Protein AF-A0A017SYX2-F1 (afdb_monomer)

Solvent-accessible surface area (backbone atoms only — not comparable to full-atom values): 29459 Å² total; per-residue (Å²): 130,87,70,78,80,70,50,65,61,49,69,67,62,35,39,74,75,36,63,68,47,46,57,50,49,55,52,40,73,77,36,59,78,25,57,30,50,58,52,48,52,64,72,35,64,93,35,23,68,62,41,32,51,72,55,26,15,84,38,20,43,62,50,94,51,65,50,34,35,52,30,50,42,72,73,46,53,60,64,57,45,44,85,60,62,51,36,25,39,37,52,68,60,45,79,42,47,31,36,55,43,73,46,76,64,79,96,64,47,47,71,43,39,19,29,61,56,78,100,49,46,74,37,76,59,80,55,49,77,66,28,33,49,36,78,44,72,72,80,57,57,79,49,88,58,65,26,60,54,64,38,25,60,74,64,53,38,62,34,41,43,83,74,44,68,59,93,52,35,33,37,29,37,37,29,37,64,41,48,67,70,63,26,65,61,68,74,71,76,73,72,80,78,76,80,77,88,78,84,89,86,83,88,86,89,85,84,88,86,88,83,88,82,83,92,70,89,76,78,74,71,78,76,75,76,70,74,76,71,68,60,71,51,62,67,44,74,44,46,28,39,30,39,37,62,54,20,31,54,46,86,66,47,67,77,58,57,71,69,58,51,52,51,51,52,50,38,37,61,73,36,44,54,58,45,45,13,51,50,35,34,49,51,37,48,53,48,46,36,72,66,44,39,45,38,16,47,62,89,90,64,88,67,74,89,52,54,61,59,45,36,64,53,44,49,56,27,36,64,70,67,40,65,51,42,73,61,87,96,44,81,43,61,32,39,47,98,87,29,42,59,42,65,42,30,44,27,35,37,48,54,52,51,28,52,19,44,32,15,54,20,45,64,44,41,70,93,52,79,58,44,71,47,79,39,61,35,63,69,84,59,56,68,58,92,46,68,61,43,60,65,48,46,52,52,48,35,63,77,30,65,77,39,22,49,67,48,75,49,55,80,84,66,41,40,30,42,70,47,46,69,61,30,54,49,52,46,47,80,43,14,88,78,49,48,61,65,22,35,39,30,36,41,28,38,36,92,83,75,43,82,46,72,46,37,33,38,27,67,33,44,41,30,69,72,25,32,66,54,36,33,36,37,35,75,70,38,34,37,77,44,43,70,65,73,63,40,69,76,26,35,58,23,17,58,37,36,38,41,33,64,29,66,76,48,45,43,40,22,13,85,86,50,73,77,71,90,71,76,74,53,72,74,74,86,127

Foldseek 3Di:
DAFDDQAAQDPVNLVVVPPVLNVLLVCLVVDDQLVSLLVLLVVCPVPLCSNCNNQARLQFLDDPRVSNSVSSQPPDAVVSNDPDQWKWKDDQNDIWIWGWDWDDDDPPTDIFIATPDDPRHRPGDGDHHGMGIGRDPVSLQQDRAARVFVVCLVLVFQAKDFPHDDSWKTWIKTKQWAAPVQLVVVPPPPDPPPPDDDDDDDDDDDDDDDDDDDDDDPPDDPPPPPPPPPNRGDIDIFIFMWTDRRRYTDTPDTPDDPVSVVVSVVRCVNCVLLSLLLVLLVVLLVVQQRLFAFAQDDPPDPDCPRGPVVQVQLLVCLQVLHQWGDDDNDIDGQADPVQHGRGHAAFLCSLQVSLQVLQVFAFDGRPDNTDTDGGLDDCVQQCQVDSHDPVSVLVSLVVPVVWKDKDWQDDPLFDFCLNVVVQQVSQLVCLVVDAQQKKWKKWFAFPVRDIDIHIKHQSHADNHRSGSAWIWTQDRTTDTDGPCRVRVRGRGIGTTMMIHTDCVRSSSSRPPRPRDPDDSHDPPDD

Mean predicted aligned error: 6.89 Å

Structure (mmCIF, N/CA/C/O backbone):
data_AF-A0A017SYX2-F1
#
_entry.id   AF-A0A017SYX2-F1
#
loop_
_atom_site.group_PDB
_atom_site.id
_atom_site.type_symbol
_atom_site.label_atom_id
_atom_site.label_alt_id
_atom_site.label_comp_id
_atom_site.label_asym_id
_atom_site.label_entity_id
_atom_site.label_seq_id
_atom_site.pdbx_PDB_ins_code
_atom_site.Cartn_x
_atom_site.Cartn_y
_atom_site.Cartn_z
_atom_site.occupancy
_atom_site.B_iso_or_equiv
_atom_site.auth_seq_id
_atom_site.auth_comp_id
_atom_site.auth_asym_id
_atom_site.auth_atom_id
_atom_site.pdbx_PDB_model_num
ATOM 1 N N . MET A 1 1 ? -19.478 -19.258 -13.484 1.00 54.41 1 MET A N 1
ATOM 2 C CA . MET A 1 1 ? -18.114 -18.711 -13.299 1.00 54.41 1 MET A CA 1
ATOM 3 C C . MET A 1 1 ? -18.243 -17.207 -13.070 1.00 54.41 1 MET A C 1
ATOM 5 O O . MET A 1 1 ? -18.779 -16.539 -13.942 1.00 54.41 1 MET A O 1
ATOM 9 N N . LEU A 1 2 ? -17.870 -16.691 -11.892 1.00 77.50 2 LEU A N 1
ATOM 10 C CA . LEU A 1 2 ? -18.155 -15.300 -11.476 1.00 77.50 2 LEU A CA 1
ATOM 11 C C . LEU A 1 2 ? -17.226 -14.261 -12.128 1.00 77.50 2 LEU A C 1
ATOM 13 O O . LEU A 1 2 ? -17.611 -13.113 -12.333 1.00 77.50 2 LEU A O 1
ATOM 17 N N . VAL A 1 3 ? -16.008 -14.660 -12.492 1.00 82.69 3 VAL A N 1
ATOM 18 C CA . VAL A 1 3 ? -15.045 -13.850 -13.246 1.00 82.69 3 VAL A CA 1
ATOM 19 C C . VAL A 1 3 ? -14.314 -14.793 -14.191 1.00 82.69 3 VAL A C 1
ATOM 21 O O . VAL A 1 3 ? -13.851 -15.841 -13.750 1.00 82.69 3 VAL A O 1
ATOM 24 N N . ARG A 1 4 ? -14.233 -14.451 -15.482 1.00 92.44 4 ARG A N 1
ATOM 25 C CA . ARG A 1 4 ? -13.356 -15.165 -16.418 1.00 92.44 4 ARG A CA 1
ATOM 26 C C . ARG A 1 4 ? -11.951 -14.585 -16.356 1.00 92.44 4 ARG A C 1
ATOM 28 O O . ARG A 1 4 ? -11.797 -13.376 -16.183 1.00 92.44 4 ARG A O 1
ATOM 35 N N . GLU A 1 5 ? -10.949 -15.422 -16.570 1.00 94.50 5 GLU A N 1
ATOM 36 C CA . GLU A 1 5 ? -9.581 -14.941 -16.739 1.00 94.50 5 GLU A CA 1
ATOM 37 C C . GLU A 1 5 ? -9.450 -14.082 -18.014 1.00 94.50 5 GLU A C 1
ATOM 39 O O . GLU A 1 5 ? -10.175 -14.307 -19.001 1.00 94.50 5 GLU A O 1
ATOM 44 N N . PRO A 1 6 ? -8.533 -13.096 -18.023 1.00 96.94 6 PRO A N 1
ATOM 45 C CA . PRO A 1 6 ? -8.119 -12.426 -19.246 1.00 96.94 6 PRO A CA 1
ATOM 46 C C . PRO A 1 6 ? -7.537 -13.429 -20.248 1.00 96.94 6 PRO A C 1
ATOM 48 O O . PRO A 1 6 ? -6.703 -14.276 -19.905 1.00 96.94 6 PRO A O 1
ATOM 51 N N . ARG A 1 7 ? -7.968 -13.340 -21.506 1.00 97.38 7 ARG A N 1
ATOM 52 C CA . ARG A 1 7 ? -7.551 -14.280 -22.555 1.00 97.38 7 ARG A CA 1
ATOM 53 C C . ARG A 1 7 ? -6.199 -13.883 -23.149 1.00 97.38 7 ARG A C 1
ATOM 55 O O . ARG A 1 7 ? -5.967 -12.694 -23.375 1.00 97.38 7 ARG A O 1
ATOM 62 N N . PRO A 1 8 ? -5.304 -14.846 -23.430 1.00 97.69 8 PRO A N 1
ATOM 63 C CA . PRO A 1 8 ? -4.120 -14.559 -24.228 1.00 97.69 8 PRO A CA 1
ATOM 64 C C . PRO A 1 8 ? -4.521 -14.186 -25.660 1.00 97.69 8 PRO A C 1
ATOM 66 O O . PRO A 1 8 ? -5.604 -14.546 -26.126 1.00 97.69 8 PRO A O 1
ATOM 69 N N . THR A 1 9 ? -3.629 -13.493 -26.367 1.00 97.75 9 THR A N 1
ATOM 70 C CA . THR A 1 9 ? -3.730 -13.321 -27.824 1.00 97.75 9 THR A CA 1
ATOM 71 C C . THR A 1 9 ? -3.844 -14.693 -28.486 1.00 97.75 9 THR A C 1
ATOM 73 O O . THR A 1 9 ? -3.068 -15.592 -28.149 1.00 97.75 9 THR A O 1
ATOM 76 N N . SER A 1 10 ? -4.818 -14.864 -29.384 1.00 98.00 10 SER A N 1
ATOM 77 C CA . SER A 1 10 ? -5.053 -16.144 -30.055 1.00 98.00 10 SER A CA 1
ATOM 78 C C . SER A 1 10 ? -3.881 -16.528 -30.954 1.00 98.00 10 SER A C 1
ATOM 80 O O . SER A 1 10 ? -3.174 -15.666 -31.477 1.00 98.00 10 SER A O 1
ATOM 82 N N . ASP A 1 11 ? -3.705 -17.829 -31.175 1.00 98.00 11 ASP A N 1
ATOM 83 C CA . ASP A 1 11 ? -2.649 -18.340 -32.049 1.00 98.00 11 ASP A CA 1
ATOM 84 C C . ASP A 1 11 ? -2.772 -17.802 -33.484 1.00 98.00 11 ASP A C 1
ATOM 86 O O . ASP A 1 11 ? -1.772 -17.448 -34.101 1.00 98.00 11 ASP A O 1
ATOM 90 N N . GLU A 1 12 ? -3.999 -17.662 -33.989 1.00 97.69 12 GLU A N 1
ATOM 91 C CA . GLU A 1 12 ? -4.281 -17.048 -35.290 1.00 97.69 12 GLU A CA 1
ATOM 92 C C . GLU A 1 12 ? -3.836 -15.579 -35.338 1.00 97.69 12 GLU A C 1
ATOM 94 O O . GLU A 1 12 ? -3.141 -15.173 -36.268 1.00 97.69 12 GLU A O 1
ATOM 99 N N . ALA A 1 13 ? -4.159 -14.793 -34.304 1.00 97.12 13 ALA A N 1
ATOM 100 C CA . ALA A 1 13 ? -3.745 -13.395 -34.226 1.00 97.12 13 ALA A CA 1
ATOM 101 C C . ALA A 1 13 ? -2.219 -13.257 -34.094 1.00 97.12 13 ALA A C 1
ATOM 103 O O . ALA A 1 13 ? -1.629 -12.363 -34.695 1.00 97.12 13 ALA A O 1
ATOM 104 N N . LEU A 1 14 ? -1.556 -14.157 -33.359 1.00 97.56 14 LEU A N 1
ATOM 105 C CA . LEU A 1 14 ? -0.092 -14.193 -33.288 1.00 97.56 14 LEU A CA 1
ATOM 106 C C . LEU A 1 14 ? 0.533 -14.561 -34.639 1.00 97.56 14 LEU A C 1
ATOM 108 O O . LEU A 1 14 ? 1.505 -13.926 -35.046 1.00 97.56 14 LEU A O 1
ATOM 112 N N . ALA A 1 15 ? -0.025 -15.551 -35.343 1.00 95.00 15 ALA A N 1
ATOM 113 C CA . ALA A 1 15 ? 0.435 -15.969 -36.666 1.00 95.00 15 ALA A CA 1
ATOM 114 C C . ALA A 1 15 ? 0.312 -14.847 -37.701 1.00 95.00 15 ALA A C 1
ATOM 116 O O . ALA A 1 15 ? 1.208 -14.683 -38.528 1.00 95.00 15 ALA A O 1
ATOM 117 N N . ALA A 1 16 ? -0.774 -14.072 -37.621 1.00 96.00 16 ALA A N 1
ATOM 118 C CA . ALA A 1 16 ? -1.027 -12.926 -38.483 1.00 96.00 16 ALA A CA 1
ATOM 119 C C . ALA A 1 16 ? -0.013 -11.787 -38.276 1.00 96.00 16 ALA A C 1
ATOM 121 O O . ALA A 1 16 ? 0.272 -11.060 -39.223 1.00 96.00 16 ALA A O 1
ATOM 122 N N . ILE A 1 17 ? 0.555 -11.642 -37.069 1.00 94.12 17 ILE A N 1
ATOM 123 C CA . ILE A 1 17 ? 1.661 -10.704 -36.811 1.00 94.12 17 ILE A CA 1
ATOM 124 C C . ILE A 1 17 ? 2.963 -11.274 -37.385 1.00 94.12 17 ILE A C 1
ATOM 126 O O . ILE A 1 17 ? 3.603 -10.649 -38.226 1.00 94.12 17 ILE A O 1
ATOM 130 N N . THR A 1 18 ? 3.370 -12.464 -36.930 1.00 95.56 18 THR A N 1
ATOM 131 C CA . THR A 1 18 ? 4.452 -13.239 -37.552 1.00 95.56 18 THR A CA 1
ATOM 132 C C . THR A 1 18 ? 4.444 -14.690 -37.058 1.00 95.56 18 THR A C 1
ATOM 134 O O . THR A 1 18 ? 4.320 -14.932 -35.850 1.00 95.56 18 THR A O 1
ATOM 137 N N . PRO A 1 19 ? 4.677 -15.689 -37.936 1.00 93.50 19 PRO A N 1
ATOM 138 C CA . PRO A 1 19 ? 4.782 -17.096 -37.539 1.00 93.50 19 PRO A CA 1
ATOM 139 C C . PRO A 1 19 ? 5.800 -17.365 -36.414 1.00 93.50 19 PRO A C 1
ATOM 141 O O . PRO A 1 19 ? 5.639 -18.310 -35.639 1.00 93.50 19 PRO A O 1
ATOM 144 N N . ALA A 1 20 ? 6.830 -16.522 -36.269 1.00 96.00 20 ALA A N 1
ATOM 145 C CA . ALA A 1 20 ? 7.829 -16.641 -35.205 1.00 96.00 20 ALA A CA 1
ATOM 146 C C . ALA A 1 20 ? 7.255 -16.425 -33.785 1.00 96.00 20 ALA A C 1
ATOM 148 O O . ALA A 1 20 ? 7.802 -16.959 -32.808 1.00 96.00 20 ALA A O 1
ATOM 149 N N . LEU A 1 21 ? 6.138 -15.696 -33.639 1.00 97.44 21 LEU A N 1
ATOM 150 C CA . LEU A 1 21 ? 5.481 -15.522 -32.337 1.00 97.44 21 LEU A CA 1
ATOM 151 C C . LEU A 1 21 ? 4.820 -16.808 -31.858 1.00 97.44 21 LEU A C 1
ATOM 153 O O . LEU A 1 21 ? 4.890 -17.094 -30.665 1.00 97.44 21 LEU A O 1
ATOM 157 N N . LEU A 1 22 ? 4.275 -17.633 -32.758 1.00 96.88 22 LEU A N 1
ATOM 158 C CA . LEU A 1 22 ? 3.734 -18.941 -32.377 1.00 96.88 22 LEU A CA 1
ATOM 159 C C . LEU A 1 22 ? 4.814 -19.856 -31.803 1.00 96.88 22 LEU A C 1
ATOM 161 O O . LEU A 1 22 ? 4.612 -20.495 -30.770 1.00 96.88 22 LEU A O 1
ATOM 165 N N . ALA A 1 23 ? 5.989 -19.886 -32.433 1.00 96.75 23 ALA A N 1
ATOM 166 C CA . ALA A 1 23 ? 7.127 -20.634 -31.905 1.00 96.75 23 ALA A CA 1
ATOM 167 C C . ALA A 1 23 ? 7.550 -20.108 -30.520 1.00 96.75 23 ALA A C 1
ATOM 169 O O . ALA A 1 23 ? 7.853 -20.889 -29.616 1.00 96.75 23 ALA A O 1
ATOM 170 N N . SER A 1 24 ? 7.514 -18.786 -30.322 1.00 97.88 24 SER A N 1
ATOM 171 C CA . SER A 1 24 ? 7.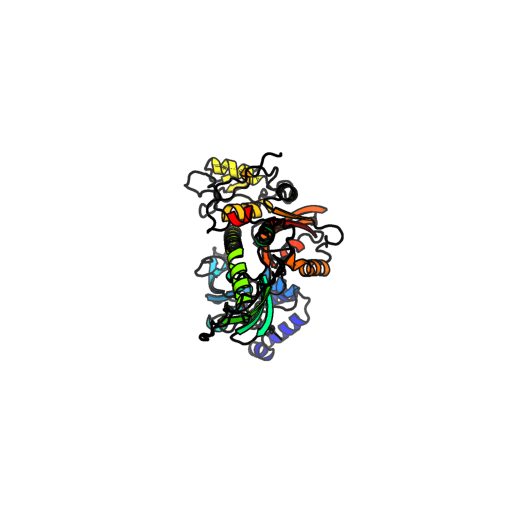797 -18.173 -29.022 1.00 97.88 24 SER A CA 1
ATOM 172 C C . SER A 1 24 ? 6.751 -18.497 -27.958 1.00 97.88 24 SER A C 1
ATOM 174 O O . SER A 1 24 ? 7.146 -18.801 -26.834 1.00 97.88 24 SER A O 1
ATOM 176 N N . ARG A 1 25 ? 5.455 -18.498 -28.300 1.00 97.94 25 ARG A N 1
ATOM 177 C CA . ARG A 1 25 ? 4.362 -18.926 -27.412 1.00 97.94 25 ARG A CA 1
ATOM 178 C C . ARG A 1 25 ? 4.567 -20.368 -26.961 1.00 97.94 25 ARG A C 1
ATOM 180 O O . ARG A 1 25 ? 4.649 -20.614 -25.765 1.00 97.94 25 ARG A O 1
ATOM 187 N N . ARG A 1 26 ? 4.780 -21.295 -27.899 1.00 97.38 26 ARG A N 1
ATOM 188 C CA . ARG A 1 26 ? 5.026 -22.715 -27.584 1.00 97.38 26 ARG A CA 1
ATOM 189 C C . ARG A 1 26 ? 6.236 -22.904 -26.666 1.00 97.38 26 ARG A C 1
ATOM 191 O O . ARG A 1 26 ? 6.177 -23.667 -25.708 1.00 97.38 26 ARG A O 1
ATOM 198 N N . ALA A 1 27 ? 7.326 -22.179 -26.926 1.00 97.06 27 ALA A N 1
ATOM 199 C CA . ALA A 1 27 ? 8.515 -22.215 -26.075 1.00 97.06 27 ALA A CA 1
ATOM 200 C C . ALA A 1 27 ? 8.276 -21.615 -24.676 1.00 97.06 27 ALA A C 1
ATOM 202 O O . ALA A 1 27 ? 8.886 -22.067 -23.709 1.00 97.06 27 ALA A O 1
ATOM 203 N N . PHE A 1 28 ? 7.422 -20.594 -24.566 1.00 97.38 28 PHE A N 1
ATOM 204 C CA . PHE A 1 28 ? 7.008 -20.022 -23.287 1.00 97.38 28 PHE A CA 1
ATOM 205 C C . PHE A 1 28 ? 6.179 -21.033 -22.486 1.00 97.38 28 PHE A C 1
ATOM 207 O O . PHE A 1 28 ? 6.492 -21.292 -21.325 1.00 97.38 28 PHE A O 1
ATOM 214 N N . ASP A 1 29 ? 5.186 -21.664 -23.111 1.00 96.81 29 ASP A N 1
ATOM 215 C CA . ASP A 1 29 ? 4.293 -22.617 -22.445 1.00 96.81 29 ASP A CA 1
ATOM 216 C C . ASP A 1 29 ? 5.044 -23.861 -21.946 1.00 96.81 29 ASP A C 1
ATOM 218 O O . ASP A 1 29 ? 4.787 -24.325 -20.838 1.00 96.81 29 ASP A O 1
ATOM 222 N N . ALA A 1 30 ? 6.041 -24.333 -22.703 1.00 97.44 30 ALA A N 1
ATOM 223 C CA . ALA A 1 30 ? 6.930 -25.431 -22.308 1.00 97.44 30 ALA A CA 1
ATOM 224 C C . ALA A 1 30 ? 8.039 -25.024 -21.310 1.00 97.44 30 ALA A C 1
ATOM 226 O O . ALA A 1 30 ? 8.787 -25.873 -20.822 1.00 97.44 30 ALA A O 1
ATOM 227 N N . GLY A 1 31 ? 8.206 -23.727 -21.040 1.00 97.38 31 GLY A N 1
ATOM 228 C CA . GLY A 1 31 ? 9.263 -23.200 -20.183 1.00 97.38 31 GLY A CA 1
ATOM 229 C C . GLY A 1 31 ? 8.957 -23.317 -18.688 1.00 97.38 31 GLY A C 1
ATOM 230 O O . GLY A 1 31 ? 7.806 -23.368 -18.262 1.00 97.38 31 GLY A O 1
ATOM 231 N N . ARG A 1 32 ? 10.011 -23.281 -17.863 1.00 97.44 32 ARG A N 1
ATOM 232 C CA . ARG A 1 32 ? 9.879 -23.219 -16.400 1.00 97.44 32 ARG A CA 1
ATOM 233 C C . ARG A 1 32 ? 9.180 -21.911 -15.976 1.00 97.44 32 ARG A C 1
ATOM 235 O O . ARG A 1 32 ? 9.628 -20.845 -16.415 1.00 97.44 32 ARG A O 1
ATOM 242 N N . PRO A 1 33 ? 8.154 -21.967 -15.104 1.00 96.62 33 PRO A N 1
ATOM 243 C CA . PRO A 1 33 ? 7.519 -20.784 -14.526 1.00 96.62 33 PRO A CA 1
ATOM 244 C C . PRO A 1 33 ? 8.505 -19.787 -13.913 1.00 96.62 33 PRO A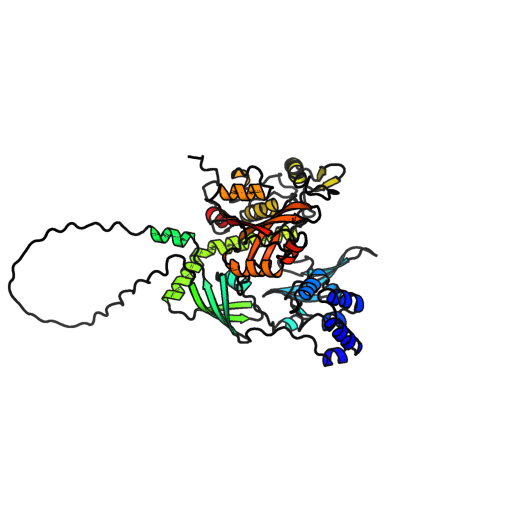 C 1
ATOM 246 O O . PRO A 1 33 ? 9.474 -20.186 -13.262 1.00 96.62 33 PRO A O 1
ATOM 249 N N . GLY A 1 34 ? 8.247 -18.495 -14.100 1.00 93.44 34 GLY A N 1
ATOM 250 C CA . GLY A 1 34 ? 9.132 -17.387 -13.744 1.00 93.44 34 GLY A CA 1
ATOM 251 C C . GLY A 1 34 ? 10.200 -17.137 -14.814 1.00 93.44 34 GLY A C 1
ATOM 252 O O . GLY A 1 34 ? 10.205 -16.087 -15.460 1.00 93.44 34 GLY A O 1
ATOM 253 N N . ASP A 1 35 ? 11.057 -18.130 -15.076 1.00 97.12 35 ASP A N 1
ATOM 254 C CA . ASP A 1 35 ? 12.164 -18.019 -16.042 1.00 97.12 35 ASP A CA 1
ATOM 255 C C . ASP A 1 35 ? 11.672 -17.703 -17.459 1.00 97.12 35 ASP A C 1
ATOM 257 O O . ASP A 1 35 ? 12.341 -17.007 -18.230 1.00 97.12 35 ASP A O 1
ATOM 261 N N . ARG A 1 36 ? 10.500 -18.230 -17.828 1.00 97.44 36 ARG A N 1
ATOM 262 C CA . ARG A 1 36 ? 9.925 -18.041 -19.161 1.00 97.44 36 ARG A CA 1
ATOM 263 C C . ARG A 1 36 ? 9.599 -16.584 -19.482 1.00 97.44 36 ARG A C 1
ATOM 265 O O . ARG A 1 36 ? 9.790 -16.192 -20.628 1.00 97.44 36 ARG A O 1
ATOM 272 N N . VAL A 1 37 ? 9.217 -15.763 -18.500 1.00 98.12 37 VAL A N 1
ATOM 273 C CA . VAL A 1 37 ? 8.981 -14.320 -18.704 1.00 98.12 37 VAL A CA 1
ATOM 274 C C . VAL A 1 37 ? 10.291 -13.603 -19.034 1.00 98.12 37 VAL A C 1
ATOM 276 O O . VAL A 1 37 ? 10.368 -12.880 -20.026 1.00 98.12 37 VAL A O 1
ATOM 279 N N . VAL A 1 38 ? 11.350 -13.868 -18.263 1.00 97.75 38 VAL A N 1
ATOM 280 C CA . VAL A 1 38 ? 12.681 -13.270 -18.470 1.00 97.75 38 VAL A CA 1
ATOM 281 C C . VAL A 1 38 ? 13.267 -13.679 -19.823 1.00 97.75 38 VAL A C 1
ATOM 283 O O . VAL A 1 38 ? 13.776 -12.840 -20.569 1.00 97.75 38 VAL A O 1
ATOM 286 N N . LYS A 1 39 ? 13.152 -14.963 -20.184 1.00 98.00 39 LYS A N 1
ATOM 287 C CA . LYS A 1 39 ? 13.598 -15.475 -21.489 1.00 98.00 39 LYS A CA 1
ATOM 288 C C . LYS A 1 39 ? 12.848 -14.819 -22.641 1.00 98.00 39 LYS A C 1
ATOM 290 O O . LYS A 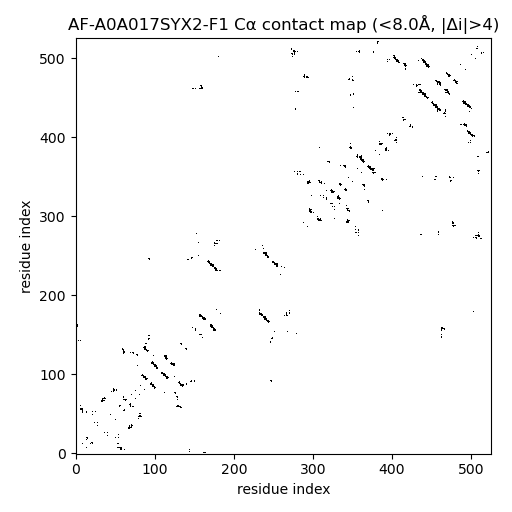1 39 ? 13.465 -14.486 -23.651 1.00 98.00 39 LYS A O 1
ATOM 295 N N . LEU A 1 40 ? 11.539 -14.625 -22.496 1.00 98.06 40 LEU A N 1
ATOM 296 C CA . LEU A 1 40 ? 10.726 -13.994 -23.525 1.00 98.06 40 LEU A CA 1
ATOM 297 C C . LEU A 1 40 ? 11.093 -12.519 -23.709 1.00 98.06 40 LEU A C 1
ATOM 299 O O . LEU A 1 40 ? 11.313 -12.100 -24.843 1.00 98.06 40 LEU A O 1
ATOM 303 N N . ARG A 1 41 ? 11.265 -11.777 -22.605 1.00 98.06 41 ARG A N 1
ATOM 304 C CA . ARG A 1 41 ? 11.775 -10.397 -22.613 1.00 98.06 41 ARG A CA 1
ATOM 305 C C . ARG A 1 41 ? 13.110 -10.301 -23.350 1.00 98.06 41 ARG A C 1
ATOM 307 O O . ARG A 1 41 ? 13.276 -9.451 -24.213 1.00 98.06 41 ARG A O 1
ATOM 314 N N . SER A 1 42 ? 14.057 -11.187 -23.038 1.00 98.06 42 SER A N 1
ATOM 315 C CA . SER A 1 42 ? 15.367 -11.195 -23.698 1.00 98.06 42 SER A CA 1
ATOM 316 C C . SER A 1 42 ? 15.277 -11.519 -25.190 1.00 98.06 42 SER A C 1
ATOM 318 O O . SER A 1 42 ? 16.042 -10.958 -25.969 1.00 98.06 42 SER A O 1
ATOM 320 N N . ARG A 1 43 ? 14.392 -12.442 -25.586 1.00 97.88 43 ARG A N 1
ATOM 321 C CA . ARG A 1 43 ? 14.234 -12.874 -26.983 1.00 97.88 43 ARG A CA 1
ATOM 322 C C . ARG A 1 43 ? 13.625 -11.784 -27.861 1.00 97.88 43 ARG A C 1
ATOM 324 O O . ARG A 1 43 ? 14.031 -11.654 -29.007 1.00 97.88 43 ARG A O 1
ATOM 331 N N . HIS A 1 44 ? 12.679 -11.025 -27.316 1.00 97.88 44 HIS A N 1
ATOM 332 C CA . HIS A 1 44 ? 11.958 -9.956 -28.015 1.00 97.88 44 HIS A CA 1
ATOM 333 C C . HIS A 1 44 ? 12.453 -8.567 -27.599 1.00 97.88 44 HIS A C 1
ATOM 335 O O . HIS A 1 44 ? 11.709 -7.590 -27.606 1.00 97.88 44 HIS A O 1
ATOM 341 N N . LYS A 1 45 ? 13.729 -8.464 -27.206 1.00 97.44 45 LYS A N 1
ATOM 342 C CA . LYS A 1 45 ? 14.342 -7.181 -26.861 1.00 97.44 45 LYS A CA 1
ATOM 343 C C . LYS A 1 45 ? 14.386 -6.294 -28.107 1.00 97.44 45 LYS A C 1
ATOM 345 O O . LYS A 1 45 ? 15.069 -6.630 -29.070 1.00 97.44 45 LYS A O 1
ATOM 350 N N . GLY A 1 46 ? 13.709 -5.150 -28.050 1.00 96.62 46 GLY A N 1
ATOM 351 C CA . GLY A 1 46 ? 13.577 -4.234 -29.188 1.00 96.62 46 GLY A CA 1
ATOM 352 C C . GLY A 1 46 ? 12.353 -4.493 -30.070 1.00 96.62 46 GLY A C 1
ATOM 353 O O . GLY A 1 46 ? 12.206 -3.814 -31.078 1.00 96.62 46 GLY A O 1
ATOM 354 N N . ASP A 1 47 ? 11.471 -5.423 -29.687 1.00 98.12 47 ASP A N 1
ATOM 355 C CA . ASP A 1 47 ? 10.147 -5.596 -30.297 1.00 98.12 47 ASP A CA 1
ATOM 356 C C . ASP A 1 47 ? 9.053 -5.579 -29.207 1.00 98.12 47 ASP A C 1
ATOM 358 O O . ASP A 1 47 ? 8.550 -6.632 -28.784 1.00 98.12 47 ASP A O 1
ATOM 362 N N . PRO A 1 48 ? 8.690 -4.384 -28.695 1.00 98.00 48 PRO A N 1
ATOM 363 C CA . PRO A 1 48 ? 7.710 -4.274 -27.618 1.00 98.00 48 PRO A CA 1
ATOM 364 C C . PRO A 1 48 ? 6.318 -4.762 -28.030 1.00 98.00 48 PRO A C 1
ATOM 366 O O . PRO A 1 48 ? 5.590 -5.317 -27.208 1.00 98.00 48 PRO A O 1
ATOM 369 N N . ALA A 1 49 ? 5.953 -4.616 -29.309 1.00 97.81 49 ALA A N 1
ATOM 370 C CA . ALA A 1 49 ? 4.665 -5.061 -29.833 1.00 97.81 49 ALA A CA 1
ATOM 371 C C . ALA A 1 49 ? 4.528 -6.592 -29.778 1.00 97.81 49 ALA A C 1
ATOM 373 O O . ALA A 1 49 ? 3.512 -7.097 -29.287 1.00 97.81 49 ALA A O 1
ATOM 374 N N . ALA A 1 50 ? 5.558 -7.333 -30.204 1.00 98.06 50 ALA A N 1
ATOM 375 C CA . ALA A 1 50 ? 5.613 -8.787 -30.062 1.00 98.06 50 ALA A CA 1
ATOM 376 C C . ALA A 1 50 ? 5.565 -9.224 -28.597 1.00 98.06 50 ALA A C 1
ATOM 378 O O . ALA A 1 50 ? 4.775 -10.102 -28.229 1.00 98.06 50 ALA A O 1
ATOM 379 N N . LEU A 1 51 ? 6.392 -8.605 -27.745 1.00 98.31 51 LEU A N 1
ATOM 380 C CA . LEU A 1 51 ? 6.459 -8.955 -26.330 1.00 98.31 51 LEU A CA 1
ATOM 381 C C . LEU A 1 51 ? 5.111 -8.718 -25.635 1.00 98.31 51 LEU A C 1
ATOM 383 O O . LEU A 1 51 ? 4.636 -9.586 -24.899 1.00 98.31 51 LEU A O 1
ATOM 387 N N . ARG A 1 52 ? 4.451 -7.594 -25.934 1.00 97.88 52 ARG A N 1
ATOM 388 C CA . ARG A 1 52 ? 3.103 -7.258 -25.467 1.00 97.88 52 ARG A CA 1
ATOM 389 C C . ARG A 1 52 ? 2.065 -8.279 -25.919 1.00 97.88 52 ARG A C 1
ATOM 391 O O . ARG A 1 52 ? 1.297 -8.745 -25.082 1.00 97.88 52 ARG A O 1
ATOM 398 N N . ALA A 1 53 ? 2.053 -8.660 -27.197 1.00 98.00 53 ALA A N 1
ATOM 399 C CA . ALA A 1 53 ? 1.112 -9.652 -27.725 1.00 98.00 53 ALA A CA 1
ATOM 400 C C . ALA A 1 53 ? 1.282 -11.035 -27.070 1.00 98.00 53 ALA A C 1
ATOM 402 O O . ALA A 1 53 ? 0.311 -11.781 -26.911 1.00 98.00 53 ALA A O 1
ATOM 403 N N . LEU A 1 54 ? 2.506 -11.384 -26.668 1.00 98.31 54 LEU A N 1
ATOM 404 C CA . LEU A 1 54 ? 2.797 -12.652 -26.010 1.00 98.31 54 LEU A CA 1
ATOM 405 C C . LEU A 1 54 ? 2.521 -12.628 -24.498 1.00 98.31 54 LEU A C 1
ATOM 407 O O . LEU A 1 54 ? 2.052 -13.634 -23.960 1.00 98.31 54 LEU A O 1
ATOM 411 N N . LEU A 1 55 ? 2.808 -11.527 -23.804 1.00 98.00 55 LEU A N 1
ATOM 412 C CA . LEU A 1 55 ? 2.715 -11.458 -22.341 1.00 98.00 55 LEU A CA 1
ATOM 413 C C . LEU A 1 55 ? 1.395 -10.895 -21.823 1.00 98.00 55 LEU A C 1
ATOM 415 O O . LEU A 1 55 ? 0.890 -11.397 -20.820 1.00 98.00 55 LEU A O 1
ATOM 419 N N . LEU A 1 56 ? 0.839 -9.868 -22.468 1.00 98.25 56 LEU A N 1
ATOM 420 C CA . LEU A 1 56 ? -0.407 -9.267 -22.006 1.00 98.25 56 LEU A CA 1
ATOM 421 C C . LEU A 1 56 ? -1.606 -10.086 -22.479 1.00 98.25 56 LEU A C 1
ATOM 423 O O . LEU A 1 56 ? -1.658 -10.588 -23.603 1.00 98.25 56 LEU A O 1
ATOM 427 N N . ARG A 1 57 ? -2.605 -10.196 -21.607 1.00 97.81 57 ARG A N 1
ATOM 428 C CA . ARG A 1 57 ? -3.844 -10.936 -21.861 1.00 97.81 57 ARG A CA 1
ATOM 429 C C . ARG A 1 57 ? -5.006 -9.956 -21.909 1.00 97.81 57 ARG A C 1
ATOM 431 O O . ARG A 1 57 ? -5.375 -9.413 -20.877 1.00 97.81 57 ARG A O 1
ATOM 438 N N . GLU A 1 58 ? -5.533 -9.649 -23.094 1.00 97.56 58 GLU A N 1
ATOM 439 C CA . GLU A 1 58 ? -6.526 -8.567 -23.291 1.00 97.56 58 GLU A CA 1
ATOM 440 C C . GLU A 1 58 ? -6.065 -7.210 -22.688 1.00 97.56 58 GLU A C 1
ATOM 442 O O . GLU A 1 58 ? -6.864 -6.418 -22.174 1.00 97.56 58 GLU A O 1
ATOM 447 N N . GLY A 1 59 ? -4.749 -6.956 -22.734 1.00 97.94 59 GLY A N 1
ATOM 448 C CA . GLY A 1 59 ? -4.091 -5.773 -22.161 1.00 97.94 59 GLY A CA 1
ATOM 449 C C . GLY A 1 59 ? -3.721 -5.893 -20.677 1.00 97.94 59 GLY A C 1
ATOM 450 O O . GLY A 1 59 ? -3.086 -4.990 -20.143 1.00 97.94 59 GLY A O 1
ATOM 451 N N . TYR A 1 60 ? -4.083 -6.988 -20.004 1.00 98.50 60 TYR A N 1
ATOM 452 C CA . TYR A 1 60 ? -3.781 -7.202 -18.590 1.00 98.50 60 TYR A CA 1
ATOM 453 C C . TYR A 1 60 ? -2.389 -7.781 -18.348 1.00 98.50 60 TYR A C 1
ATOM 455 O O . TYR A 1 60 ? -1.972 -8.740 -19.005 1.00 98.50 60 TYR A O 1
ATOM 463 N N . VAL A 1 61 ? -1.731 -7.266 -17.312 1.00 98.06 61 VAL A N 1
ATOM 464 C CA . VAL A 1 61 ? -0.561 -7.864 -16.664 1.00 98.06 61 VAL A CA 1
ATOM 465 C C . VAL A 1 61 ? -1.055 -8.998 -15.768 1.00 98.06 61 VAL A C 1
ATOM 467 O O . VAL A 1 61 ? -1.345 -8.804 -14.587 1.00 98.06 61 VAL A O 1
ATOM 470 N N . TYR A 1 62 ? -1.234 -10.181 -16.352 1.00 97.38 62 TYR A N 1
ATOM 471 C CA . TYR A 1 62 ? -1.859 -11.311 -15.672 1.00 97.38 62 TYR A CA 1
ATOM 472 C C . TYR A 1 62 ? -1.238 -12.651 -16.073 1.00 97.38 62 TYR A C 1
ATOM 474 O O . TYR A 1 62 ? -1.003 -12.925 -17.250 1.00 97.38 62 TYR A O 1
ATOM 482 N N . SER A 1 63 ? -1.064 -13.522 -15.081 1.00 96.50 63 SER A N 1
ATOM 483 C CA . SER A 1 63 ? -0.805 -14.948 -15.250 1.00 96.50 63 SER A CA 1
ATOM 484 C C . SER A 1 63 ? -1.474 -15.709 -14.109 1.00 96.50 63 SER A C 1
ATOM 486 O O . SER A 1 63 ? -1.406 -15.268 -12.963 1.00 96.50 63 SER A O 1
ATOM 488 N N . ALA A 1 64 ? -2.093 -16.850 -14.419 1.00 94.69 64 ALA A N 1
ATOM 489 C CA . ALA A 1 64 ? -2.607 -17.774 -13.408 1.00 94.69 64 ALA A CA 1
ATOM 490 C C . ALA A 1 64 ? -1.470 -18.497 -12.660 1.00 94.69 64 ALA A C 1
ATOM 492 O O . ALA A 1 64 ? -1.659 -18.953 -11.538 1.00 94.69 64 ALA A O 1
ATOM 493 N N . GLU A 1 65 ? -0.281 -18.576 -13.266 1.00 95.31 65 GLU A N 1
ATOM 494 C CA . GLU A 1 65 ? 0.917 -19.142 -12.651 1.00 95.31 65 GLU A CA 1
ATOM 495 C C . GLU A 1 65 ? 1.616 -18.080 -11.776 1.00 95.31 65 GLU A C 1
ATOM 497 O O . GLU A 1 65 ? 2.164 -17.108 -12.320 1.00 95.31 65 GLU A O 1
ATOM 502 N N . PRO A 1 66 ? 1.650 -18.240 -10.435 1.00 90.25 66 PRO A N 1
ATOM 503 C CA . PRO A 1 66 ? 2.142 -17.205 -9.525 1.00 90.25 66 PRO A CA 1
ATOM 504 C C . PRO A 1 66 ? 3.589 -16.775 -9.778 1.00 90.25 66 PRO A C 1
ATOM 506 O O . PRO A 1 66 ? 3.925 -15.602 -9.599 1.00 90.25 66 PRO A O 1
ATOM 509 N N . ARG A 1 67 ? 4.467 -17.694 -10.205 1.00 89.94 67 ARG A N 1
ATOM 510 C CA . ARG A 1 67 ? 5.872 -17.352 -10.484 1.00 89.94 67 ARG A CA 1
ATOM 511 C C . ARG A 1 67 ? 6.019 -16.465 -11.711 1.00 89.94 67 ARG A C 1
ATOM 513 O O . ARG A 1 67 ? 6.870 -15.579 -11.710 1.00 89.94 67 ARG A O 1
ATOM 520 N N . ASP A 1 68 ? 5.185 -16.660 -12.729 1.00 96.19 68 ASP A N 1
ATOM 521 C CA . ASP A 1 68 ? 5.167 -15.756 -13.877 1.00 96.19 68 ASP A CA 1
ATOM 522 C C . ASP A 1 68 ? 4.567 -14.409 -13.513 1.00 96.19 68 ASP A C 1
ATOM 524 O O . ASP A 1 68 ? 5.119 -13.392 -13.909 1.00 96.19 68 ASP A O 1
ATOM 528 N N . ALA A 1 69 ? 3.471 -14.390 -12.748 1.00 94.50 69 ALA A N 1
ATOM 529 C CA . ALA A 1 69 ? 2.857 -13.14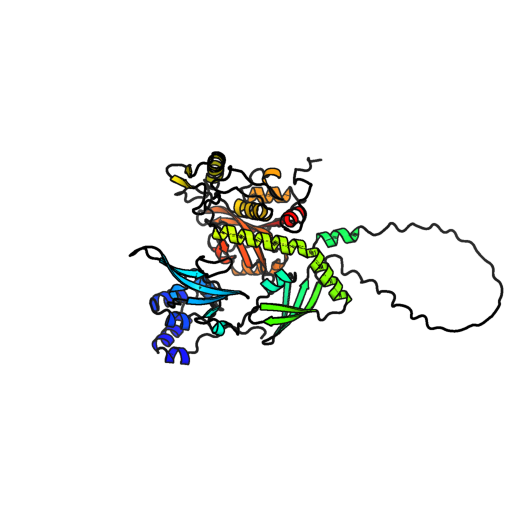9 -12.285 1.00 94.50 69 ALA A CA 1
ATOM 530 C C . ALA A 1 69 ? 3.881 -12.278 -11.538 1.00 94.50 69 ALA A C 1
ATOM 532 O O . ALA A 1 69 ? 4.022 -11.090 -11.831 1.00 94.50 69 ALA A O 1
ATOM 533 N N . LEU A 1 70 ? 4.664 -12.890 -10.641 1.00 90.38 70 LEU A N 1
ATOM 534 C CA . LEU A 1 70 ? 5.771 -12.225 -9.957 1.00 90.38 70 LEU A CA 1
ATOM 535 C C . LEU A 1 70 ? 6.867 -11.772 -10.932 1.00 90.38 70 LEU A C 1
ATOM 537 O O . LEU A 1 70 ? 7.336 -10.637 -10.842 1.00 90.38 70 LEU A O 1
ATOM 541 N N . ALA A 1 71 ? 7.290 -12.632 -11.860 1.00 94.12 71 ALA A N 1
ATOM 542 C CA . ALA A 1 71 ? 8.313 -12.286 -12.843 1.00 94.12 71 ALA A CA 1
ATOM 543 C C . ALA A 1 71 ? 7.879 -11.120 -13.747 1.00 94.12 71 ALA A C 1
ATOM 545 O O . ALA A 1 71 ? 8.692 -10.246 -14.034 1.00 94.12 71 ALA A O 1
ATOM 546 N N . MET A 1 72 ? 6.604 -11.049 -14.141 1.00 96.81 72 MET A N 1
ATOM 547 C CA . MET A 1 72 ? 6.068 -9.956 -14.957 1.00 96.81 72 MET A CA 1
ATOM 548 C C . MET A 1 72 ? 6.223 -8.604 -14.259 1.00 96.81 72 MET A C 1
ATOM 550 O O . MET A 1 72 ? 6.701 -7.664 -14.877 1.00 96.81 72 MET A O 1
ATOM 554 N N . VAL A 1 73 ? 5.890 -8.503 -12.972 1.00 94.25 73 VAL A N 1
ATOM 555 C CA . VAL A 1 73 ? 5.959 -7.218 -12.246 1.00 94.25 73 VAL A CA 1
ATOM 556 C C . VAL A 1 73 ? 7.357 -6.871 -11.732 1.00 94.25 73 VAL A C 1
ATOM 558 O O . VAL A 1 73 ? 7.628 -5.722 -11.405 1.00 94.25 73 VAL A O 1
ATOM 561 N N . THR A 1 74 ? 8.256 -7.852 -11.622 1.00 91.25 74 THR A N 1
ATOM 562 C CA . THR A 1 74 ? 9.624 -7.626 -11.113 1.00 91.25 74 THR A CA 1
ATOM 563 C C . THR A 1 74 ? 10.668 -7.489 -12.211 1.00 91.25 74 THR A C 1
ATOM 565 O O . THR A 1 74 ? 11.719 -6.897 -11.976 1.00 91.25 74 THR A O 1
ATOM 568 N N . SER A 1 75 ? 10.410 -8.062 -13.388 1.00 95.56 75 SER A N 1
ATOM 569 C CA . SER A 1 75 ? 11.394 -8.175 -14.466 1.00 95.56 75 SER A CA 1
ATOM 570 C C . SER A 1 75 ? 10.999 -7.438 -15.738 1.00 95.56 75 SER A C 1
ATOM 572 O O . SER A 1 75 ? 11.822 -7.405 -16.650 1.00 95.56 75 SER A O 1
ATOM 574 N N . LEU A 1 76 ? 9.789 -6.878 -15.828 1.00 97.19 76 LEU A N 1
ATOM 575 C CA . LEU A 1 76 ? 9.362 -6.046 -16.953 1.00 97.19 76 LEU A CA 1
ATOM 576 C C . LEU A 1 76 ? 9.213 -4.594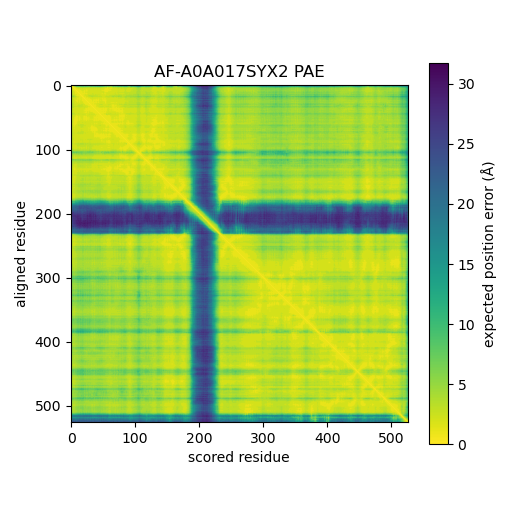 -16.512 1.00 97.19 76 LEU A C 1
ATOM 578 O O . LEU A 1 76 ? 8.731 -4.296 -15.420 1.00 97.19 76 LEU A O 1
ATOM 582 N N . GLU A 1 77 ? 9.574 -3.697 -17.409 1.00 97.50 77 GLU A N 1
ATOM 583 C CA . GLU A 1 77 ? 9.263 -2.279 -17.361 1.00 97.50 77 GLU A CA 1
ATOM 584 C C . GLU A 1 77 ? 8.245 -1.951 -18.461 1.00 97.50 77 GLU A C 1
ATOM 586 O O . GLU A 1 77 ? 8.126 -2.662 -19.459 1.00 97.50 77 GLU A O 1
ATOM 591 N N . LEU A 1 78 ? 7.515 -0.841 -18.321 1.00 98.25 78 LEU A N 1
ATOM 592 C CA . LEU A 1 78 ? 6.596 -0.385 -19.374 1.00 98.25 78 LEU A CA 1
ATOM 593 C C . LEU A 1 78 ? 7.321 -0.144 -20.710 1.00 98.25 78 LEU A C 1
ATOM 595 O O . LEU A 1 78 ? 6.761 -0.407 -21.766 1.00 98.25 78 LEU A O 1
ATOM 599 N N . THR A 1 79 ? 8.585 0.275 -20.665 1.00 98.25 79 THR A N 1
ATOM 600 C CA . THR A 1 79 ? 9.465 0.455 -21.831 1.00 98.25 79 THR A CA 1
ATOM 601 C C . THR A 1 79 ? 9.880 -0.849 -22.510 1.00 98.25 79 THR A C 1
ATOM 603 O O . THR A 1 79 ? 10.334 -0.808 -23.647 1.00 98.25 79 THR A O 1
ATOM 606 N N . ASP A 1 80 ? 9.723 -2.007 -21.859 1.00 98.25 80 ASP A N 1
ATOM 607 C CA . ASP A 1 80 ? 9.878 -3.296 -22.539 1.00 98.25 80 ASP A CA 1
ATOM 608 C C . ASP A 1 80 ? 8.640 -3.627 -23.401 1.00 98.25 80 ASP A C 1
ATOM 610 O O . ASP A 1 80 ? 8.734 -4.427 -24.327 1.00 98.25 80 ASP A O 1
ATOM 614 N N . LEU A 1 81 ? 7.473 -3.045 -23.089 1.00 98.50 81 LEU A N 1
ATOM 615 C CA . LEU A 1 81 ? 6.166 -3.389 -23.673 1.00 98.50 81 LEU A CA 1
ATOM 616 C C . LEU A 1 81 ? 5.599 -2.312 -24.616 1.00 98.50 81 LEU A C 1
ATOM 618 O O . LEU A 1 81 ? 4.673 -2.591 -25.386 1.00 98.50 81 LEU A O 1
ATOM 622 N N . PHE A 1 82 ? 6.131 -1.093 -24.543 1.00 98.56 82 PHE A N 1
ATOM 623 C CA . PHE A 1 82 ? 5.642 0.079 -25.262 1.00 98.56 82 PHE A CA 1
ATOM 624 C C . PHE A 1 82 ? 6.798 0.997 -25.678 1.00 98.56 82 PHE A C 1
ATOM 626 O O . PHE A 1 82 ? 7.742 1.220 -24.916 1.00 98.56 82 PHE A O 1
ATOM 633 N N . ASP A 1 83 ? 6.675 1.563 -26.877 1.00 98.31 83 ASP A N 1
ATOM 634 C CA . ASP A 1 83 ? 7.544 2.626 -27.406 1.00 98.31 83 ASP A CA 1
ATOM 635 C C . ASP A 1 83 ? 6.763 3.901 -27.749 1.00 98.31 83 ASP A C 1
ATOM 637 O O . ASP A 1 83 ? 7.344 4.941 -28.069 1.00 98.31 83 ASP A O 1
ATOM 641 N N . GLU A 1 84 ? 5.439 3.838 -27.649 1.00 98.44 84 GLU A N 1
ATOM 642 C CA . GLU A 1 84 ? 4.523 4.924 -27.932 1.00 98.44 84 GLU A CA 1
ATOM 643 C C . GLU A 1 84 ? 4.775 6.100 -26.962 1.00 98.44 84 GLU A C 1
ATOM 645 O O . GLU A 1 84 ? 5.039 5.884 -25.773 1.00 98.44 84 GLU A O 1
ATOM 650 N N . PRO A 1 85 ? 4.728 7.361 -27.435 1.00 98.44 85 PRO A N 1
ATOM 651 C CA . PRO A 1 85 ? 5.046 8.527 -26.604 1.00 98.44 85 PRO A CA 1
ATOM 652 C C . PRO A 1 85 ? 4.070 8.707 -25.436 1.00 98.44 85 PRO A C 1
ATOM 654 O O . PRO A 1 85 ? 4.439 9.278 -24.409 1.00 98.44 85 PRO A O 1
ATOM 657 N N . GLU A 1 86 ? 2.850 8.205 -25.592 1.00 98.69 86 GLU A N 1
ATOM 658 C CA . GLU A 1 86 ? 1.791 8.212 -24.597 1.00 98.69 86 GLU A CA 1
ATOM 659 C C . GLU A 1 86 ? 1.084 6.854 -24.599 1.00 98.69 86 GLU A C 1
ATOM 661 O O . GLU A 1 86 ? 0.893 6.252 -25.657 1.00 98.69 86 GLU A O 1
ATOM 666 N N . ILE A 1 87 ? 0.719 6.372 -23.412 1.00 98.75 87 ILE A N 1
ATOM 667 C CA . ILE A 1 87 ? -0.078 5.161 -23.199 1.00 98.75 87 ILE A CA 1
ATOM 668 C C . ILE A 1 87 ? -1.080 5.391 -22.065 1.00 98.75 87 ILE A C 1
ATOM 670 O O . ILE A 1 87 ? -0.950 6.326 -21.271 1.00 98.75 87 ILE A O 1
ATOM 674 N N . TRP A 1 88 ? -2.052 4.494 -21.956 1.00 98.62 88 TRP A N 1
ATOM 675 C CA . TRP A 1 88 ? -3.094 4.531 -20.939 1.00 98.62 88 TRP A CA 1
ATOM 676 C C . TRP A 1 88 ? -3.003 3.313 -20.023 1.00 98.62 88 TRP A C 1
ATOM 678 O O . TRP A 1 88 ? -2.824 2.184 -20.479 1.00 98.62 88 TRP A O 1
ATOM 688 N N . LEU A 1 89 ? -3.152 3.544 -18.723 1.00 98.31 89 LEU A N 1
ATOM 689 C CA . LEU A 1 89 ? -3.108 2.531 -17.674 1.00 98.31 89 LEU A CA 1
ATOM 690 C C . LEU A 1 89 ? -4.404 2.583 -16.859 1.00 98.31 89 LEU A C 1
ATOM 692 O O . LEU A 1 89 ? -4.746 3.627 -16.318 1.00 98.31 89 LEU A O 1
ATOM 696 N N . LEU A 1 90 ? -5.095 1.455 -16.724 1.00 98.31 90 LEU A N 1
ATOM 697 C CA . LEU A 1 90 ? -6.185 1.262 -15.769 1.00 98.31 90 LEU A CA 1
ATOM 698 C C . LEU A 1 90 ? -5.675 0.429 -14.588 1.00 98.31 90 LEU A C 1
ATOM 700 O O . LEU A 1 90 ? -5.295 -0.735 -14.765 1.00 98.31 90 LEU A O 1
ATOM 704 N N . ARG A 1 91 ? -5.705 1.022 -13.394 1.00 96.38 91 ARG A N 1
ATOM 705 C CA . ARG A 1 91 ? -5.307 0.408 -12.125 1.00 96.38 91 ARG A CA 1
ATOM 706 C C . ARG A 1 91 ? -6.457 0.504 -11.131 1.00 96.38 91 ARG A C 1
ATOM 708 O O . ARG A 1 91 ? -6.789 1.585 -10.654 1.00 96.38 91 ARG A O 1
ATOM 715 N N . GLY A 1 92 ? -7.062 -0.639 -10.813 1.00 95.50 92 GLY A N 1
ATOM 716 C CA . GLY A 1 92 ? -8.330 -0.634 -10.082 1.00 95.50 92 GLY A CA 1
ATOM 717 C C . GLY A 1 92 ? -9.378 0.160 -10.866 1.00 95.50 92 GLY A C 1
ATOM 718 O O . GLY A 1 92 ? -9.536 -0.036 -12.069 1.00 95.50 92 GLY A O 1
ATOM 719 N N . ALA A 1 93 ? -10.069 1.087 -10.212 1.00 96.50 93 ALA A N 1
ATOM 720 C CA . ALA A 1 93 ? -11.010 1.983 -10.886 1.00 96.50 93 ALA A CA 1
ATOM 721 C C . ALA A 1 93 ? -10.356 3.176 -11.619 1.00 96.50 93 ALA A C 1
ATOM 723 O O . ALA A 1 93 ? -11.028 3.841 -12.409 1.00 96.50 93 ALA A O 1
ATOM 724 N N . GLU A 1 94 ? -9.073 3.464 -11.381 1.00 96.94 94 GLU A N 1
ATOM 725 C CA . GLU A 1 94 ? -8.427 4.697 -11.839 1.00 96.94 94 GLU A CA 1
ATOM 726 C C . GLU A 1 94 ? -7.778 4.550 -13.216 1.00 96.94 94 GLU A C 1
ATOM 728 O O . GLU A 1 94 ? -7.028 3.607 -13.483 1.00 96.94 94 GLU A O 1
ATOM 733 N N . ARG A 1 95 ? -8.038 5.527 -14.092 1.00 97.50 95 ARG A N 1
ATOM 734 C CA . ARG A 1 95 ? -7.347 5.673 -15.377 1.00 97.50 95 ARG A CA 1
ATOM 735 C C . ARG A 1 95 ? -6.220 6.682 -15.242 1.00 97.50 95 ARG A C 1
ATOM 737 O O . ARG A 1 95 ? -6.419 7.787 -14.746 1.00 97.50 95 ARG A O 1
ATOM 744 N N . HIS A 1 96 ? -5.060 6.316 -15.756 1.00 97.88 96 HIS A N 1
ATOM 745 C CA . HIS A 1 96 ? -3.879 7.155 -15.803 1.00 97.88 96 HIS A CA 1
ATOM 746 C C . HIS A 1 96 ? -3.408 7.298 -17.244 1.00 97.88 96 HIS A C 1
ATOM 748 O O . HIS A 1 96 ? -3.295 6.309 -17.972 1.00 97.88 96 HIS A O 1
ATOM 754 N N . THR A 1 97 ? -3.064 8.522 -17.619 1.00 98.38 97 THR A N 1
ATOM 755 C CA . THR A 1 97 ? -2.285 8.802 -18.823 1.00 98.38 97 THR A CA 1
ATOM 756 C C . THR A 1 97 ? -0.811 8.787 -18.442 1.00 98.38 97 THR A C 1
ATOM 758 O O . THR A 1 97 ? -0.419 9.356 -17.416 1.00 98.38 97 THR A O 1
ATOM 761 N N . LEU A 1 98 ? 0.004 8.081 -19.222 1.00 98.62 98 LEU A N 1
ATOM 762 C CA . LEU A 1 98 ? 1.435 7.956 -18.989 1.00 98.62 98 LEU A CA 1
ATOM 763 C C . LEU A 1 98 ? 2.199 8.466 -20.203 1.00 98.62 98 LEU A C 1
ATOM 765 O O . LEU A 1 98 ? 1.941 8.036 -21.325 1.00 98.62 98 LEU A O 1
ATOM 769 N N . ARG A 1 99 ? 3.201 9.310 -19.971 1.00 98.62 99 ARG A N 1
ATOM 770 C CA . ARG A 1 99 ? 4.074 9.850 -21.012 1.00 98.62 99 ARG A CA 1
ATOM 771 C C . ARG A 1 99 ? 5.465 9.248 -20.926 1.00 98.62 99 ARG A C 1
ATOM 773 O O . ARG A 1 99 ? 6.069 9.183 -19.852 1.00 98.62 99 ARG A O 1
ATOM 780 N N . ARG A 1 100 ? 5.996 8.840 -22.074 1.00 98.56 100 ARG A N 1
ATOM 781 C CA . ARG A 1 100 ? 7.376 8.380 -22.219 1.00 98.56 100 ARG A CA 1
ATOM 782 C C . ARG A 1 100 ? 8.316 9.574 -22.073 1.00 98.56 100 ARG A C 1
ATOM 784 O O . ARG A 1 100 ? 8.161 10.595 -22.741 1.00 98.56 100 ARG A O 1
ATOM 791 N N . THR A 1 101 ? 9.297 9.448 -21.195 1.00 98.19 101 THR A N 1
ATOM 792 C CA . THR A 1 101 ? 10.292 10.481 -20.897 1.00 98.19 101 THR A CA 1
ATOM 793 C C . THR A 1 101 ? 11.682 9.868 -20.927 1.00 98.19 101 THR A C 1
ATOM 795 O O . THR A 1 101 ? 11.857 8.700 -20.579 1.00 98.19 101 THR A O 1
ATOM 798 N N . THR A 1 102 ? 12.672 10.647 -21.353 1.00 97.88 102 THR A N 1
ATOM 799 C CA . THR A 1 102 ? 14.080 10.248 -21.339 1.00 97.88 102 THR A CA 1
ATOM 800 C C . THR A 1 102 ? 14.853 11.275 -20.528 1.00 97.88 102 THR A C 1
ATOM 802 O O . THR A 1 102 ? 14.882 12.452 -20.878 1.00 97.88 102 THR A O 1
ATOM 805 N N . GLU A 1 103 ? 15.461 10.831 -19.435 1.00 95.44 103 GLU A N 1
ATOM 806 C CA . GLU A 1 103 ? 16.213 11.679 -18.511 1.00 95.44 103 GLU A CA 1
ATOM 807 C C . GLU A 1 103 ? 17.699 11.343 -18.551 1.00 95.44 103 GLU A C 1
ATOM 809 O O . GLU A 1 103 ? 18.079 10.177 -18.635 1.00 95.44 103 GLU A O 1
ATOM 814 N N . GLY A 1 104 ? 18.552 12.363 -18.455 1.00 94.56 104 GLY A N 1
ATOM 815 C CA . GLY A 1 104 ? 20.003 12.226 -18.577 1.00 94.56 104 GLY A CA 1
ATOM 816 C C . GLY A 1 104 ? 20.514 12.488 -19.996 1.00 94.56 104 GLY A C 1
ATOM 817 O O . GLY A 1 104 ? 19.767 12.879 -20.889 1.00 94.56 104 GLY A O 1
ATOM 818 N N . GLN A 1 105 ? 21.821 12.314 -20.200 1.00 94.00 105 GLN A N 1
ATOM 819 C CA . GLN A 1 105 ? 22.487 12.587 -21.477 1.00 94.00 105 GLN A CA 1
ATOM 820 C C . GLN A 1 105 ? 23.355 11.407 -21.928 1.00 94.00 105 GLN A C 1
ATOM 822 O O . GLN A 1 105 ? 23.978 10.708 -21.119 1.00 94.00 105 GLN A O 1
ATOM 827 N N . GLY A 1 106 ? 23.412 11.203 -23.247 1.00 94.44 106 GLY A N 1
ATOM 828 C CA . GLY A 1 106 ? 24.244 10.188 -23.891 1.00 94.44 106 GLY A CA 1
ATOM 829 C C . GLY A 1 106 ? 23.956 8.772 -23.387 1.00 94.44 106 GLY A C 1
ATOM 830 O O . GLY A 1 106 ? 22.809 8.359 -23.255 1.00 94.44 106 GLY A O 1
ATOM 831 N N . ARG A 1 107 ? 25.016 8.022 -23.065 1.00 93.69 107 ARG A N 1
ATOM 832 C CA . ARG A 1 107 ? 24.925 6.620 -22.612 1.00 93.69 107 ARG A CA 1
ATOM 833 C C . ARG A 1 107 ? 24.258 6.431 -21.242 1.00 93.69 107 ARG A C 1
ATOM 835 O O . ARG A 1 107 ? 24.004 5.296 -20.860 1.00 93.69 107 ARG A O 1
ATOM 842 N N . ARG A 1 108 ? 24.017 7.514 -20.494 1.00 94.25 108 ARG A N 1
ATOM 843 C CA . ARG A 1 108 ? 23.343 7.485 -19.185 1.00 94.25 108 ARG A CA 1
ATOM 844 C C . ARG A 1 108 ? 21.864 7.860 -19.270 1.00 94.25 108 ARG A C 1
ATOM 846 O O . ARG A 1 108 ? 21.224 7.961 -18.230 1.00 94.25 108 ARG A O 1
ATOM 853 N N . ALA A 1 109 ? 21.341 8.103 -20.472 1.00 95.94 109 ALA A N 1
ATOM 854 C CA . ALA A 1 109 ? 19.938 8.424 -20.655 1.00 95.94 109 ALA A CA 1
ATOM 855 C C . ALA A 1 109 ? 19.056 7.231 -20.239 1.00 95.94 109 ALA A C 1
ATOM 857 O O . ALA A 1 109 ? 19.205 6.128 -20.766 1.00 95.94 109 ALA A O 1
ATOM 858 N N . VAL A 1 110 ? 18.144 7.451 -19.293 1.00 96.44 110 VAL A N 1
ATOM 859 C CA . VAL A 1 110 ? 17.169 6.462 -18.823 1.00 96.44 110 VAL A CA 1
ATOM 860 C C . VAL A 1 110 ? 15.813 6.830 -19.396 1.00 96.44 110 VAL A C 1
ATOM 862 O O . VAL A 1 110 ? 15.327 7.940 -19.192 1.00 96.44 110 VAL A O 1
ATOM 865 N N . THR A 1 111 ? 15.199 5.895 -20.116 1.00 97.50 111 THR A N 1
ATOM 866 C CA . THR A 1 111 ? 13.842 6.073 -20.637 1.00 97.50 111 THR A CA 1
ATOM 867 C C . THR A 1 111 ? 12.846 5.404 -19.705 1.00 97.50 111 THR A C 1
ATOM 869 O O . THR A 1 111 ? 13.059 4.268 -19.291 1.00 97.50 111 THR A O 1
ATOM 872 N N . SER A 1 112 ? 11.767 6.102 -19.358 1.00 97.50 112 SER A N 1
ATOM 873 C CA . SER A 1 112 ? 10.705 5.575 -18.502 1.00 97.50 112 SER A CA 1
ATOM 874 C C . SER A 1 112 ? 9.360 6.234 -18.801 1.00 97.50 112 SER A C 1
ATOM 876 O O . SER A 1 112 ? 9.305 7.330 -19.360 1.00 97.50 112 SER A O 1
ATOM 878 N N . TYR A 1 113 ? 8.268 5.574 -18.421 1.00 98.38 113 TYR A N 1
ATOM 879 C CA . TYR A 1 113 ? 6.937 6.175 -18.443 1.00 98.38 113 TYR A CA 1
ATOM 880 C C . TYR A 1 113 ? 6.663 6.887 -17.121 1.00 98.38 113 TYR A C 1
ATOM 882 O O . TYR A 1 113 ? 6.952 6.349 -16.050 1.00 98.38 113 TYR A O 1
ATOM 890 N N . ARG A 1 114 ? 6.105 8.095 -17.197 1.00 97.69 114 ARG A N 1
ATOM 891 C CA . ARG A 1 114 ? 5.714 8.909 -16.044 1.00 97.69 114 ARG A CA 1
ATOM 892 C C . ARG A 1 114 ? 4.236 9.257 -16.125 1.00 97.69 114 ARG A C 1
ATOM 894 O O . ARG A 1 114 ? 3.726 9.488 -17.216 1.00 97.69 114 ARG A O 1
ATOM 901 N N . HIS A 1 115 ? 3.559 9.284 -14.984 1.00 97.19 115 HIS A N 1
ATOM 902 C CA . HIS A 1 115 ? 2.174 9.743 -14.910 1.00 97.19 115 HIS A CA 1
ATOM 903 C C . HIS A 1 115 ? 2.076 11.208 -15.346 1.00 97.19 115 HIS A C 1
ATOM 905 O O . HIS A 1 115 ? 2.950 12.010 -15.011 1.00 97.19 115 HIS A O 1
ATOM 911 N N . THR A 1 116 ? 1.009 11.547 -16.065 1.00 97.12 116 THR A N 1
ATOM 912 C CA . THR A 1 116 ? 0.666 12.928 -16.414 1.00 97.12 116 THR A CA 1
ATOM 913 C C . THR A 1 116 ? -0.630 13.321 -15.711 1.00 97.12 116 THR A C 1
ATOM 915 O O . THR A 1 116 ? -1.698 12.803 -16.036 1.00 97.12 116 THR A O 1
ATOM 918 N N . GLY A 1 117 ? -0.532 14.234 -14.749 1.00 93.31 117 GLY A N 1
ATOM 919 C CA . GLY A 1 117 ? -1.641 14.748 -13.949 1.00 93.31 117 GLY A CA 1
ATOM 920 C C . GLY A 1 117 ? -1.934 13.979 -12.652 1.00 93.31 117 GLY A C 1
ATOM 921 O O . GLY A 1 117 ? -1.383 12.914 -12.364 1.00 93.31 117 GLY A O 1
ATOM 922 N N . GLY A 1 118 ? -2.835 14.556 -11.852 1.00 91.06 118 GLY A N 1
ATOM 923 C CA . GLY A 1 118 ? -3.270 14.007 -10.566 1.00 91.06 118 GLY A CA 1
ATOM 924 C C . GLY A 1 118 ? -2.176 13.989 -9.491 1.00 91.06 118 GLY A C 1
ATOM 925 O O . GLY A 1 118 ? -1.135 14.629 -9.612 1.00 91.06 118 GLY A O 1
ATOM 926 N N . ALA A 1 119 ? -2.405 13.224 -8.423 1.00 85.38 119 ALA A N 1
ATOM 927 C CA . ALA A 1 119 ? -1.479 13.121 -7.287 1.00 85.38 119 ALA A CA 1
ATOM 928 C C . ALA A 1 119 ? -0.144 12.422 -7.622 1.00 85.38 119 ALA A C 1
ATOM 930 O O . ALA A 1 119 ? 0.799 12.450 -6.829 1.00 85.38 119 ALA A O 1
ATOM 931 N N . LEU A 1 120 ? -0.068 11.768 -8.785 1.00 89.31 120 LEU A N 1
ATOM 932 C CA . LEU A 1 120 ? 1.108 11.034 -9.241 1.00 89.31 120 LEU A CA 1
ATOM 933 C C . LEU A 1 120 ? 1.890 11.775 -10.331 1.00 89.31 120 LEU A C 1
ATOM 935 O O . LEU A 1 120 ? 2.855 11.204 -10.829 1.00 89.31 120 LEU A O 1
ATOM 939 N N . ASP A 1 121 ? 1.514 13.004 -10.697 1.00 94.94 121 ASP A N 1
ATOM 940 C CA . ASP A 1 121 ? 2.124 13.729 -11.816 1.00 94.94 121 ASP A CA 1
ATOM 941 C C . ASP A 1 121 ? 3.661 13.744 -11.754 1.00 94.94 121 ASP A C 1
ATOM 943 O O . ASP A 1 121 ? 4.276 13.940 -10.701 1.00 94.94 121 ASP A O 1
ATOM 947 N N . GLY A 1 122 ? 4.291 13.451 -12.891 1.00 92.75 122 GLY A N 1
ATOM 948 C CA . GLY A 1 122 ? 5.741 13.350 -13.031 1.00 92.75 122 GLY A CA 1
ATOM 949 C C . GLY A 1 122 ? 6.377 12.130 -12.353 1.00 92.75 122 GLY A C 1
ATOM 950 O O . GLY A 1 122 ? 7.556 11.857 -12.591 1.00 92.75 122 GLY A O 1
ATOM 951 N N . ARG A 1 123 ? 5.656 11.341 -11.546 1.00 91.06 123 ARG A N 1
ATOM 952 C CA . ARG A 1 123 ? 6.207 10.119 -10.936 1.00 91.06 123 ARG A CA 1
ATOM 953 C C . ARG A 1 123 ? 6.366 9.028 -11.987 1.00 91.06 123 ARG A C 1
ATOM 955 O O . ARG A 1 123 ? 5.524 8.869 -12.869 1.00 91.06 123 ARG A O 1
ATOM 962 N N . ARG A 1 124 ? 7.451 8.257 -11.878 1.00 94.50 124 ARG A N 1
ATOM 963 C CA . ARG A 1 124 ? 7.671 7.068 -12.710 1.00 94.50 124 ARG A CA 1
ATOM 964 C C . ARG A 1 124 ? 6.550 6.060 -12.448 1.00 94.50 124 ARG A C 1
ATOM 966 O O . ARG A 1 124 ? 6.241 5.776 -11.294 1.00 94.50 124 ARG A O 1
ATOM 973 N N . ALA A 1 125 ? 5.967 5.535 -13.518 1.00 95.56 125 ALA A N 1
ATOM 974 C CA . ALA A 1 125 ? 4.972 4.480 -13.459 1.00 95.56 125 ALA A CA 1
ATOM 975 C C . ALA A 1 125 ? 5.666 3.113 -13.471 1.00 95.56 125 ALA A C 1
ATOM 977 O O . ALA A 1 125 ? 6.431 2.797 -14.386 1.00 95.56 125 ALA A O 1
ATOM 978 N N . ASP A 1 126 ? 5.377 2.307 -12.455 1.00 93.75 126 ASP A N 1
ATOM 979 C CA . ASP A 1 126 ? 5.783 0.905 -12.383 1.00 93.75 126 ASP A CA 1
ATOM 980 C C . ASP A 1 126 ? 4.613 -0.004 -12.775 1.00 93.75 126 ASP A C 1
ATOM 982 O O . ASP A 1 126 ? 3.447 0.358 -12.587 1.00 93.75 126 ASP A O 1
ATOM 986 N N . LEU A 1 127 ? 4.931 -1.188 -13.302 1.00 95.19 127 LEU A N 1
ATOM 987 C CA . LEU A 1 127 ? 3.954 -2.196 -13.703 1.00 95.19 127 LEU A CA 1
ATOM 988 C C . LEU A 1 127 ? 3.517 -3.032 -12.491 1.00 95.19 127 LEU A C 1
ATOM 990 O O . LEU A 1 127 ? 4.360 -3.621 -11.814 1.00 95.19 127 LEU A O 1
ATOM 994 N N . LEU A 1 128 ? 2.213 -3.126 -12.232 1.00 93.94 128 LEU A N 1
ATOM 995 C CA . LEU A 1 128 ? 1.647 -3.950 -11.161 1.00 93.94 128 LEU A CA 1
ATOM 996 C C . LEU A 1 128 ? 0.799 -5.096 -11.716 1.00 93.94 128 LEU A C 1
ATOM 998 O O . LEU A 1 128 ? 0.301 -5.066 -12.840 1.00 93.94 128 LEU A O 1
ATOM 1002 N N . PHE A 1 129 ? 0.626 -6.137 -10.904 1.00 94.00 129 PHE A N 1
ATOM 1003 C CA . PHE A 1 129 ? -0.214 -7.270 -11.268 1.00 94.00 129 PHE A CA 1
ATOM 1004 C C . PHE A 1 129 ? -1.676 -6.824 -11.329 1.00 94.00 129 PHE A C 1
ATOM 1006 O O . PHE A 1 129 ? -2.161 -6.160 -10.414 1.00 94.00 129 PHE A O 1
ATOM 1013 N N . GLY A 1 130 ? -2.376 -7.204 -12.396 1.00 95.50 130 GLY A N 1
ATOM 1014 C CA . GLY A 1 130 ? -3.760 -6.800 -12.638 1.00 95.50 130 GLY A CA 1
ATOM 1015 C C . GLY A 1 130 ? -3.920 -5.438 -13.319 1.00 95.50 130 GLY A C 1
ATOM 1016 O O . GLY A 1 130 ? -5.041 -5.121 -13.724 1.00 95.50 130 GLY A O 1
ATOM 1017 N N . ASP A 1 131 ? -2.837 -4.675 -13.514 1.00 97.88 131 ASP A N 1
ATOM 1018 C CA . ASP A 1 131 ? -2.861 -3.477 -14.357 1.00 97.88 131 ASP A CA 1
ATOM 1019 C C . ASP A 1 131 ? -3.340 -3.842 -15.768 1.00 97.88 131 ASP A C 1
ATOM 1021 O O . ASP A 1 131 ? -2.948 -4.874 -16.326 1.00 97.88 131 ASP A O 1
ATOM 1025 N N . ARG A 1 132 ? -4.171 -2.981 -16.363 1.00 98.19 132 ARG A N 1
ATOM 1026 C CA . ARG A 1 132 ? -4.527 -3.060 -17.783 1.00 98.19 132 ARG A CA 1
ATOM 1027 C C . ARG A 1 132 ? -3.907 -1.889 -18.520 1.00 98.19 132 ARG A C 1
ATOM 1029 O O . ARG A 1 132 ? -4.176 -0.746 -18.171 1.00 98.19 132 ARG A O 1
ATOM 1036 N N . VAL A 1 133 ? -3.124 -2.166 -19.552 1.00 98.50 133 VAL A N 1
ATOM 1037 C CA . VAL A 1 133 ? -2.419 -1.138 -20.323 1.00 98.50 133 VAL A CA 1
ATOM 1038 C C . VAL A 1 133 ? -2.904 -1.157 -21.767 1.00 98.50 133 VAL A C 1
ATOM 1040 O O . VAL A 1 133 ? -3.122 -2.228 -22.341 1.00 98.50 133 VAL A O 1
ATOM 1043 N N . ALA A 1 134 ? -3.090 0.021 -22.355 1.00 98.25 134 ALA A N 1
ATOM 1044 C CA . ALA A 1 134 ? -3.548 0.183 -23.726 1.00 98.25 134 ALA A CA 1
ATOM 1045 C C . ALA A 1 134 ? -2.938 1.420 -24.398 1.00 98.25 134 ALA A C 1
ATOM 1047 O O . ALA A 1 134 ? -2.378 2.294 -23.742 1.00 98.25 134 ALA A O 1
ATOM 1048 N N . LEU A 1 135 ? -3.064 1.484 -25.725 1.00 98.31 135 LEU A N 1
ATOM 1049 C CA . LEU A 1 135 ? -2.585 2.617 -26.524 1.00 98.31 135 LEU A CA 1
ATOM 1050 C C . LEU A 1 135 ? -3.578 3.783 -26.562 1.00 98.31 135 LEU A C 1
ATOM 1052 O O . LEU A 1 135 ? -3.175 4.914 -26.802 1.00 98.31 135 LEU A O 1
ATOM 1056 N N . THR A 1 136 ? -4.863 3.519 -26.317 1.00 98.25 136 THR A N 1
ATOM 1057 C CA . THR A 1 136 ? -5.918 4.540 -26.278 1.00 98.25 136 THR A CA 1
ATOM 1058 C C . THR A 1 136 ? -6.767 4.385 -25.020 1.00 98.25 136 THR A C 1
ATOM 1060 O O . THR A 1 136 ? -6.791 3.312 -24.406 1.00 98.25 136 THR A O 1
ATOM 1063 N N . ALA A 1 137 ? -7.471 5.450 -24.635 1.00 97.75 137 ALA A N 1
ATOM 1064 C CA . ALA A 1 137 ? -8.349 5.443 -23.469 1.00 97.75 137 ALA A CA 1
ATOM 1065 C C . ALA A 1 137 ? -9.544 4.492 -23.650 1.00 97.75 137 ALA A C 1
ATOM 1067 O O . ALA A 1 137 ? -9.908 3.769 -22.723 1.00 97.75 137 ALA A O 1
ATOM 1068 N N . GLU A 1 138 ? -10.120 4.446 -24.852 1.00 97.69 138 GLU A N 1
ATOM 1069 C CA . GLU A 1 138 ? -11.333 3.686 -25.186 1.00 97.69 138 GLU A CA 1
ATOM 1070 C C . GLU A 1 138 ? -11.094 2.176 -25.076 1.00 97.69 138 GLU A C 1
ATOM 1072 O O . GLU A 1 138 ? -11.960 1.408 -24.655 1.00 97.69 138 GLU A O 1
ATOM 1077 N N . ALA A 1 139 ? -9.869 1.727 -25.365 1.00 97.25 139 ALA A N 1
ATOM 1078 C CA . ALA A 1 139 ? -9.470 0.333 -25.193 1.00 97.25 139 ALA A CA 1
ATOM 1079 C C . ALA A 1 139 ? -9.550 -0.148 -23.724 1.00 97.25 139 ALA A C 1
ATOM 1081 O O . ALA A 1 139 ? -9.512 -1.357 -23.462 1.00 97.25 139 ALA A O 1
ATOM 1082 N N . LEU A 1 140 ? -9.700 0.772 -22.762 1.00 97.38 140 LEU A N 1
ATOM 1083 C CA . LEU A 1 140 ? -9.884 0.480 -21.341 1.00 97.38 140 LEU A CA 1
ATOM 1084 C C . LEU A 1 140 ? -11.361 0.469 -20.892 1.00 97.38 140 LEU A C 1
ATOM 1086 O O . LEU A 1 140 ? -11.612 0.089 -19.748 1.00 97.38 140 LEU A O 1
ATOM 1090 N N . ASP A 1 141 ? -12.336 0.801 -21.751 1.00 94.56 141 ASP A N 1
ATOM 1091 C CA . ASP A 1 141 ? -13.746 1.025 -21.364 1.00 94.56 141 ASP A CA 1
ATOM 1092 C C . ASP A 1 141 ? -14.495 -0.212 -20.858 1.00 94.56 141 ASP A C 1
ATOM 1094 O O . ASP A 1 141 ? -15.414 -0.099 -20.047 1.00 94.56 141 ASP A O 1
ATOM 1098 N N . ALA A 1 142 ? -14.077 -1.409 -21.269 1.00 94.31 142 ALA A N 1
ATOM 1099 C CA . ALA A 1 142 ? -14.709 -2.666 -20.872 1.00 94.31 142 ALA A CA 1
ATOM 1100 C C . ALA A 1 142 ? -13.769 -3.525 -20.007 1.00 94.31 142 ALA A C 1
ATOM 1102 O O . ALA A 1 142 ? -13.237 -4.529 -20.494 1.00 94.31 142 ALA A O 1
ATOM 1103 N N . PRO A 1 143 ? -13.469 -3.139 -18.753 1.00 96.12 143 PRO A N 1
ATOM 1104 C CA . PRO A 1 143 ? -12.581 -3.917 -17.903 1.00 96.12 143 PRO A CA 1
ATOM 1105 C C . PRO A 1 143 ? -13.242 -5.205 -17.414 1.00 96.12 143 PRO A C 1
ATOM 1107 O O . PRO A 1 143 ? -14.451 -5.272 -17.177 1.00 96.12 143 PRO A O 1
ATOM 1110 N N . LEU A 1 144 ? -12.420 -6.235 -17.223 1.00 95.19 144 LEU A N 1
ATOM 1111 C CA . LEU A 1 144 ? -12.838 -7.528 -16.681 1.00 95.19 144 LEU A CA 1
ATOM 1112 C C . LEU A 1 144 ? -12.884 -7.543 -15.153 1.00 95.19 144 LEU A C 1
ATOM 1114 O O . LEU A 1 144 ? -13.675 -8.298 -14.585 1.00 95.19 144 LEU A O 1
ATOM 1118 N N . HIS A 1 145 ? -12.061 -6.728 -14.495 1.00 95.69 145 HIS A N 1
ATOM 1119 C CA . HIS A 1 145 ? -12.047 -6.603 -13.040 1.00 95.69 145 HIS A CA 1
ATOM 1120 C C . HIS A 1 145 ? -13.057 -5.558 -12.546 1.00 95.69 145 HIS A C 1
ATOM 1122 O O . HIS A 1 145 ? -13.611 -4.777 -13.326 1.00 95.69 145 HIS A O 1
ATOM 1128 N N . ARG A 1 146 ? -13.296 -5.571 -11.233 1.00 96.50 146 ARG A N 1
ATOM 1129 C CA . ARG A 1 146 ? -14.097 -4.591 -10.494 1.00 96.50 146 ARG A CA 1
ATOM 1130 C C . ARG A 1 146 ? -13.371 -4.260 -9.191 1.00 96.50 146 ARG A C 1
ATOM 1132 O O . ARG A 1 146 ? -12.871 -5.177 -8.540 1.00 96.50 146 ARG A O 1
ATOM 1139 N N . ASP A 1 147 ? -13.292 -2.985 -8.831 1.00 97.12 147 ASP A N 1
ATOM 1140 C CA . ASP A 1 147 ? -12.531 -2.527 -7.665 1.00 97.12 147 ASP A CA 1
ATOM 1141 C C . ASP A 1 147 ? -13.371 -2.594 -6.381 1.00 97.12 147 ASP A C 1
ATOM 1143 O O . ASP A 1 147 ? -13.872 -1.595 -5.866 1.00 97.12 147 ASP A O 1
ATOM 1147 N N . LEU A 1 148 ? -13.553 -3.813 -5.863 1.00 97.31 148 LEU A N 1
ATOM 1148 C CA . LEU A 1 148 ? -14.247 -4.031 -4.589 1.00 97.31 148 LEU A CA 1
ATOM 1149 C C . LEU A 1 148 ? -13.512 -3.395 -3.406 1.00 97.31 148 LEU A C 1
ATOM 1151 O O . LEU A 1 148 ? -14.153 -3.105 -2.402 1.00 97.31 148 LEU A O 1
ATOM 1155 N N . ARG A 1 149 ? -12.194 -3.185 -3.504 1.00 96.12 149 ARG A N 1
ATOM 1156 C CA . ARG A 1 149 ? -11.401 -2.574 -2.434 1.00 96.12 149 ARG A CA 1
ATOM 1157 C C . ARG A 1 149 ? -11.757 -1.101 -2.284 1.00 96.12 149 ARG A C 1
ATOM 1159 O O . ARG A 1 149 ? -12.080 -0.690 -1.177 1.00 96.12 149 ARG A O 1
ATOM 1166 N N . ALA A 1 150 ? -11.739 -0.331 -3.373 1.00 96.56 150 ALA A N 1
ATOM 1167 C CA . ALA A 1 150 ? -12.123 1.081 -3.331 1.00 96.56 150 ALA A CA 1
ATOM 1168 C C . ALA A 1 150 ? -13.538 1.251 -2.751 1.00 96.56 150 ALA A C 1
ATOM 1170 O O . ALA A 1 150 ? -13.750 2.050 -1.840 1.00 96.56 150 ALA A O 1
ATOM 1171 N N . LEU A 1 151 ? -14.481 0.407 -3.187 1.00 98.12 151 LEU A N 1
ATOM 1172 C CA . LEU A 1 151 ? -15.835 0.414 -2.640 1.00 98.12 151 LEU A CA 1
ATOM 1173 C C . LEU A 1 151 ? -15.878 0.016 -1.151 1.00 98.12 151 LEU A C 1
ATOM 1175 O O . LEU A 1 151 ? -16.617 0.625 -0.383 1.00 98.12 151 LEU A O 1
ATOM 1179 N N . ALA A 1 152 ? -15.103 -0.985 -0.721 1.00 98.06 152 ALA A N 1
ATOM 1180 C CA . ALA A 1 152 ? -15.019 -1.390 0.686 1.00 98.06 152 ALA A CA 1
ATOM 1181 C C . ALA A 1 152 ? -14.532 -0.243 1.581 1.00 98.06 152 ALA A C 1
ATOM 1183 O O . ALA A 1 152 ? -15.047 -0.046 2.681 1.00 98.06 152 ALA A O 1
ATOM 1184 N N . GLU A 1 153 ? -13.568 0.541 1.101 1.00 96.06 153 GLU A N 1
ATOM 1185 C CA . GLU A 1 153 ? -13.031 1.702 1.812 1.00 96.06 153 GLU A CA 1
ATOM 1186 C C . GLU A 1 153 ? -14.057 2.835 1.939 1.00 96.06 153 GLU A C 1
ATOM 1188 O O . GLU A 1 153 ? -14.154 3.460 2.996 1.00 96.06 153 GLU A O 1
ATOM 1193 N N . GLU A 1 154 ? -14.854 3.065 0.898 1.00 96.75 154 GLU A N 1
ATOM 1194 C CA . GLU A 1 154 ? -15.929 4.058 0.897 1.00 96.75 154 GLU A CA 1
ATOM 1195 C C . GLU A 1 154 ? -17.092 3.630 1.811 1.00 96.75 154 GLU A C 1
ATOM 1197 O O . GLU A 1 154 ? -17.461 4.325 2.767 1.00 96.75 154 GLU A O 1
ATOM 1202 N N . VAL A 1 155 ? -17.640 2.442 1.546 1.00 98.00 155 VAL A N 1
ATOM 1203 C CA . VAL A 1 155 ? -18.877 1.923 2.143 1.00 98.00 155 VAL A CA 1
ATOM 1204 C C . VAL A 1 155 ? -18.640 1.353 3.540 1.00 98.00 155 VAL A C 1
ATOM 1206 O O . VAL A 1 155 ? -19.516 1.451 4.397 1.00 98.00 155 VAL A O 1
ATOM 1209 N N . GLY A 1 156 ? -17.471 0.776 3.808 1.00 97.25 156 GLY A N 1
ATOM 1210 C CA . GLY A 1 156 ? -17.097 0.248 5.120 1.00 97.25 156 GLY A CA 1
ATOM 1211 C C . GLY A 1 156 ? -17.479 -1.198 5.408 1.00 97.25 156 GLY A C 1
ATOM 1212 O O . GLY A 1 156 ? -17.600 -1.553 6.579 1.00 97.25 156 GLY A O 1
ATOM 1213 N N . PHE A 1 157 ? -17.662 -2.027 4.380 1.00 98.19 157 PHE A N 1
ATOM 1214 C CA . PHE A 1 157 ? -17.681 -3.480 4.561 1.00 98.19 157 PHE A CA 1
ATOM 1215 C C . PHE A 1 157 ? -16.248 -4.028 4.573 1.00 98.19 157 PHE A C 1
ATOM 1217 O O . PHE A 1 157 ? -15.344 -3.445 3.980 1.00 98.19 157 PHE A O 1
ATOM 1224 N N . ASP A 1 158 ? -16.034 -5.167 5.226 1.00 96.94 158 ASP A N 1
ATOM 1225 C CA . ASP A 1 158 ? -14.713 -5.800 5.338 1.00 96.94 158 ASP A CA 1
ATOM 1226 C C . ASP A 1 158 ? -14.620 -7.158 4.620 1.00 96.94 158 ASP A C 1
ATOM 1228 O O . ASP A 1 158 ? -13.512 -7.638 4.363 1.00 96.94 158 ASP A O 1
ATOM 1232 N N . ARG A 1 159 ? -15.759 -7.759 4.239 1.00 97.94 159 ARG A N 1
ATOM 1233 C CA . ARG A 1 159 ? -15.810 -8.897 3.307 1.00 97.94 159 ARG A CA 1
ATOM 1234 C C . ARG A 1 159 ? -16.906 -8.738 2.265 1.00 97.94 159 ARG A C 1
ATOM 1236 O O . ARG A 1 159 ? -17.929 -8.109 2.521 1.00 97.94 159 ARG A O 1
ATOM 1243 N N . ALA A 1 160 ? -16.719 -9.381 1.122 1.00 98.12 160 ALA A N 1
ATOM 1244 C CA . ALA A 1 160 ? -17.699 -9.499 0.060 1.00 98.12 160 ALA A CA 1
ATOM 1245 C C . ALA A 1 160 ? -17.693 -10.917 -0.524 1.00 98.12 160 ALA A C 1
ATOM 1247 O O . ALA A 1 160 ? -16.644 -11.516 -0.745 1.00 98.12 160 ALA A O 1
ATOM 1248 N N . ARG A 1 161 ? -18.877 -11.443 -0.834 1.00 97.56 161 ARG A N 1
ATOM 1249 C CA . ARG A 1 161 ? -19.067 -12.663 -1.625 1.00 97.56 161 ARG A CA 1
ATOM 1250 C C . ARG A 1 161 ? -19.847 -12.296 -2.870 1.00 97.56 161 ARG A C 1
ATOM 1252 O O . ARG A 1 161 ? -20.958 -11.790 -2.760 1.00 97.56 161 ARG A O 1
ATOM 1259 N N . VAL A 1 162 ? -19.285 -12.540 -4.049 1.00 96.56 162 VAL A N 1
ATOM 1260 C CA . VAL A 1 162 ? -20.001 -12.290 -5.306 1.00 96.56 162 VAL A CA 1
ATOM 1261 C C . VAL A 1 162 ? -20.962 -13.449 -5.552 1.00 96.56 162 VAL A C 1
ATOM 1263 O O . VAL A 1 162 ? -20.530 -14.588 -5.693 1.00 96.56 162 VAL A O 1
ATOM 1266 N N . LEU A 1 163 ? -22.260 -13.159 -5.587 1.00 96.19 163 LEU A N 1
ATOM 1267 C CA . LEU A 1 163 ? -23.322 -14.144 -5.803 1.00 96.19 163 LEU A CA 1
ATOM 1268 C C . LEU A 1 163 ? -23.688 -14.225 -7.286 1.00 96.19 163 LEU A C 1
ATOM 1270 O O . LEU A 1 163 ? -23.827 -15.308 -7.851 1.00 96.19 163 LEU A O 1
ATOM 1274 N N . HIS A 1 164 ? -23.794 -13.065 -7.935 1.00 96.38 164 HIS A N 1
ATOM 1275 C CA . HIS A 1 164 ? -24.093 -12.958 -9.356 1.00 96.38 164 HIS A CA 1
ATOM 1276 C C . HIS A 1 164 ? -23.361 -11.772 -9.985 1.00 96.38 164 HIS A C 1
ATOM 1278 O O . HIS A 1 164 ? -23.050 -10.784 -9.320 1.00 96.38 164 HIS A O 1
ATOM 1284 N N . ARG A 1 165 ? -23.100 -11.862 -11.291 1.00 95.44 165 ARG A N 1
ATOM 1285 C CA . ARG A 1 165 ? -22.432 -10.815 -12.062 1.00 95.44 165 ARG A CA 1
ATOM 1286 C C . ARG A 1 165 ? -23.082 -10.645 -13.427 1.00 95.44 165 ARG A C 1
ATOM 1288 O O . ARG A 1 165 ? -23.218 -11.610 -14.173 1.00 95.44 165 ARG A O 1
ATOM 1295 N N . THR A 1 166 ? -23.332 -9.393 -13.786 1.00 94.56 166 THR A N 1
ATOM 1296 C CA . THR A 1 166 ? -23.663 -8.948 -15.143 1.00 94.56 166 THR A CA 1
ATOM 1297 C C . THR A 1 166 ? -22.582 -7.971 -15.644 1.00 94.56 166 THR A C 1
ATOM 1299 O O . THR A 1 166 ? -21.633 -7.666 -14.908 1.00 94.56 166 THR A O 1
ATOM 1302 N N . PRO A 1 167 ? -22.664 -7.465 -16.889 1.00 92.50 167 PRO A N 1
ATOM 1303 C CA . PRO A 1 167 ? -21.776 -6.394 -17.342 1.00 92.50 167 PRO A CA 1
ATOM 1304 C C . PRO A 1 167 ? -21.878 -5.112 -16.497 1.00 92.50 167 PRO A C 1
ATOM 1306 O O . PRO A 1 167 ? -20.853 -4.469 -16.263 1.00 92.50 167 PRO A O 1
ATOM 1309 N N . HIS A 1 168 ? -23.079 -4.789 -16.001 1.00 96.00 168 HIS A N 1
ATOM 1310 C CA . HIS A 1 168 ? -23.406 -3.500 -15.377 1.00 96.00 168 HIS A CA 1
ATOM 1311 C C . HIS A 1 168 ? -23.656 -3.567 -13.868 1.00 96.00 168 HIS A C 1
ATOM 1313 O O . HIS A 1 168 ? -23.765 -2.523 -13.241 1.00 96.00 168 HIS A O 1
ATOM 1319 N N . ALA A 1 169 ? -23.750 -4.759 -13.275 1.00 97.00 169 ALA A N 1
ATOM 1320 C CA . ALA A 1 169 ? -24.028 -4.898 -11.849 1.00 97.00 169 ALA A CA 1
ATOM 1321 C C . ALA A 1 169 ? -23.465 -6.192 -11.247 1.00 97.00 169 ALA A C 1
ATOM 1323 O O . ALA A 1 169 ? -23.273 -7.197 -11.944 1.00 97.00 169 ALA A O 1
ATOM 1324 N N . LEU A 1 170 ? -23.254 -6.178 -9.932 1.00 97.75 170 LEU A N 1
ATOM 1325 C CA . LEU A 1 170 ? -22.959 -7.348 -9.108 1.00 97.75 170 LEU A CA 1
ATOM 1326 C C . LEU A 1 170 ? -24.060 -7.530 -8.061 1.00 97.75 170 LEU A C 1
ATOM 1328 O O . LEU A 1 170 ? -24.413 -6.575 -7.377 1.00 97.75 170 LEU A O 1
ATOM 1332 N N . LEU A 1 171 ? -24.542 -8.759 -7.886 1.00 97.94 171 LEU A N 1
ATOM 1333 C CA . LEU A 1 171 ? -25.234 -9.152 -6.660 1.00 97.94 171 LEU A CA 1
ATOM 1334 C C . LEU A 1 171 ? -24.187 -9.732 -5.715 1.00 97.94 171 LEU A C 1
ATOM 1336 O O . LEU A 1 171 ? -23.453 -10.654 -6.090 1.00 97.94 171 LEU A O 1
ATOM 1340 N N . VAL A 1 172 ? -24.111 -9.200 -4.505 1.00 98.44 172 VAL A N 1
ATOM 1341 C CA . VAL A 1 172 ? -23.095 -9.564 -3.518 1.00 98.44 172 VAL A CA 1
ATOM 1342 C C . VAL A 1 172 ? -23.723 -9.781 -2.149 1.00 98.44 172 VAL A C 1
ATOM 1344 O O . VAL A 1 172 ? -24.743 -9.181 -1.836 1.00 98.44 172 VAL A O 1
ATOM 1347 N N . ALA A 1 173 ? -23.074 -10.581 -1.308 1.00 98.50 173 ALA A N 1
ATOM 1348 C CA . ALA A 1 173 ? -23.255 -10.511 0.136 1.00 98.50 173 ALA A CA 1
ATOM 1349 C C . ALA A 1 173 ? -22.085 -9.722 0.737 1.00 98.50 173 ALA A C 1
ATOM 1351 O O . ALA A 1 173 ? -20.929 -10.079 0.506 1.00 98.50 173 ALA A O 1
ATOM 1352 N N . LEU A 1 174 ? -22.363 -8.661 1.490 1.00 98.62 174 LEU A N 1
ATOM 1353 C CA . LEU A 1 174 ? -21.370 -7.800 2.139 1.00 98.62 174 LEU A CA 1
ATOM 1354 C C . LEU A 1 174 ? -21.357 -8.051 3.646 1.00 98.62 174 LEU A C 1
ATOM 1356 O O . LEU A 1 174 ? -22.422 -8.109 4.257 1.00 98.62 174 LEU A O 1
ATOM 1360 N N . ARG A 1 175 ? -20.169 -8.159 4.250 1.00 98.25 175 ARG A N 1
ATOM 1361 C CA . ARG A 1 175 ? -19.985 -8.258 5.705 1.00 98.25 175 ARG A CA 1
ATOM 1362 C C . ARG A 1 175 ? -19.616 -6.904 6.290 1.00 98.25 175 ARG A C 1
ATOM 1364 O O . ARG A 1 175 ? -18.589 -6.336 5.924 1.00 98.25 175 ARG A O 1
ATOM 1371 N N . PHE A 1 176 ? -20.404 -6.448 7.252 1.00 97.69 176 PHE A N 1
ATOM 1372 C CA . PHE A 1 176 ? -20.139 -5.265 8.057 1.00 97.69 176 PHE A CA 1
ATOM 1373 C C . PHE A 1 176 ? -19.806 -5.682 9.487 1.00 97.69 176 PHE A C 1
ATOM 1375 O O . PHE A 1 176 ? -20.652 -6.238 10.189 1.00 97.69 176 PHE A O 1
ATOM 1382 N N . THR A 1 177 ? -18.584 -5.403 9.932 1.00 95.88 177 THR A N 1
ATOM 1383 C CA . THR A 1 177 ? -18.164 -5.664 11.313 1.00 95.88 177 THR A CA 1
ATOM 1384 C C . THR A 1 177 ? -18.316 -4.400 12.167 1.00 95.88 177 THR A C 1
ATOM 1386 O O . THR A 1 177 ? -17.665 -3.390 11.881 1.00 95.88 177 THR A O 1
ATOM 1389 N N . PRO A 1 178 ? -19.148 -4.417 13.227 1.00 94.12 178 PRO A N 1
ATOM 1390 C CA . PRO A 1 178 ? -19.221 -3.311 14.175 1.00 94.12 178 PRO A CA 1
ATOM 1391 C C . PRO A 1 178 ? -17.852 -3.035 14.822 1.00 94.12 178 PRO A C 1
ATOM 1393 O O . PRO A 1 178 ? -17.106 -3.977 15.103 1.00 94.12 178 PRO A O 1
ATOM 1396 N N . PRO A 1 179 ? -17.502 -1.770 15.115 1.00 91.81 179 PRO A N 1
ATOM 1397 C CA . PRO A 1 179 ? -16.302 -1.481 15.894 1.00 91.81 179 PRO A CA 1
ATOM 1398 C C . PRO A 1 179 ? -16.418 -2.106 17.294 1.00 91.81 179 PRO A C 1
ATOM 1400 O O . PRO A 1 179 ? -17.469 -2.017 17.934 1.00 91.81 179 PRO A O 1
ATOM 1403 N N . ARG A 1 180 ? -15.336 -2.728 17.784 1.00 87.12 180 ARG A N 1
ATOM 1404 C CA . ARG A 1 180 ? -15.315 -3.437 19.080 1.00 87.12 180 ARG A CA 1
ATOM 1405 C C . ARG A 1 180 ? -15.720 -2.538 20.249 1.00 87.12 180 ARG A C 1
ATOM 1407 O O . ARG A 1 180 ? -16.377 -2.996 21.179 1.00 87.12 180 ARG A O 1
ATOM 1414 N N . GLU A 1 181 ? -15.382 -1.255 20.192 1.00 83.31 181 GLU A N 1
ATOM 1415 C CA . GLU A 1 181 ? -15.703 -0.290 21.245 1.00 83.31 181 GLU A CA 1
ATOM 1416 C C . GLU A 1 181 ? -17.217 -0.069 21.382 1.00 83.31 181 GLU A C 1
ATOM 1418 O O . GLU A 1 181 ? -17.720 0.105 22.491 1.00 83.31 181 GLU A O 1
ATOM 1423 N N . ALA A 1 182 ? -17.960 -0.129 20.270 1.00 75.50 182 ALA A N 1
ATOM 1424 C CA . ALA A 1 182 ? -19.417 -0.026 20.301 1.00 75.50 182 ALA A CA 1
ATOM 1425 C C . ALA A 1 182 ? -20.066 -1.265 20.939 1.00 75.50 182 ALA A C 1
ATOM 1427 O O . ALA A 1 182 ? -21.109 -1.145 21.580 1.00 75.50 182 ALA A O 1
ATOM 1428 N N . ALA A 1 183 ? -19.436 -2.439 20.814 1.00 68.56 183 ALA A N 1
ATOM 1429 C CA . ALA A 1 183 ? -19.914 -3.665 21.446 1.00 68.56 183 ALA A CA 1
ATOM 1430 C C . ALA A 1 183 ? -19.785 -3.612 22.978 1.00 68.56 183 ALA A C 1
ATOM 1432 O O . ALA A 1 183 ? -20.722 -3.976 23.683 1.00 68.56 183 ALA A O 1
ATOM 1433 N N . ALA A 1 184 ? -18.666 -3.094 23.499 1.00 68.19 184 ALA A N 1
ATOM 1434 C CA . ALA A 1 184 ? -18.422 -3.021 24.942 1.00 68.19 184 ALA A CA 1
ATOM 1435 C C . ALA A 1 184 ? -19.367 -2.040 25.667 1.00 68.19 184 ALA A C 1
ATOM 1437 O O . ALA A 1 184 ? -19.827 -2.322 26.777 1.00 68.19 184 ALA A O 1
ATOM 1438 N N . GLY A 1 185 ? -19.693 -0.905 25.034 1.00 59.47 185 GLY A N 1
ATOM 1439 C CA . GLY A 1 185 ? -20.566 0.124 25.613 1.00 59.47 185 GLY A CA 1
ATOM 1440 C C . GLY A 1 185 ? -22.044 -0.274 25.729 1.00 59.47 185 GLY A C 1
ATOM 1441 O O . GLY A 1 185 ? -22.744 0.240 26.599 1.00 59.47 185 GLY A O 1
ATOM 1442 N N . ALA A 1 186 ? -22.524 -1.214 24.906 1.00 56.94 186 ALA A N 1
ATOM 1443 C CA . ALA A 1 186 ? -23.927 -1.642 24.907 1.00 56.94 186 ALA A CA 1
ATOM 1444 C C . ALA A 1 186 ? -24.319 -2.463 26.154 1.00 56.94 186 ALA A C 1
ATOM 1446 O O . ALA A 1 186 ? -25.492 -2.530 26.514 1.00 56.94 186 ALA A O 1
ATOM 1447 N N . THR A 1 187 ? -23.346 -3.056 26.846 1.00 54.00 187 THR A N 1
ATOM 1448 C CA . THR A 1 187 ? -23.583 -3.961 27.983 1.00 54.00 187 THR A CA 1
ATOM 1449 C C . THR A 1 187 ? -23.877 -3.260 29.316 1.00 54.00 187 THR A C 1
ATOM 1451 O O . THR A 1 187 ? -24.297 -3.920 30.262 1.00 54.00 187 THR A O 1
ATOM 1454 N N . VAL A 1 188 ? -23.687 -1.939 29.428 1.00 49.16 188 VAL A N 1
ATOM 1455 C CA . VAL A 1 188 ? -23.666 -1.246 30.739 1.00 49.16 188 VAL A CA 1
ATOM 1456 C C . VAL A 1 188 ? -24.967 -0.489 31.070 1.00 49.16 188 VAL A C 1
ATOM 1458 O O . VAL A 1 188 ? -25.151 -0.039 32.194 1.00 49.16 188 VAL A O 1
ATOM 1461 N N . ALA A 1 189 ? -25.934 -0.404 30.152 1.00 44.97 189 ALA A N 1
ATOM 1462 C CA . ALA A 1 189 ? -27.177 0.354 30.368 1.00 44.97 189 ALA A CA 1
ATOM 1463 C C . ALA A 1 189 ? -28.382 -0.491 30.840 1.00 44.97 189 ALA A C 1
ATOM 1465 O O . ALA A 1 189 ? -29.531 -0.121 30.600 1.00 44.97 189 ALA A O 1
ATOM 1466 N N . SER A 1 190 ? -28.152 -1.609 31.535 1.00 43.56 190 SER A N 1
ATOM 1467 C CA . SER A 1 190 ? -29.231 -2.279 32.274 1.00 43.56 190 SER A CA 1
ATOM 1468 C C . SER A 1 190 ? -29.415 -1.561 33.608 1.00 43.56 190 SER A C 1
ATOM 1470 O O . SER A 1 190 ? -28.692 -1.821 34.568 1.00 43.56 190 SER A O 1
ATOM 1472 N N . ALA A 1 191 ? -30.348 -0.608 33.652 1.00 41.09 191 ALA A N 1
ATOM 1473 C CA . ALA A 1 191 ? -30.756 0.042 34.892 1.00 41.09 191 ALA A CA 1
ATOM 1474 C C . ALA A 1 191 ? -31.082 -1.025 35.957 1.00 41.09 191 ALA A C 1
ATOM 1476 O O . ALA A 1 191 ? -31.736 -2.018 35.620 1.00 41.09 191 ALA A O 1
ATOM 1477 N N . PRO A 1 192 ? -30.670 -0.854 37.228 1.00 42.03 192 PRO A N 1
ATOM 1478 C CA . PRO A 1 192 ? -31.089 -1.765 38.280 1.00 42.03 192 PRO A CA 1
ATOM 1479 C C . PRO A 1 192 ? -32.617 -1.758 38.315 1.00 42.03 192 PRO A C 1
ATOM 1481 O O . PRO A 1 192 ? -33.233 -0.721 38.578 1.00 42.03 192 PRO A O 1
ATOM 1484 N N . GLN A 1 193 ? -33.233 -2.905 38.015 1.00 44.59 193 GLN A N 1
ATOM 1485 C CA . GLN A 1 193 ? -34.645 -3.119 38.293 1.00 44.59 193 GLN A CA 1
ATOM 1486 C C . GLN A 1 193 ? -34.837 -2.818 39.777 1.00 44.59 193 GLN A C 1
ATOM 1488 O O . GLN A 1 193 ? -34.371 -3.560 40.642 1.00 44.59 193 GLN A O 1
ATOM 1493 N N . ARG A 1 194 ? -35.479 -1.683 40.075 1.00 40.53 194 ARG A N 1
ATOM 1494 C CA . ARG A 1 194 ? -35.994 -1.400 41.410 1.00 40.53 194 ARG A CA 1
ATOM 1495 C C . ARG A 1 194 ? -36.898 -2.570 41.772 1.00 40.53 194 ARG A C 1
ATOM 1497 O O . ARG A 1 194 ? -37.992 -2.691 41.226 1.00 40.53 194 ARG A O 1
ATOM 1504 N N . ALA A 1 195 ? -36.424 -3.418 42.680 1.00 42.38 195 ALA A N 1
ATOM 1505 C CA . ALA A 1 195 ? -37.251 -4.388 43.365 1.00 42.38 195 ALA A CA 1
ATOM 1506 C C . ALA A 1 195 ? -38.378 -3.613 44.058 1.00 42.38 195 ALA A C 1
ATOM 1508 O O . ALA A 1 195 ? -38.161 -2.911 45.045 1.00 42.38 195 ALA A O 1
ATOM 1509 N N . THR A 1 196 ? -39.577 -3.673 43.487 1.00 44.69 196 THR A N 1
ATOM 1510 C CA . THR A 1 196 ? -40.787 -3.230 44.165 1.00 44.69 196 THR A CA 1
ATOM 1511 C C . THR A 1 196 ? -41.158 -4.332 45.147 1.00 44.69 196 THR A C 1
ATOM 1513 O O . THR A 1 196 ? -41.589 -5.416 44.767 1.00 44.69 196 THR A O 1
ATOM 1516 N N . ALA A 1 197 ? -40.919 -4.074 46.431 1.00 47.00 197 ALA A N 1
ATOM 1517 C CA . ALA A 1 197 ? -41.489 -4.870 47.504 1.00 47.00 197 ALA A CA 1
ATOM 1518 C C . ALA A 1 197 ? -43.008 -4.635 47.522 1.00 47.00 197 ALA A C 1
ATOM 1520 O O . ALA A 1 197 ? -43.457 -3.509 47.735 1.00 47.00 197 ALA A O 1
ATOM 1521 N N . GLY A 1 198 ? -43.786 -5.689 47.275 1.00 41.00 198 GLY A N 1
ATOM 1522 C CA . GLY A 1 198 ? -45.243 -5.686 47.370 1.00 41.00 198 GLY A CA 1
ATOM 1523 C C . GLY A 1 198 ? -45.725 -6.882 48.185 1.00 41.00 198 GLY A C 1
ATOM 1524 O O . GLY A 1 198 ? -45.732 -8.009 47.699 1.00 41.00 198 GLY A O 1
ATOM 1525 N N . THR A 1 199 ? -46.113 -6.615 49.430 1.00 40.31 199 THR A N 1
ATOM 1526 C CA . THR A 1 199 ? -46.854 -7.512 50.334 1.00 40.31 199 THR A CA 1
ATOM 1527 C C . THR A 1 199 ? -48.345 -7.509 49.945 1.00 40.31 199 THR A C 1
ATOM 1529 O O . THR A 1 199 ? -48.823 -6.481 49.457 1.00 40.31 199 THR A O 1
ATOM 1532 N N . PRO A 1 200 ? -49.102 -8.611 50.131 1.00 52.38 200 PRO A N 1
ATOM 1533 C CA . PRO A 1 200 ? -50.430 -8.764 49.545 1.00 52.38 200 PRO A CA 1
ATOM 1534 C C . PRO A 1 200 ? -51.537 -8.224 50.459 1.00 52.38 200 PRO A C 1
ATOM 1536 O O . PRO A 1 200 ? -51.453 -8.324 51.682 1.00 52.38 200 PRO A O 1
ATOM 1539 N N . ALA A 1 201 ? -52.616 -7.725 49.855 1.00 42.31 201 ALA A N 1
ATOM 1540 C CA . ALA A 1 201 ? -53.886 -7.486 50.533 1.00 42.31 201 ALA A CA 1
ATOM 1541 C C . ALA A 1 201 ? -55.046 -8.070 49.713 1.00 42.31 201 ALA A C 1
ATOM 1543 O O . ALA A 1 201 ? -55.075 -8.004 48.486 1.00 42.31 201 ALA A O 1
ATOM 1544 N N . VAL A 1 202 ? -55.973 -8.679 50.443 1.00 45.19 202 VAL A N 1
ATOM 1545 C CA . VAL A 1 202 ? -57.049 -9.578 50.019 1.00 45.19 202 VAL A CA 1
ATOM 1546 C C . VAL A 1 202 ? -58.408 -8.866 50.189 1.00 45.19 202 VAL A C 1
ATOM 1548 O O . VAL A 1 202 ? -58.713 -8.518 51.321 1.00 45.19 202 VAL A O 1
ATOM 1551 N N . ILE A 1 203 ? -59.184 -8.737 49.083 1.00 40.47 203 ILE A N 1
ATOM 1552 C CA . ILE A 1 203 ? -60.675 -8.888 48.900 1.00 40.47 203 ILE A CA 1
ATOM 1553 C C . ILE A 1 203 ? -61.616 -7.880 49.655 1.00 40.47 203 ILE A C 1
ATOM 1555 O O . ILE A 1 203 ? -61.202 -7.427 50.715 1.00 40.47 203 ILE A O 1
ATOM 1559 N N . PRO A 1 204 ? -62.876 -7.512 49.227 1.00 60.56 204 PRO A N 1
ATOM 1560 C CA . PRO A 1 204 ? -63.831 -8.160 48.289 1.00 60.56 204 PRO A CA 1
ATOM 1561 C C . PRO A 1 204 ? -64.571 -7.310 47.217 1.00 60.56 204 PRO A C 1
ATOM 1563 O O . PRO A 1 204 ? -64.464 -6.094 47.120 1.00 60.56 204 PRO A O 1
ATOM 1566 N N . ALA A 1 205 ? -65.365 -8.061 46.439 1.00 43.72 205 ALA A N 1
ATOM 1567 C CA . ALA A 1 205 ? -66.323 -7.751 45.373 1.00 43.72 205 ALA A CA 1
ATOM 1568 C C . ALA A 1 205 ? -67.475 -6.768 45.686 1.00 43.72 205 ALA A C 1
ATOM 1570 O O . ALA A 1 205 ? -67.999 -6.784 46.799 1.00 43.72 205 ALA A O 1
ATOM 1571 N N . SER A 1 206 ? -67.995 -6.080 44.647 1.00 40.16 206 SER A N 1
ATOM 1572 C CA . SER A 1 206 ? -69.391 -6.216 44.143 1.00 40.16 206 SER A CA 1
ATOM 1573 C C . SER A 1 206 ? -69.831 -5.125 43.132 1.00 40.16 206 SER A C 1
ATOM 1575 O O . SER A 1 206 ? -69.758 -3.939 43.420 1.00 40.16 206 SER A O 1
ATOM 1577 N N . THR A 1 207 ? -70.381 -5.602 42.002 1.00 37.88 207 THR A N 1
ATOM 1578 C CA . THR A 1 207 ? -71.647 -5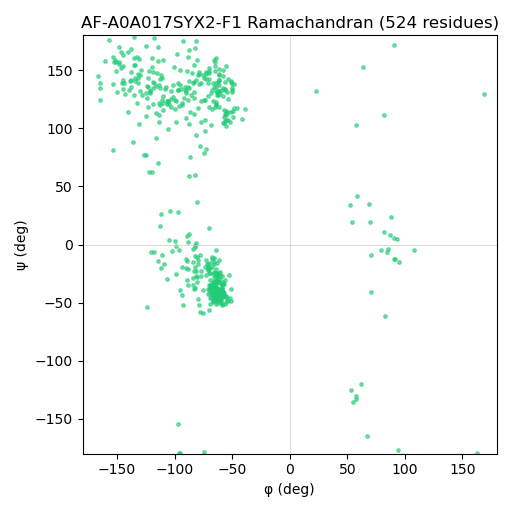.192 41.333 1.00 37.88 207 THR A CA 1
ATOM 1579 C C . THR A 1 207 ? -71.737 -3.951 40.401 1.00 37.88 207 THR A C 1
ATOM 1581 O O . THR A 1 207 ? -71.716 -2.805 40.826 1.00 37.88 207 THR A O 1
ATOM 1584 N N . THR A 1 208 ? -71.935 -4.276 39.106 1.00 39.72 208 THR A N 1
ATOM 1585 C CA . THR A 1 208 ? -72.636 -3.628 37.955 1.00 39.72 208 THR A CA 1
ATOM 1586 C C . THR A 1 208 ? -72.910 -2.116 37.895 1.00 39.72 208 THR A C 1
ATOM 1588 O O . THR A 1 208 ? -73.675 -1.609 38.707 1.00 39.72 208 THR A O 1
ATOM 1591 N N . GLN A 1 209 ? -72.588 -1.495 36.744 1.00 34.62 209 GLN A N 1
ATOM 1592 C CA . GLN A 1 209 ? -73.610 -1.013 35.788 1.00 34.62 209 GLN A CA 1
ATOM 1593 C C . GLN A 1 209 ? -73.056 -0.633 34.400 1.00 34.62 209 GLN A C 1
ATOM 1595 O O . GLN A 1 209 ? -71.947 -0.138 34.237 1.00 34.62 209 GLN A O 1
ATOM 1600 N N . THR A 1 210 ? -73.902 -0.918 33.416 1.00 38.19 210 THR A N 1
ATOM 1601 C CA . THR A 1 210 ? -73.843 -0.721 31.965 1.00 38.19 210 THR A CA 1
ATOM 1602 C C . THR A 1 210 ? -73.955 0.754 31.561 1.00 38.19 210 THR A C 1
ATOM 1604 O O . THR A 1 210 ? -74.817 1.432 32.097 1.00 38.19 210 THR A O 1
ATOM 1607 N N . THR A 1 211 ? -73.221 1.198 30.531 1.00 34.94 211 THR A N 1
ATOM 1608 C CA . THR A 1 211 ? -73.767 1.994 29.403 1.00 34.94 211 THR A CA 1
ATOM 1609 C C . THR A 1 211 ? -72.774 2.023 28.241 1.00 34.94 211 THR A C 1
ATOM 1611 O O . THR A 1 211 ? -71.576 2.211 28.426 1.00 34.94 211 THR A O 1
ATOM 1614 N N . ALA A 1 212 ? -73.312 1.808 27.045 1.00 39.69 212 ALA A N 1
ATOM 1615 C CA . ALA A 1 212 ? -72.633 1.788 25.761 1.00 39.69 212 ALA A CA 1
ATOM 1616 C C . ALA A 1 212 ? -72.367 3.201 25.215 1.00 39.69 212 ALA A C 1
ATOM 1618 O O . ALA A 1 212 ? -73.238 4.058 25.339 1.00 39.69 212 ALA A O 1
ATOM 1619 N N . ALA A 1 213 ? -71.244 3.399 24.512 1.00 33.38 213 ALA A N 1
ATOM 1620 C CA . ALA A 1 213 ? -71.144 4.354 23.403 1.00 33.38 213 ALA A CA 1
ATOM 1621 C C . ALA A 1 213 ? -69.888 4.126 22.535 1.00 33.38 213 ALA A C 1
ATOM 1623 O O . ALA A 1 213 ? -68.765 4.169 23.021 1.00 33.38 213 ALA A O 1
ATOM 1624 N N . ALA A 1 214 ? -70.149 3.945 21.236 1.00 33.59 214 ALA A N 1
ATOM 1625 C CA . ALA A 1 214 ? -69.373 4.365 20.064 1.00 33.59 214 ALA A CA 1
ATOM 1626 C C . ALA A 1 214 ? -67.906 3.910 19.888 1.00 33.59 214 ALA A C 1
ATOM 1628 O O . ALA A 1 214 ? -66.954 4.495 20.397 1.00 33.59 214 ALA A O 1
ATOM 1629 N N . ASN A 1 215 ? -67.763 2.926 18.994 1.00 40.19 215 ASN A N 1
ATOM 1630 C CA . ASN A 1 215 ? -66.537 2.516 18.315 1.00 40.19 215 ASN A CA 1
ATOM 1631 C C . ASN A 1 215 ? -65.928 3.642 17.460 1.00 40.19 215 ASN A C 1
ATOM 1633 O O . ASN A 1 215 ? -66.584 4.163 16.559 1.00 40.19 215 ASN A O 1
ATOM 1637 N N . ALA A 1 216 ? -64.631 3.888 17.645 1.00 33.56 216 ALA A N 1
ATOM 1638 C CA . ALA A 1 216 ? -63.737 4.443 16.632 1.00 33.56 216 ALA A CA 1
ATOM 1639 C C . ALA A 1 216 ? -62.487 3.543 16.570 1.00 33.56 216 ALA A C 1
ATOM 1641 O O . ALA A 1 216 ? -61.950 3.204 17.628 1.00 33.56 216 ALA A O 1
ATOM 1642 N N . PRO A 1 217 ? -62.012 3.115 15.385 1.00 32.44 217 PRO A N 1
ATOM 1643 C CA . PRO A 1 217 ? -60.839 2.260 15.294 1.00 32.44 217 PRO A CA 1
ATOM 1644 C C . PRO A 1 217 ? -59.587 3.093 15.588 1.00 32.44 217 PRO A C 1
ATOM 1646 O O . PRO A 1 217 ? -59.053 3.781 14.720 1.00 32.44 217 PRO A O 1
ATOM 1649 N N . GLN A 1 218 ? -59.111 3.035 16.830 1.00 32.72 218 GLN A N 1
ATOM 1650 C CA . GLN A 1 218 ? -57.732 3.387 17.140 1.00 32.72 218 GLN A CA 1
ATOM 1651 C C . GLN A 1 218 ? -56.846 2.315 16.508 1.00 32.72 218 GLN A C 1
ATOM 1653 O O . GLN A 1 218 ? -56.757 1.193 17.004 1.00 32.72 218 GLN A O 1
ATOM 1658 N N . GLY A 1 219 ? -56.229 2.658 15.377 1.00 30.42 219 GLY A N 1
ATOM 1659 C CA . GLY A 1 219 ? -55.135 1.884 14.813 1.00 30.42 219 GLY A CA 1
ATOM 1660 C C . GLY A 1 219 ? -54.025 1.800 15.851 1.00 30.42 219 GLY A C 1
ATOM 1661 O O . GLY A 1 219 ? -53.324 2.778 16.108 1.00 30.42 219 GLY A O 1
ATOM 1662 N N . THR A 1 220 ? -53.900 0.638 16.479 1.00 33.84 220 THR A N 1
ATOM 1663 C CA . THR A 1 220 ? -52.747 0.275 17.285 1.00 33.84 220 THR A CA 1
ATOM 1664 C C . THR A 1 220 ? -51.521 0.378 16.391 1.00 33.84 220 THR A C 1
ATOM 1666 O O . THR A 1 220 ? -51.340 -0.402 15.456 1.00 33.84 220 THR A O 1
ATOM 1669 N N . ALA A 1 221 ? -50.686 1.385 16.656 1.00 33.09 221 ALA A N 1
ATOM 1670 C CA . ALA A 1 221 ? -49.342 1.436 16.110 1.00 33.09 221 ALA A CA 1
ATOM 1671 C C . ALA A 1 221 ? -48.672 0.079 16.389 1.00 33.09 221 ALA A C 1
ATOM 1673 O O . ALA A 1 221 ? -48.815 -0.429 17.510 1.00 33.09 221 ALA A O 1
ATOM 1674 N N . PRO A 1 222 ? -47.984 -0.531 15.407 1.00 34.19 222 PRO A N 1
ATOM 1675 C CA . PRO A 1 222 ? -47.258 -1.764 15.648 1.00 34.19 222 PRO A CA 1
ATOM 1676 C C . PRO A 1 222 ? -46.281 -1.488 16.785 1.00 34.19 222 PRO A C 1
ATOM 1678 O O . PRO A 1 222 ? -45.372 -0.667 16.653 1.00 34.19 222 PRO A O 1
ATOM 1681 N N . GLN A 1 223 ? -46.528 -2.119 17.934 1.00 35.03 223 GLN A N 1
ATOM 1682 C CA . GLN A 1 223 ? -45.586 -2.131 19.037 1.00 35.03 223 GLN A CA 1
ATOM 1683 C C . GLN A 1 223 ? -44.290 -2.671 18.454 1.00 35.03 223 GLN A C 1
ATOM 1685 O O . GLN A 1 223 ? -44.248 -3.809 17.987 1.00 35.03 223 GLN A O 1
ATOM 1690 N N . GLY A 1 224 ? -43.295 -1.785 18.372 1.00 36.69 224 GLY A N 1
ATOM 1691 C CA . GLY A 1 224 ? -42.022 -2.062 17.743 1.00 36.69 224 GLY A CA 1
ATOM 1692 C C . GLY A 1 224 ? -41.478 -3.350 18.318 1.00 36.69 224 GLY A C 1
ATOM 1693 O O . GLY A 1 224 ? -41.186 -3.425 19.510 1.00 36.69 224 GLY A O 1
ATOM 1694 N N . THR A 1 225 ? -41.390 -4.370 17.472 1.00 37.84 225 THR A N 1
ATOM 1695 C CA . THR A 1 225 ? -40.632 -5.575 17.763 1.00 37.84 225 THR A CA 1
ATOM 1696 C C . THR A 1 225 ? -39.228 -5.098 18.081 1.00 37.84 225 THR A C 1
ATOM 1698 O O . THR A 1 225 ? -38.489 -4.677 17.190 1.00 37.84 225 THR A O 1
ATOM 1701 N N . THR A 1 226 ? -38.905 -5.061 19.371 1.00 43.47 226 THR A N 1
ATOM 1702 C CA . THR A 1 226 ? -37.574 -4.773 19.876 1.00 43.47 226 THR A CA 1
ATOM 1703 C C . THR A 1 226 ? -36.638 -5.672 19.095 1.00 43.47 226 THR A C 1
ATOM 1705 O O . THR A 1 226 ? -36.778 -6.894 19.167 1.00 43.47 226 THR A O 1
ATOM 1708 N N . LEU A 1 227 ? -35.761 -5.064 18.288 1.00 44.94 227 LEU A N 1
ATOM 1709 C CA . LEU A 1 227 ? -34.656 -5.742 17.626 1.00 44.94 227 LEU A CA 1
ATOM 1710 C C . LEU A 1 227 ? -34.070 -6.706 18.653 1.00 44.94 227 LEU A C 1
ATOM 1712 O O . LEU A 1 227 ? -33.495 -6.256 19.646 1.00 44.94 227 LEU A O 1
ATOM 1716 N N . GLN A 1 228 ? -34.290 -8.013 18.471 1.00 46.53 228 GLN A N 1
ATOM 1717 C CA . GLN A 1 228 ? -33.543 -9.011 19.217 1.00 46.53 228 GLN A CA 1
ATOM 1718 C C . GLN A 1 228 ? -32.098 -8.681 18.908 1.00 46.53 228 GLN A C 1
ATOM 1720 O O . GLN A 1 228 ? -31.670 -8.820 17.763 1.00 46.53 228 GLN A O 1
ATOM 1725 N N . ALA A 1 229 ? -31.428 -8.101 19.902 1.00 47.97 229 ALA A N 1
ATOM 1726 C CA . ALA A 1 229 ? -30.089 -7.583 19.781 1.00 47.97 229 ALA A CA 1
ATOM 1727 C C . ALA A 1 229 ? -29.241 -8.704 19.191 1.00 47.97 229 ALA A C 1
ATOM 1729 O O . ALA A 1 229 ? -28.937 -9.683 19.870 1.00 47.97 229 ALA A O 1
ATOM 1730 N N . THR A 1 230 ? -28.901 -8.584 17.907 1.00 55.16 230 THR A N 1
ATOM 1731 C CA . THR A 1 230 ? -27.773 -9.308 17.337 1.00 55.16 230 THR A CA 1
ATOM 1732 C C . THR A 1 230 ? -26.654 -9.120 18.343 1.00 55.16 230 THR A C 1
ATOM 1734 O O . THR A 1 230 ? -26.347 -7.964 18.652 1.00 55.16 230 THR A O 1
ATOM 1737 N N . ALA A 1 231 ? -26.168 -10.216 18.939 1.00 60.66 231 ALA A N 1
ATOM 1738 C CA . ALA A 1 231 ? -25.219 -10.185 20.048 1.00 60.66 231 ALA A CA 1
ATOM 1739 C C . ALA A 1 231 ? -24.203 -9.065 19.804 1.00 60.66 231 ALA A C 1
ATOM 1741 O O . ALA A 1 231 ? -23.555 -9.061 18.754 1.00 60.66 231 ALA A O 1
ATOM 1742 N N . ALA A 1 232 ? -24.191 -8.059 20.687 1.00 67.56 232 ALA A N 1
ATOM 1743 C CA . ALA A 1 232 ? -23.530 -6.784 20.438 1.00 67.56 232 ALA A CA 1
ATOM 1744 C C . ALA A 1 232 ? -22.094 -7.030 19.944 1.00 67.56 232 ALA A C 1
ATOM 1746 O O . ALA A 1 232 ? -21.260 -7.534 20.690 1.00 67.56 232 ALA A O 1
ATOM 1747 N N . GLY A 1 233 ? -21.830 -6.740 18.665 1.00 80.94 233 GLY A N 1
ATOM 1748 C CA . GLY A 1 233 ? -20.516 -6.932 18.040 1.00 80.94 233 GLY A CA 1
ATOM 1749 C C . GLY A 1 233 ? -20.379 -8.076 17.029 1.00 80.94 233 GLY A C 1
ATOM 1750 O O . GLY A 1 233 ? -19.323 -8.174 16.406 1.00 80.94 233 GLY A O 1
ATOM 1751 N N . ALA A 1 234 ? -21.395 -8.915 16.806 1.00 91.31 234 ALA A N 1
ATOM 1752 C CA . ALA A 1 234 ? -21.343 -9.910 15.732 1.00 91.31 234 ALA A CA 1
ATOM 1753 C C . ALA A 1 234 ? -21.331 -9.234 14.338 1.00 91.31 234 ALA A C 1
ATOM 1755 O O . ALA A 1 234 ? -22.072 -8.268 14.129 1.00 91.31 234 ALA A O 1
ATOM 1756 N N . PRO A 1 235 ? -20.529 -9.721 13.370 1.00 95.31 235 PRO A N 1
ATOM 1757 C CA . PRO A 1 235 ? -20.577 -9.229 11.995 1.00 95.31 235 PRO A CA 1
ATOM 1758 C C . PRO A 1 235 ? -21.949 -9.453 11.350 1.00 95.31 235 PRO A C 1
ATOM 1760 O O . PRO A 1 235 ? -22.557 -10.511 11.517 1.00 95.31 235 PRO A O 1
ATOM 1763 N N . LEU A 1 236 ? -22.403 -8.481 10.560 1.00 96.56 236 LEU A N 1
ATOM 1764 C CA . LEU A 1 236 ? -23.667 -8.527 9.830 1.00 96.56 236 LEU A CA 1
ATOM 1765 C C . LEU A 1 236 ? -23.405 -8.779 8.341 1.00 96.56 236 LEU A C 1
ATOM 1767 O O . LEU A 1 236 ? -22.720 -7.986 7.698 1.00 96.56 236 LEU A O 1
ATOM 1771 N N . TRP A 1 237 ? -23.955 -9.863 7.792 1.00 98.06 237 TRP A N 1
ATOM 1772 C CA . TRP A 1 237 ? -23.973 -10.107 6.347 1.00 98.06 237 TRP A CA 1
ATOM 1773 C C . TRP A 1 237 ? -25.288 -9.615 5.750 1.00 98.06 237 TRP A C 1
ATOM 1775 O O . TRP A 1 237 ? -26.346 -9.917 6.295 1.00 98.06 237 TRP A O 1
ATOM 1785 N N . VAL A 1 238 ? -25.214 -8.885 4.639 1.00 98.38 238 VAL A N 1
ATOM 1786 C CA . VAL A 1 238 ? -26.385 -8.381 3.907 1.00 98.38 238 VAL A CA 1
ATOM 1787 C C . VAL A 1 238 ? -26.235 -8.615 2.416 1.00 98.38 238 VAL A C 1
ATOM 1789 O O . VAL A 1 238 ? -25.134 -8.460 1.880 1.00 98.38 238 VAL A O 1
ATOM 1792 N N . GLU A 1 239 ? -27.323 -8.943 1.730 1.00 98.62 239 GLU A N 1
ATOM 1793 C CA . GLU A 1 239 ? -27.333 -8.938 0.268 1.00 98.62 239 GLU A CA 1
ATOM 1794 C C . GLU A 1 239 ? -27.446 -7.507 -0.274 1.00 98.62 239 GLU A C 1
ATOM 1796 O O . GLU A 1 239 ? -28.179 -6.664 0.249 1.00 98.62 239 GLU A O 1
ATOM 1801 N N . ALA A 1 240 ? -26.696 -7.206 -1.330 1.00 98.56 240 ALA A N 1
ATOM 1802 C CA . ALA A 1 240 ? -26.655 -5.890 -1.946 1.00 98.56 240 ALA A CA 1
ATOM 1803 C C . ALA A 1 240 ? -26.435 -5.975 -3.458 1.00 98.56 240 ALA A C 1
ATOM 1805 O O . ALA A 1 240 ? -25.788 -6.895 -3.966 1.00 98.56 240 ALA A O 1
ATOM 1806 N N . VAL A 1 241 ? -26.942 -4.971 -4.168 1.00 98.50 241 VAL A N 1
ATOM 1807 C CA . VAL A 1 241 ? -26.658 -4.744 -5.585 1.00 98.50 241 VAL A CA 1
ATOM 1808 C C . VAL A 1 241 ? -25.625 -3.633 -5.695 1.00 98.50 241 VAL A C 1
ATOM 1810 O O . VAL A 1 241 ? -25.800 -2.549 -5.135 1.00 98.50 241 VAL A O 1
ATOM 1813 N N . LEU A 1 242 ? -24.542 -3.915 -6.414 1.00 98.56 242 LEU A N 1
ATOM 1814 C CA . LEU A 1 242 ? -23.506 -2.949 -6.751 1.00 98.56 242 LEU A CA 1
ATOM 1815 C C . LEU A 1 242 ? -23.620 -2.590 -8.226 1.00 98.56 242 LEU A C 1
ATOM 1817 O O . LEU A 1 242 ? -23.517 -3.480 -9.073 1.00 98.56 242 LEU A O 1
ATOM 1821 N N . ASP A 1 243 ? -23.768 -1.308 -8.527 1.00 98.31 243 ASP A N 1
ATOM 1822 C CA . ASP A 1 243 ? -23.733 -0.803 -9.895 1.00 98.31 243 ASP A CA 1
ATOM 1823 C C . ASP A 1 243 ? -22.279 -0.695 -10.360 1.00 98.31 243 ASP A C 1
ATOM 1825 O O . ASP A 1 243 ? -21.400 -0.274 -9.602 1.00 98.31 243 ASP A O 1
ATOM 1829 N N . ALA A 1 244 ? -22.009 -1.093 -11.602 1.00 97.56 244 ALA A N 1
ATOM 1830 C CA . ALA A 1 244 ? -20.678 -1.085 -12.191 1.00 97.56 244 ALA A CA 1
ATOM 1831 C C . ALA A 1 244 ? -20.575 -0.073 -13.336 1.00 97.56 244 ALA A C 1
ATOM 1833 O O . ALA A 1 244 ? -21.252 -0.189 -14.358 1.00 97.56 244 ALA A O 1
ATOM 1834 N N . GLU A 1 245 ? -19.637 0.858 -13.192 1.00 97.00 245 GLU A N 1
ATOM 1835 C CA . GLU A 1 245 ? -19.267 1.844 -14.203 1.00 97.00 245 GLU A CA 1
ATOM 1836 C C . GLU A 1 245 ? -17.810 1.587 -14.608 1.00 97.00 245 GLU A C 1
ATOM 1838 O O . GLU A 1 245 ? -16.855 2.003 -13.949 1.00 97.00 245 GLU A O 1
ATOM 1843 N N . GLY A 1 246 ? -17.623 0.777 -15.653 1.00 95.19 246 GLY A N 1
ATOM 1844 C CA . GLY A 1 246 ? -16.308 0.227 -15.972 1.00 95.19 246 GLY A CA 1
ATOM 1845 C C . GLY A 1 246 ? -15.792 -0.665 -14.836 1.00 95.19 246 GLY A C 1
ATOM 1846 O O . GLY A 1 246 ? -16.392 -1.697 -14.530 1.00 95.19 246 GLY A O 1
ATOM 1847 N N . ALA A 1 247 ? -14.647 -0.307 -14.249 1.00 96.62 247 ALA A N 1
ATOM 1848 C CA . ALA A 1 247 ? -14.053 -1.021 -13.114 1.00 96.62 247 ALA A CA 1
ATOM 1849 C C . ALA A 1 247 ? -14.538 -0.481 -11.760 1.00 96.62 247 ALA A C 1
ATOM 1851 O O . ALA A 1 247 ? -14.448 -1.201 -10.762 1.00 96.62 247 ALA A O 1
ATOM 1852 N N . ALA A 1 248 ? -15.057 0.749 -11.730 1.00 97.94 248 ALA A N 1
ATOM 1853 C CA . ALA A 1 248 ? -15.607 1.355 -10.531 1.00 97.94 248 ALA A CA 1
ATOM 1854 C C . ALA A 1 248 ? -16.916 0.664 -10.136 1.00 97.94 248 ALA A C 1
ATOM 1856 O O . ALA A 1 248 ? -17.683 0.200 -10.987 1.00 97.94 248 ALA A O 1
ATOM 1857 N N . LEU A 1 249 ? -17.161 0.608 -8.833 1.00 98.31 249 LEU A N 1
ATOM 1858 C CA . LEU A 1 249 ? -18.392 0.094 -8.255 1.00 98.31 249 LEU A CA 1
ATOM 1859 C C . LEU A 1 249 ? -19.031 1.174 -7.389 1.00 98.31 249 LEU A C 1
ATOM 1861 O O . LEU A 1 249 ? -18.321 1.972 -6.782 1.00 98.31 249 LEU A O 1
ATOM 1865 N N . LYS A 1 250 ? -20.358 1.161 -7.301 1.00 98.38 250 LYS A N 1
ATOM 1866 C CA . LYS A 1 250 ? -21.150 1.978 -6.375 1.00 98.38 250 LYS A CA 1
ATOM 1867 C C . LYS A 1 250 ? -22.166 1.077 -5.680 1.00 98.38 250 LYS A C 1
ATOM 1869 O O . LYS A 1 250 ? -22.682 0.144 -6.292 1.00 98.38 250 LYS A O 1
ATOM 1874 N N . LEU A 1 251 ? -22.449 1.322 -4.401 1.00 98.31 251 LEU A N 1
ATOM 1875 C CA . LEU A 1 251 ? -23.517 0.607 -3.699 1.00 98.31 251 LEU A CA 1
ATOM 1876 C C . LEU A 1 251 ? -24.871 1.137 -4.189 1.00 98.31 251 LEU A C 1
ATOM 1878 O O . LEU A 1 251 ? -25.246 2.251 -3.836 1.00 98.31 251 LEU A O 1
ATOM 1882 N N . GLY A 1 252 ? -25.589 0.343 -4.985 1.00 98.12 252 GLY A N 1
ATOM 1883 C CA . GLY A 1 252 ? -26.899 0.712 -5.522 1.00 98.12 252 GLY A CA 1
ATOM 1884 C C . GLY A 1 252 ? -27.998 0.549 -4.474 1.00 98.12 252 GLY A C 1
ATOM 1885 O O . GLY A 1 252 ? -28.670 1.509 -4.098 1.00 98.12 252 GLY A O 1
ATOM 1886 N N . CYS A 1 253 ? -28.164 -0.665 -3.941 1.00 97.94 253 CYS A N 1
ATOM 1887 C CA . CYS A 1 253 ? -29.105 -0.919 -2.849 1.00 97.94 253 CYS A CA 1
ATOM 1888 C C . CYS A 1 253 ? -28.673 -2.078 -1.943 1.00 97.94 253 CYS A C 1
ATOM 1890 O O . CYS A 1 253 ? -27.931 -2.969 -2.352 1.00 97.94 253 CYS A O 1
ATOM 1892 N N . ILE A 1 254 ? -29.177 -2.073 -0.706 1.00 98.38 254 ILE A N 1
ATOM 1893 C CA . ILE A 1 254 ? -29.114 -3.214 0.215 1.00 98.38 254 ILE A CA 1
ATOM 1894 C C . ILE A 1 254 ? -30.476 -3.910 0.157 1.00 98.38 254 ILE A C 1
ATOM 1896 O O . ILE A 1 254 ? -31.491 -3.308 0.522 1.00 98.38 254 ILE A O 1
ATOM 1900 N N . ALA A 1 255 ? -30.499 -5.163 -0.292 1.00 97.38 255 ALA A N 1
ATOM 1901 C CA . ALA A 1 255 ? -31.695 -5.968 -0.546 1.00 97.38 255 ALA A CA 1
ATOM 1902 C C . ALA A 1 255 ? -32.274 -6.600 0.737 1.00 97.38 255 ALA A C 1
ATOM 1904 O O . ALA A 1 255 ? -32.780 -7.716 0.731 1.00 97.38 255 ALA A O 1
ATOM 1905 N N . GLU A 1 256 ? -32.214 -5.865 1.845 1.00 97.81 256 GLU A N 1
ATOM 1906 C CA . GLU A 1 256 ? -32.644 -6.316 3.169 1.00 97.81 256 GLU A CA 1
ATOM 1907 C C . GLU A 1 256 ? -33.850 -5.524 3.670 1.00 97.81 256 GLU A C 1
ATOM 1909 O O . GLU A 1 256 ? -34.199 -4.479 3.117 1.00 97.81 256 GLU A O 1
ATOM 1914 N N . LYS A 1 257 ? -34.467 -5.974 4.767 1.00 97.38 257 LYS A N 1
ATOM 1915 C CA . LYS A 1 257 ? -35.530 -5.228 5.461 1.00 97.38 257 LYS A CA 1
ATOM 1916 C C . LYS A 1 257 ? -35.017 -3.902 6.040 1.00 97.38 257 LYS A C 1
ATOM 1918 O O . LYS A 1 257 ? -33.814 -3.700 6.218 1.00 97.38 257 LYS A O 1
ATOM 1923 N N . ALA A 1 258 ? -35.935 -2.981 6.333 1.00 96.62 258 ALA A N 1
ATOM 1924 C CA . ALA A 1 258 ? -35.597 -1.633 6.792 1.00 96.62 258 ALA A CA 1
ATOM 1925 C C . ALA A 1 258 ? -34.759 -1.634 8.080 1.00 96.62 258 ALA A C 1
ATOM 1927 O O . ALA A 1 258 ? -33.824 -0.843 8.197 1.00 96.62 258 ALA A O 1
ATOM 1928 N N . GLU A 1 259 ? -35.041 -2.555 8.999 1.00 95.94 259 GLU A N 1
ATOM 1929 C CA . GLU A 1 259 ? -34.328 -2.698 10.267 1.00 95.94 259 GLU A CA 1
ATOM 1930 C C . GLU A 1 259 ? -32.860 -3.088 10.045 1.00 95.94 259 GLU A C 1
ATOM 1932 O O . GLU A 1 259 ? -31.958 -2.478 10.618 1.00 95.94 259 GLU A O 1
ATOM 1937 N N . THR A 1 260 ? -32.602 -4.044 9.149 1.00 96.12 260 THR A N 1
ATOM 1938 C CA . THR A 1 260 ? -31.242 -4.466 8.783 1.00 96.12 260 THR A CA 1
ATOM 1939 C C . THR A 1 260 ? -30.474 -3.334 8.101 1.00 96.12 260 THR A C 1
ATOM 1941 O O . THR A 1 260 ? -29.307 -3.104 8.411 1.00 96.12 260 THR A O 1
ATOM 1944 N N . ARG A 1 261 ? -31.123 -2.569 7.211 1.00 97.31 261 ARG A N 1
ATOM 1945 C CA . ARG A 1 261 ? -30.496 -1.398 6.570 1.00 97.31 261 ARG A CA 1
ATOM 1946 C C . ARG A 1 261 ? -30.135 -0.316 7.588 1.00 97.31 261 ARG A C 1
ATOM 1948 O O . ARG A 1 261 ? -29.057 0.265 7.493 1.00 97.31 261 ARG A O 1
ATOM 1955 N N . ALA A 1 262 ? -30.998 -0.075 8.577 1.00 95.75 262 ALA A N 1
ATOM 1956 C CA . ALA A 1 262 ? -30.709 0.848 9.673 1.00 95.75 262 ALA A CA 1
ATOM 1957 C C . ALA A 1 262 ? -29.519 0.367 10.523 1.00 95.75 262 ALA A C 1
ATOM 1959 O O . ALA A 1 262 ? -28.664 1.173 10.884 1.00 95.75 262 ALA A O 1
ATOM 1960 N N . ALA A 1 263 ? -29.412 -0.942 10.779 1.00 95.25 263 ALA A N 1
ATOM 1961 C CA . ALA A 1 263 ? -28.264 -1.526 11.470 1.00 95.25 263 ALA A CA 1
ATOM 1962 C C . ALA A 1 263 ? -26.955 -1.355 10.676 1.00 95.25 263 ALA A C 1
ATOM 1964 O O . ALA A 1 263 ? -25.944 -0.952 11.251 1.00 95.25 263 ALA A O 1
ATOM 1965 N N . VAL A 1 264 ? -26.971 -1.581 9.356 1.00 96.94 264 VAL A N 1
ATOM 1966 C CA . VAL A 1 264 ? -25.809 -1.310 8.487 1.00 96.94 264 VAL A CA 1
ATOM 1967 C C . VAL A 1 264 ? -25.417 0.164 8.553 1.00 96.94 264 VAL A C 1
ATOM 1969 O O . VAL A 1 264 ? -24.253 0.462 8.812 1.00 96.94 264 VAL A O 1
ATOM 1972 N N . ALA A 1 265 ? -26.370 1.086 8.397 1.00 96.94 265 ALA A N 1
ATOM 1973 C CA . ALA A 1 265 ? -26.100 2.522 8.476 1.00 96.94 265 ALA A CA 1
ATOM 1974 C C . ALA A 1 265 ? -25.484 2.919 9.830 1.00 96.94 265 ALA A C 1
ATOM 1976 O O . ALA A 1 265 ? -24.519 3.685 9.874 1.00 96.94 265 ALA A O 1
ATOM 1977 N N . ALA A 1 266 ? -25.973 2.342 10.933 1.00 95.50 266 ALA A N 1
ATOM 1978 C CA . ALA A 1 266 ? -25.407 2.552 12.262 1.00 95.50 266 ALA A CA 1
ATOM 1979 C C . ALA A 1 266 ? -23.958 2.039 12.366 1.00 95.50 266 ALA A C 1
ATOM 1981 O O . ALA A 1 266 ? -23.098 2.747 12.890 1.00 95.50 266 ALA A O 1
ATOM 1982 N N . ILE A 1 267 ? -23.648 0.856 11.818 1.00 96.38 267 ILE A N 1
ATOM 1983 C CA . ILE A 1 267 ? -22.273 0.325 11.761 1.00 96.38 267 ILE A CA 1
ATOM 1984 C C . ILE A 1 267 ? -21.375 1.232 10.913 1.00 96.38 267 ILE A C 1
ATOM 1986 O O . ILE A 1 267 ? -20.256 1.560 11.322 1.00 96.38 267 ILE A O 1
ATOM 1990 N N . GLN A 1 268 ? -21.851 1.673 9.749 1.00 97.00 268 GLN A N 1
ATOM 1991 C CA . GLN A 1 268 ? -21.113 2.567 8.857 1.00 97.00 268 GLN A CA 1
ATOM 1992 C C . GLN A 1 268 ? -20.806 3.905 9.526 1.00 97.00 268 GLN A C 1
ATOM 1994 O O . GLN A 1 268 ? -19.680 4.394 9.413 1.00 97.00 268 GLN A O 1
ATOM 1999 N N . GLN A 1 269 ? -21.768 4.479 10.247 1.00 96.00 269 GLN A N 1
ATOM 2000 C CA . GLN A 1 269 ? -21.580 5.709 11.008 1.00 96.00 269 GLN A CA 1
ATOM 2001 C C . GLN A 1 269 ? -20.595 5.497 12.164 1.00 96.00 269 GLN A C 1
ATOM 2003 O O . GLN A 1 269 ? -19.636 6.257 12.304 1.00 96.00 269 GLN A O 1
ATOM 2008 N N . ALA A 1 270 ? -20.770 4.429 12.949 1.00 94.44 270 ALA A N 1
ATOM 2009 C CA . ALA A 1 270 ? -19.911 4.106 14.088 1.00 94.44 270 ALA A CA 1
ATOM 2010 C C . ALA A 1 270 ? -18.453 3.819 13.685 1.00 94.44 270 ALA A C 1
ATOM 2012 O O . ALA A 1 270 ? -17.539 4.060 14.475 1.00 94.44 270 ALA A O 1
ATOM 2013 N N . SER A 1 271 ? -18.224 3.331 12.462 1.00 95.75 271 SER A N 1
ATOM 2014 C CA . SER A 1 271 ? -16.897 3.031 11.904 1.00 95.75 271 SER A CA 1
ATOM 2015 C C . SER A 1 271 ? -16.336 4.121 10.981 1.00 95.75 271 SER A C 1
ATOM 2017 O O . SER A 1 271 ? -15.207 3.988 10.507 1.00 95.75 271 SER A O 1
ATOM 2019 N N . ALA A 1 272 ? -17.072 5.211 10.726 1.00 96.62 272 ALA A N 1
ATOM 2020 C CA . ALA A 1 272 ? -16.663 6.248 9.772 1.00 96.62 272 ALA A CA 1
ATOM 2021 C C . ALA A 1 272 ? -15.315 6.895 10.129 1.00 96.62 272 ALA A C 1
ATOM 2023 O O . ALA A 1 272 ? -14.492 7.125 9.245 1.00 96.62 272 ALA A O 1
ATOM 2024 N N . TRP A 1 273 ? -15.070 7.128 11.423 1.00 96.00 273 TRP A N 1
ATOM 2025 C CA . TRP A 1 273 ? -13.796 7.656 11.924 1.00 96.00 273 TRP A CA 1
ATOM 2026 C C . TRP A 1 273 ? -12.617 6.746 11.551 1.00 96.00 273 TRP A C 1
ATOM 2028 O O . TRP A 1 273 ? -11.607 7.219 11.038 1.00 96.00 273 TRP A O 1
ATOM 2038 N N . LYS A 1 274 ? -12.779 5.423 11.710 1.00 96.56 274 LYS A N 1
ATOM 2039 C CA . LYS A 1 274 ? -11.737 4.432 11.414 1.00 96.56 274 LYS A CA 1
ATOM 2040 C C . LYS A 1 274 ? -11.399 4.431 9.927 1.00 96.56 274 LYS A C 1
ATOM 2042 O O . LYS A 1 274 ? -10.229 4.347 9.574 1.00 96.56 274 LYS A O 1
ATOM 2047 N N . ARG A 1 275 ? -12.403 4.554 9.051 1.00 97.00 275 ARG A N 1
ATOM 2048 C CA . ARG A 1 275 ? -12.178 4.610 7.595 1.00 97.00 275 ARG A CA 1
ATOM 2049 C C . ARG A 1 275 ? -11.381 5.843 7.192 1.00 97.00 275 ARG A C 1
ATOM 2051 O O . ARG A 1 275 ? -10.422 5.708 6.441 1.00 97.00 275 ARG A O 1
ATOM 2058 N N . ARG A 1 276 ? -11.721 7.016 7.737 1.00 97.94 276 ARG A N 1
ATOM 2059 C CA . ARG A 1 276 ? -10.964 8.254 7.490 1.00 97.94 276 ARG A CA 1
ATOM 2060 C C . ARG A 1 276 ? -9.536 8.174 8.031 1.00 97.94 276 ARG A C 1
ATOM 2062 O O . ARG A 1 276 ? -8.610 8.499 7.301 1.00 97.94 276 ARG A O 1
ATOM 2069 N N . ALA A 1 277 ? -9.353 7.663 9.249 1.00 97.62 277 ALA A N 1
ATOM 2070 C CA . ALA A 1 277 ? -8.035 7.433 9.843 1.00 97.62 277 ALA A CA 1
ATOM 2071 C C . ALA A 1 277 ? -7.152 6.501 8.990 1.00 97.62 277 ALA A C 1
ATOM 2073 O O . ALA A 1 277 ? -5.982 6.791 8.750 1.00 97.62 277 ALA A O 1
ATOM 2074 N N . LEU A 1 278 ? -7.708 5.390 8.493 1.00 97.94 278 LEU A N 1
ATOM 2075 C CA . LEU A 1 278 ? -6.984 4.464 7.615 1.00 97.94 278 LEU A CA 1
ATOM 2076 C C . LEU A 1 278 ? -6.689 5.069 6.235 1.00 97.94 278 LEU A C 1
ATOM 2078 O O . LEU A 1 278 ? -5.634 4.791 5.669 1.00 97.94 278 LEU A O 1
ATOM 2082 N N . ALA A 1 279 ? -7.591 5.893 5.695 1.00 97.38 279 ALA A N 1
ATOM 2083 C CA . ALA A 1 279 ? -7.348 6.622 4.454 1.00 97.38 279 ALA A CA 1
ATOM 2084 C C . ALA A 1 279 ? -6.182 7.615 4.607 1.00 97.38 279 ALA A C 1
ATOM 2086 O O . ALA A 1 279 ? -5.282 7.615 3.769 1.00 97.38 279 ALA A O 1
ATOM 2087 N N . GLU A 1 280 ? -6.148 8.376 5.706 1.00 98.00 280 GLU A N 1
ATOM 2088 C CA . GLU A 1 280 ? -5.052 9.300 6.029 1.00 98.00 280 GLU A CA 1
ATOM 2089 C C . GLU A 1 280 ? -3.718 8.556 6.178 1.00 98.00 280 GLU A C 1
ATOM 2091 O O . GLU A 1 280 ? -2.720 8.902 5.545 1.00 98.00 280 GLU A O 1
ATOM 2096 N N . MET A 1 281 ? -3.719 7.448 6.927 1.00 98.25 281 MET A N 1
ATOM 2097 C CA . MET A 1 281 ? -2.557 6.570 7.075 1.00 98.25 281 MET A CA 1
ATOM 2098 C C . MET A 1 281 ? -2.015 6.101 5.714 1.00 98.25 281 MET A C 1
ATOM 2100 O O . MET A 1 281 ? -0.812 6.181 5.467 1.00 98.25 281 MET A O 1
ATOM 2104 N N . ARG A 1 282 ? -2.881 5.640 4.800 1.00 97.38 282 ARG A N 1
ATOM 2105 C CA . ARG A 1 282 ? -2.471 5.221 3.445 1.00 97.38 282 ARG A CA 1
ATOM 2106 C C . ARG A 1 282 ? -1.953 6.380 2.594 1.00 97.38 282 ARG A C 1
ATOM 2108 O O . ARG A 1 282 ? -1.017 6.179 1.814 1.00 97.38 282 ARG A O 1
ATOM 2115 N N . GLY A 1 283 ? -2.538 7.570 2.739 1.00 96.06 283 GLY A N 1
ATOM 2116 C CA . GLY A 1 283 ? -2.049 8.799 2.113 1.00 96.06 283 GLY A CA 1
ATOM 2117 C C . GLY A 1 283 ? -0.600 9.073 2.509 1.00 96.06 283 GLY A C 1
ATOM 2118 O O . GLY A 1 283 ? 0.274 9.168 1.647 1.00 96.06 283 GLY A O 1
ATOM 2119 N N . VAL A 1 284 ? -0.320 9.043 3.813 1.00 97.81 284 VAL A N 1
ATOM 2120 C CA . VAL A 1 284 ? 1.029 9.216 4.367 1.00 97.81 284 VAL A CA 1
ATOM 2121 C C . VAL A 1 284 ? 1.995 8.118 3.929 1.00 97.81 284 VAL A C 1
ATOM 2123 O O . VAL A 1 284 ? 3.128 8.421 3.562 1.00 97.81 284 VAL A O 1
ATOM 2126 N N . VAL A 1 285 ? 1.574 6.850 3.891 1.00 97.69 285 VAL A N 1
ATOM 2127 C CA . VAL A 1 285 ? 2.405 5.784 3.304 1.00 97.69 285 VAL A CA 1
ATOM 2128 C C . VAL A 1 285 ? 2.754 6.115 1.850 1.00 97.69 285 VAL A C 1
ATOM 2130 O O . VAL A 1 285 ? 3.897 5.938 1.430 1.00 97.69 285 VAL A O 1
ATOM 2133 N N . GLY A 1 286 ? 1.790 6.624 1.076 1.00 94.94 286 GLY A N 1
ATOM 2134 C CA . GLY A 1 286 ? 2.007 7.075 -0.298 1.00 94.94 286 GLY A CA 1
ATOM 2135 C C . GLY A 1 286 ? 3.069 8.169 -0.410 1.00 94.94 286 GLY A C 1
ATOM 2136 O O . GLY A 1 286 ? 3.905 8.108 -1.316 1.00 94.94 286 GLY A O 1
ATOM 2137 N N . ASP A 1 287 ? 3.072 9.118 0.522 1.00 94.19 287 ASP A N 1
ATOM 2138 C CA . ASP A 1 287 ? 4.091 10.162 0.620 1.00 94.19 287 ASP A CA 1
ATOM 2139 C C . ASP A 1 287 ? 5.467 9.597 0.979 1.00 94.19 287 ASP A C 1
ATOM 2141 O O . ASP A 1 287 ? 6.438 9.874 0.278 1.00 94.19 287 ASP A O 1
ATOM 2145 N N . LEU A 1 288 ? 5.564 8.763 2.018 1.00 95.88 288 LEU A N 1
ATOM 2146 C CA . LEU A 1 288 ? 6.836 8.188 2.475 1.00 95.88 288 LEU A CA 1
ATOM 2147 C C . LEU A 1 288 ? 7.489 7.304 1.401 1.00 95.88 288 LEU A C 1
ATOM 2149 O O . LEU A 1 288 ? 8.708 7.332 1.220 1.00 95.88 288 LEU A O 1
ATOM 2153 N N . VAL A 1 289 ? 6.683 6.541 0.653 1.00 94.38 289 VAL A N 1
ATOM 2154 C CA . VAL A 1 289 ? 7.146 5.750 -0.500 1.00 94.38 289 VAL A CA 1
ATOM 2155 C C . VAL A 1 289 ? 7.669 6.652 -1.615 1.00 94.38 289 VAL A C 1
ATOM 2157 O O . VAL A 1 289 ? 8.701 6.345 -2.210 1.00 94.38 289 VAL A O 1
ATOM 2160 N N . ALA A 1 290 ? 6.991 7.766 -1.891 1.00 89.62 290 ALA A N 1
ATOM 2161 C CA . ALA A 1 290 ? 7.409 8.707 -2.925 1.00 89.62 290 ALA A CA 1
ATOM 2162 C C . ALA A 1 290 ? 8.678 9.481 -2.550 1.00 89.62 290 ALA A C 1
ATOM 2164 O O . ALA A 1 290 ? 9.538 9.698 -3.399 1.00 89.62 290 ALA A O 1
ATOM 2165 N N . GLU A 1 291 ? 8.802 9.867 -1.282 1.00 93.44 291 GLU A N 1
ATOM 2166 C CA . GLU A 1 291 ? 9.977 10.542 -0.722 1.00 93.44 291 GLU A CA 1
ATOM 2167 C C . GLU A 1 291 ? 11.193 9.614 -0.651 1.00 93.44 291 GLU A C 1
ATOM 2169 O O . GLU A 1 291 ? 12.334 10.080 -0.650 1.00 93.44 291 GLU A O 1
ATOM 2174 N N . GLY A 1 292 ? 10.967 8.297 -0.597 1.00 94.75 292 GLY A N 1
ATOM 2175 C CA . GLY A 1 292 ? 12.031 7.303 -0.649 1.00 94.75 292 GLY A CA 1
ATOM 2176 C C . GLY A 1 292 ? 13.049 7.484 0.476 1.00 94.75 292 GLY A C 1
ATOM 2177 O O . GLY A 1 292 ? 14.251 7.404 0.215 1.00 94.75 292 GLY A O 1
ATOM 2178 N N . LEU A 1 293 ? 12.571 7.766 1.698 1.00 95.94 293 LEU A N 1
ATOM 2179 C CA . LEU A 1 293 ? 13.417 8.070 2.857 1.00 95.94 293 LEU A CA 1
ATOM 2180 C C . LEU A 1 293 ? 14.545 7.045 3.017 1.00 95.94 293 LEU A C 1
ATOM 2182 O O . LEU A 1 293 ? 14.361 5.834 2.850 1.00 95.94 293 LEU A O 1
ATOM 2186 N N . ARG A 1 294 ? 15.742 7.535 3.340 1.00 95.62 294 ARG A N 1
ATOM 2187 C CA . ARG A 1 294 ? 16.922 6.678 3.462 1.00 95.62 294 ARG A CA 1
ATOM 2188 C C . ARG A 1 294 ? 16.739 5.689 4.614 1.00 95.62 294 ARG A C 1
ATOM 2190 O O . ARG A 1 294 ? 16.285 6.058 5.696 1.00 95.62 294 ARG A O 1
ATOM 2197 N N . PHE A 1 295 ? 17.156 4.446 4.401 1.00 97.38 295 PHE A N 1
ATOM 2198 C CA . PHE A 1 295 ? 17.304 3.508 5.505 1.00 97.38 295 PHE A CA 1
ATOM 2199 C C . PHE A 1 295 ? 18.387 3.989 6.470 1.00 97.38 295 PHE A C 1
ATOM 2201 O O . PHE A 1 295 ? 19.452 4.430 6.038 1.00 97.38 295 PHE A O 1
ATOM 2208 N N . A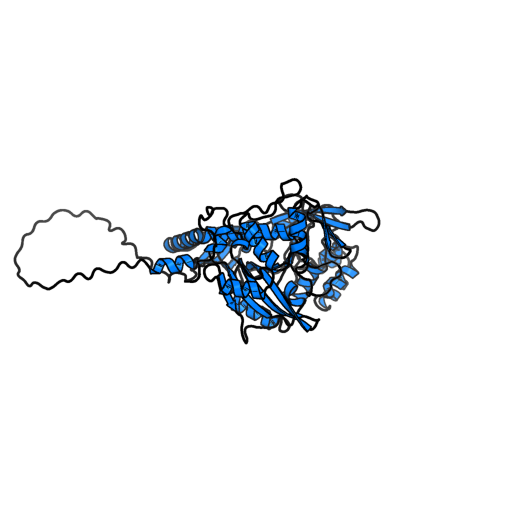SP A 1 296 ? 18.121 3.928 7.770 1.00 97.50 296 ASP A N 1
ATOM 2209 C CA . ASP A 1 296 ? 19.075 4.369 8.779 1.00 97.50 296 ASP A CA 1
ATOM 2210 C C . ASP A 1 296 ? 20.209 3.355 8.940 1.00 97.50 296 ASP A C 1
ATOM 2212 O O . ASP A 1 296 ? 20.216 2.543 9.861 1.00 97.50 296 ASP A O 1
ATOM 2216 N N . ARG A 1 297 ? 21.151 3.416 8.005 1.00 96.94 297 ARG A N 1
ATOM 2217 C CA . ARG A 1 297 ? 22.388 2.657 7.996 1.00 96.94 297 ARG A CA 1
ATOM 2218 C C . ARG A 1 297 ? 23.468 3.466 7.275 1.00 96.94 297 ARG A C 1
ATOM 2220 O O . ARG A 1 297 ? 23.202 3.946 6.166 1.00 96.94 297 ARG A O 1
ATOM 2227 N N . PRO A 1 298 ? 24.672 3.603 7.854 1.00 97.44 298 PRO A N 1
ATOM 2228 C CA . PRO A 1 298 ? 25.803 4.211 7.164 1.00 97.44 298 PRO A CA 1
ATOM 2229 C C . PRO A 1 298 ? 26.097 3.546 5.810 1.00 97.44 298 PRO A C 1
ATOM 2231 O O . PRO A 1 298 ? 25.980 2.332 5.646 1.00 97.44 298 PRO A O 1
ATOM 2234 N N . SER A 1 299 ? 26.480 4.346 4.818 1.00 96.31 299 SER A N 1
ATOM 2235 C CA . SER A 1 299 ? 26.921 3.856 3.512 1.00 96.31 299 SER A CA 1
ATOM 2236 C C . SER A 1 299 ? 28.113 2.907 3.668 1.00 96.31 299 SER A C 1
ATOM 2238 O O . SER A 1 299 ? 29.057 3.217 4.385 1.00 96.31 299 SER A O 1
ATOM 2240 N N . GLY A 1 300 ? 28.082 1.771 2.968 1.00 94.69 300 GLY A N 1
ATOM 2241 C CA . GLY A 1 300 ? 29.136 0.749 3.030 1.00 94.69 300 GLY A CA 1
ATOM 2242 C C . GLY A 1 300 ? 28.923 -0.324 4.102 1.00 94.69 300 GLY A C 1
ATOM 2243 O O . GLY A 1 300 ? 29.561 -1.367 4.033 1.00 94.69 300 GLY A O 1
ATOM 2244 N N . GLU A 1 301 ? 27.990 -0.127 5.035 1.00 95.19 301 GLU A N 1
ATOM 2245 C CA . GLU A 1 301 ? 27.645 -1.144 6.029 1.00 95.19 301 GLU A CA 1
ATOM 2246 C C . GLU A 1 301 ? 26.760 -2.246 5.411 1.00 95.19 301 GLU A C 1
ATOM 2248 O O . GLU A 1 301 ? 25.674 -1.990 4.874 1.00 95.19 301 GLU A O 1
ATOM 2253 N N . GLU A 1 302 ? 27.204 -3.500 5.502 1.00 90.12 302 GLU A N 1
ATOM 2254 C CA . GLU A 1 302 ? 26.461 -4.652 4.976 1.00 90.12 302 GLU A CA 1
ATOM 2255 C C . GLU A 1 302 ? 25.471 -5.224 6.008 1.00 90.12 302 GLU A C 1
ATOM 2257 O O . GLU A 1 302 ? 24.364 -5.660 5.652 1.00 90.12 302 GLU A O 1
ATOM 2262 N N . GLY A 1 303 ? 25.838 -5.181 7.292 1.00 88.19 303 GLY A N 1
ATOM 2263 C CA . GLY A 1 303 ? 25.108 -5.795 8.399 1.00 88.19 303 GLY A CA 1
ATOM 2264 C C . GLY A 1 303 ? 24.102 -4.870 9.092 1.00 88.19 303 GLY A C 1
ATOM 2265 O O . GLY A 1 303 ? 23.982 -3.696 8.747 1.00 88.19 303 GLY A O 1
ATOM 2266 N N . PRO A 1 304 ? 23.329 -5.400 10.057 1.00 90.19 304 PRO A N 1
ATOM 2267 C CA . PRO A 1 304 ? 22.410 -4.611 10.877 1.00 90.19 304 PRO A CA 1
ATOM 2268 C C . PRO A 1 304 ? 23.089 -3.912 12.071 1.00 90.19 304 PRO A C 1
ATOM 2270 O O . PRO A 1 304 ? 22.423 -3.203 12.817 1.00 90.19 304 PRO A O 1
ATOM 2273 N N . ASP A 1 305 ? 24.393 -4.111 12.281 1.00 91.44 305 ASP A N 1
ATOM 2274 C CA . ASP A 1 305 ? 25.086 -3.749 13.529 1.00 91.44 305 ASP A CA 1
ATOM 2275 C C . ASP A 1 305 ? 25.133 -2.228 13.777 1.00 91.44 305 ASP A C 1
ATOM 2277 O O . ASP A 1 305 ? 25.229 -1.776 14.919 1.00 91.44 305 ASP A O 1
ATOM 2281 N N . ARG A 1 306 ? 25.025 -1.431 12.706 1.00 94.88 306 ARG A N 1
ATOM 2282 C CA . ARG A 1 306 ? 24.964 0.039 12.753 1.00 94.88 306 ARG A CA 1
ATOM 2283 C C . ARG A 1 306 ? 23.609 0.597 12.312 1.00 94.88 306 ARG A C 1
ATOM 2285 O O . ARG A 1 306 ? 23.508 1.795 12.031 1.00 94.88 306 ARG A O 1
ATOM 2292 N N . ASP A 1 307 ? 22.575 -0.243 12.252 1.00 94.88 307 ASP A N 1
ATOM 2293 C CA . ASP A 1 307 ? 21.220 0.222 11.965 1.00 94.88 307 ASP A CA 1
ATOM 2294 C C . ASP A 1 307 ? 20.769 1.175 13.080 1.00 94.88 307 ASP A C 1
ATOM 2296 O O . ASP A 1 307 ? 20.857 0.875 14.271 1.00 94.88 307 ASP A O 1
ATOM 2300 N N . GLY A 1 308 ? 20.294 2.354 12.696 1.00 95.19 308 GLY A N 1
ATOM 2301 C CA . GLY A 1 308 ? 19.839 3.369 13.634 1.00 95.19 308 GLY A CA 1
ATOM 2302 C C . GLY A 1 308 ? 20.885 4.413 14.058 1.00 95.19 308 GLY A C 1
ATOM 2303 O O . GLY A 1 308 ? 20.595 5.245 14.919 1.00 95.19 308 GLY A O 1
ATOM 2304 N N . GLN A 1 309 ? 22.094 4.413 13.500 1.00 96.69 309 GLN A N 1
ATOM 2305 C CA . GLN A 1 309 ? 23.121 5.384 13.905 1.00 96.69 309 GLN A CA 1
ATOM 2306 C C . GLN A 1 309 ? 22.971 6.773 13.268 1.00 96.69 309 GLN A C 1
ATOM 2308 O O . GLN A 1 309 ? 23.384 7.765 13.866 1.00 96.69 309 GLN A O 1
ATOM 2313 N N . LEU A 1 310 ? 22.379 6.881 12.078 1.00 97.88 310 LEU A N 1
ATOM 2314 C CA . LEU A 1 310 ? 22.273 8.137 11.339 1.00 97.88 310 LEU A CA 1
ATOM 2315 C C . LEU A 1 310 ? 21.216 9.074 11.922 1.00 97.88 310 LEU A C 1
ATOM 2317 O O . LEU A 1 310 ? 21.450 10.277 11.947 1.00 97.88 310 LEU A O 1
ATOM 2321 N N . ARG A 1 311 ? 20.053 8.586 12.377 1.00 97.50 311 ARG A N 1
ATOM 2322 C CA . ARG A 1 311 ? 18.944 9.465 12.808 1.00 97.50 311 ARG A CA 1
ATOM 2323 C C . ARG A 1 311 ? 19.304 10.378 13.989 1.00 97.50 311 ARG A C 1
ATOM 2325 O O . ARG A 1 311 ? 18.917 11.543 13.927 1.00 97.50 311 ARG A O 1
ATOM 2332 N N . PRO A 1 312 ? 20.037 9.937 15.034 1.00 97.06 312 PRO A N 1
ATOM 2333 C CA . PRO A 1 312 ? 20.504 10.844 16.084 1.00 97.06 312 PRO A CA 1
ATOM 2334 C C . PRO A 1 312 ? 21.409 11.964 15.552 1.00 97.06 312 PRO A C 1
ATOM 2336 O O . PRO A 1 312 ? 21.217 13.123 15.914 1.00 97.06 312 PRO A O 1
ATOM 2339 N N . VAL A 1 313 ? 22.342 11.641 14.648 1.00 98.25 313 VAL A N 1
ATOM 2340 C CA . VAL A 1 313 ? 23.262 12.624 14.042 1.00 98.25 313 VAL A CA 1
ATOM 2341 C C . VAL A 1 313 ? 22.513 13.572 13.101 1.00 98.25 313 VAL A C 1
ATOM 2343 O O . VAL A 1 313 ? 22.712 14.784 13.145 1.00 98.25 313 VAL A O 1
ATOM 2346 N N . TRP A 1 314 ? 21.585 13.035 12.304 1.00 98.50 314 TRP A N 1
ATOM 2347 C CA . TRP A 1 314 ? 20.676 13.815 11.467 1.00 98.50 314 TRP A CA 1
ATOM 2348 C C . TRP A 1 314 ? 19.859 14.803 12.303 1.00 98.50 314 TRP A C 1
ATOM 2350 O O . TRP A 1 314 ? 19.722 15.953 11.905 1.00 98.50 314 TRP A O 1
ATOM 2360 N N . MET A 1 315 ? 19.342 14.383 13.464 1.00 98.12 315 MET A N 1
ATOM 2361 C CA . MET A 1 315 ? 18.532 15.242 14.331 1.00 98.12 315 MET A CA 1
ATOM 2362 C C . MET A 1 315 ? 19.339 16.425 14.877 1.00 98.12 315 MET A C 1
ATOM 2364 O O . MET A 1 315 ? 18.851 17.552 14.838 1.00 98.12 315 MET A O 1
ATOM 2368 N N . ASP A 1 316 ? 20.566 16.198 15.359 1.00 98.38 316 ASP A N 1
ATOM 2369 C CA . ASP A 1 316 ? 21.444 17.285 15.823 1.00 98.38 316 ASP A CA 1
ATOM 2370 C C . ASP A 1 316 ? 21.747 18.276 14.687 1.00 98.38 316 ASP A C 1
ATOM 2372 O O . ASP A 1 316 ? 21.578 19.485 14.851 1.00 98.38 316 ASP A O 1
ATOM 2376 N N . ALA A 1 317 ? 22.092 17.770 13.500 1.00 98.50 317 ALA A N 1
ATOM 2377 C CA . ALA A 1 317 ? 22.338 18.596 12.322 1.00 98.50 317 ALA A CA 1
ATOM 2378 C C . ALA A 1 317 ? 21.097 19.393 11.886 1.00 98.50 317 ALA A C 1
ATOM 2380 O O . ALA A 1 317 ? 21.190 20.594 11.616 1.00 98.50 317 ALA A O 1
ATOM 2381 N N . TYR A 1 318 ? 19.929 18.747 11.874 1.00 98.62 318 TYR A N 1
ATOM 2382 C CA . TYR A 1 318 ? 18.642 19.362 11.569 1.00 98.62 318 TYR A CA 1
ATOM 2383 C C . TYR A 1 318 ? 18.330 20.510 12.529 1.00 98.62 318 TYR A C 1
ATOM 2385 O O . TYR A 1 318 ? 18.079 21.627 12.082 1.00 98.62 318 TYR A O 1
ATOM 2393 N N . LEU A 1 319 ? 18.420 20.279 13.843 1.00 97.81 319 LEU A N 1
ATOM 2394 C CA . LEU A 1 319 ? 18.143 21.298 14.861 1.00 97.81 319 LEU A CA 1
ATOM 2395 C C . LEU A 1 319 ? 19.129 22.476 14.812 1.00 97.81 319 LEU A C 1
ATOM 2397 O O . LEU A 1 319 ? 18.768 23.592 15.182 1.00 97.81 319 LEU A O 1
ATOM 2401 N N . ARG A 1 320 ? 20.348 22.257 14.307 1.00 98.12 320 ARG A N 1
ATOM 2402 C CA . ARG A 1 320 ? 21.343 23.310 14.038 1.00 98.12 320 ARG A CA 1
ATOM 2403 C C . ARG A 1 320 ? 21.142 24.028 12.697 1.00 98.12 320 ARG A C 1
ATOM 2405 O O . ARG A 1 320 ? 21.927 24.914 12.370 1.00 98.12 320 ARG A O 1
ATOM 2412 N N . GLY A 1 321 ? 20.136 23.652 11.907 1.00 97.44 321 GLY A N 1
ATOM 2413 C CA . GLY A 1 321 ? 19.871 24.230 10.585 1.00 97.44 321 GLY A CA 1
ATOM 2414 C C . GLY A 1 321 ? 20.906 23.858 9.518 1.00 97.44 321 GLY A C 1
ATOM 2415 O O . GLY A 1 321 ? 21.021 24.542 8.498 1.00 97.44 321 GLY A O 1
ATOM 2416 N N . GLN A 1 322 ? 21.679 22.792 9.736 1.00 98.31 322 GLN A N 1
ATOM 2417 C CA . GLN A 1 322 ? 22.673 22.325 8.774 1.00 98.31 322 GLN A CA 1
ATOM 2418 C C . GLN A 1 322 ? 21.997 21.716 7.539 1.00 98.31 322 GLN A C 1
ATOM 2420 O O . GLN A 1 322 ? 20.889 21.189 7.602 1.00 98.31 322 GLN A O 1
ATOM 2425 N N . GLN A 1 323 ? 22.679 21.779 6.393 1.00 98.25 323 GLN A N 1
ATOM 2426 C CA . GLN A 1 323 ? 22.191 21.185 5.139 1.00 98.25 323 GLN A CA 1
ATOM 2427 C C . GLN A 1 323 ? 22.613 19.719 4.977 1.00 98.25 323 GLN A C 1
ATOM 2429 O O . GLN A 1 323 ? 21.998 18.964 4.223 1.00 98.25 323 GLN A O 1
ATOM 2434 N N . SER A 1 324 ? 23.656 19.313 5.696 1.00 98.44 324 SER A N 1
ATOM 2435 C CA . SER A 1 324 ? 24.221 17.970 5.676 1.00 98.44 324 SER A CA 1
ATOM 2436 C C . SER A 1 324 ? 24.918 17.660 6.995 1.00 98.44 324 SER A C 1
ATOM 2438 O O . SER A 1 324 ? 25.317 18.578 7.708 1.00 98.44 324 SER A O 1
ATOM 2440 N N . PHE A 1 325 ? 25.138 16.379 7.263 1.00 98.50 325 PHE A N 1
ATOM 2441 C CA . PHE A 1 325 ? 25.926 15.870 8.382 1.00 98.50 325 PHE A CA 1
ATOM 2442 C C . PHE A 1 325 ? 26.906 14.800 7.896 1.00 98.50 325 PHE A C 1
ATOM 2444 O O . PHE A 1 325 ? 26.731 14.241 6.812 1.00 98.50 325 PHE A O 1
ATOM 2451 N N . GLN A 1 326 ? 27.942 14.518 8.683 1.00 98.25 326 GLN A N 1
ATOM 2452 C CA . GLN A 1 326 ? 28.944 13.503 8.359 1.00 98.25 326 GLN A CA 1
ATOM 2453 C C . GLN A 1 326 ? 28.870 12.343 9.348 1.00 98.25 326 GLN A C 1
ATOM 2455 O O . GLN A 1 326 ? 28.738 12.551 10.553 1.00 98.25 326 GLN A O 1
ATOM 2460 N N . VAL A 1 327 ? 28.957 11.124 8.823 1.00 98.06 327 VAL A N 1
ATOM 2461 C CA . VAL A 1 327 ? 29.209 9.902 9.592 1.00 98.06 327 VAL A CA 1
ATOM 2462 C C . VAL A 1 327 ? 30.292 9.154 8.836 1.00 98.06 327 VAL A C 1
ATOM 2464 O O . VAL A 1 327 ? 30.126 8.861 7.647 1.00 98.06 327 VAL A O 1
ATOM 2467 N N . ASP A 1 328 ? 31.402 8.894 9.522 1.00 96.25 328 ASP A N 1
ATOM 2468 C CA . ASP A 1 328 ? 32.657 8.458 8.913 1.00 96.25 328 ASP A CA 1
ATOM 2469 C C . ASP A 1 328 ? 33.092 9.465 7.820 1.00 96.25 328 ASP A C 1
ATOM 2471 O O . ASP A 1 328 ? 32.991 10.676 8.016 1.00 96.25 328 ASP A O 1
ATOM 2475 N N . GLU A 1 329 ? 33.535 9.001 6.651 1.00 97.06 329 GLU A N 1
ATOM 2476 C CA . GLU A 1 329 ? 33.949 9.861 5.527 1.00 97.06 329 GLU A CA 1
ATOM 2477 C C . GLU A 1 329 ? 32.792 10.221 4.572 1.00 97.06 329 GLU A C 1
ATOM 2479 O O . GLU A 1 329 ? 32.998 10.811 3.511 1.00 97.06 329 GLU A O 1
ATOM 2484 N N . THR A 1 330 ? 31.550 9.860 4.917 1.00 98.00 330 THR A N 1
ATOM 2485 C CA . THR A 1 330 ? 30.383 10.076 4.050 1.00 98.00 330 THR A CA 1
ATOM 2486 C C . THR A 1 330 ? 29.545 11.259 4.527 1.00 98.00 330 THR A C 1
ATOM 2488 O O . THR A 1 330 ? 29.170 11.348 5.695 1.00 98.00 330 THR A O 1
ATOM 2491 N N . SER A 1 331 ? 29.190 12.147 3.593 1.00 97.94 331 SER A N 1
ATOM 2492 C CA . SER A 1 331 ? 28.229 13.230 3.827 1.00 97.94 331 SER A CA 1
ATOM 2493 C C . SER A 1 331 ? 26.803 12.789 3.493 1.00 97.94 331 SER A C 1
ATOM 2495 O O . SER A 1 331 ? 26.544 12.169 2.456 1.00 97.94 331 SER A O 1
ATOM 2497 N N . TYR A 1 332 ? 25.868 13.131 4.371 1.00 98.38 332 TYR A N 1
ATOM 2498 C CA . TYR A 1 332 ? 24.452 12.806 4.278 1.00 98.38 332 TYR A CA 1
ATOM 2499 C C . TYR A 1 332 ? 23.640 14.104 4.285 1.00 98.38 332 TYR A C 1
ATOM 2501 O O . TYR A 1 332 ? 23.878 14.963 5.134 1.00 98.38 332 TYR A O 1
ATOM 2509 N N . PRO A 1 333 ? 22.675 14.278 3.374 1.00 98.25 333 PRO A N 1
ATOM 2510 C CA . PRO A 1 333 ? 21.820 15.461 3.369 1.00 98.25 333 PRO A CA 1
ATOM 2511 C C . PRO A 1 333 ? 20.806 15.438 4.522 1.00 98.25 333 PRO A C 1
ATOM 2513 O O . PRO A 1 333 ? 20.313 14.379 4.910 1.00 98.25 333 PRO A O 1
ATOM 2516 N N . VAL A 1 334 ? 20.474 16.621 5.045 1.00 98.56 334 VAL A N 1
ATOM 2517 C CA . VAL A 1 334 ? 19.399 16.809 6.038 1.00 98.56 334 VAL A CA 1
ATOM 2518 C C . VAL A 1 334 ? 18.033 16.939 5.360 1.00 98.56 334 VAL A C 1
ATOM 2520 O O . VAL A 1 334 ? 17.034 16.454 5.895 1.00 98.56 334 VAL A O 1
ATOM 2523 N N . PHE A 1 335 ? 18.005 17.560 4.179 1.00 98.19 335 PHE A N 1
ATOM 2524 C CA . PHE A 1 335 ? 16.807 17.817 3.383 1.00 98.19 335 PHE A CA 1
ATOM 2525 C C . PHE A 1 335 ? 16.897 17.130 2.016 1.00 98.19 335 PHE A C 1
ATOM 2527 O O . PHE A 1 335 ? 17.993 16.929 1.489 1.00 98.19 335 PHE A O 1
ATOM 2534 N N . ASP A 1 336 ? 15.756 16.799 1.422 1.00 95.94 336 ASP A N 1
ATOM 2535 C CA . ASP A 1 336 ? 15.691 16.316 0.045 1.00 95.94 336 ASP A CA 1
ATOM 2536 C C . ASP A 1 336 ? 15.899 17.462 -0.972 1.00 95.94 336 ASP A C 1
ATOM 2538 O O . ASP A 1 336 ? 16.107 18.630 -0.621 1.00 95.94 336 ASP A O 1
ATOM 2542 N N . SER A 1 337 ? 15.838 17.144 -2.267 1.00 93.69 337 SER A N 1
ATOM 2543 C CA . SER A 1 337 ? 15.979 18.148 -3.330 1.00 93.69 337 SER A CA 1
ATOM 2544 C C . SER A 1 337 ? 14.863 19.201 -3.335 1.00 93.69 337 SER A C 1
ATOM 2546 O O . SER A 1 337 ? 15.092 20.319 -3.796 1.00 93.69 337 SER A O 1
ATOM 2548 N N . ALA A 1 338 ? 13.678 18.872 -2.812 1.00 94.06 338 ALA A N 1
ATOM 2549 C CA . ALA A 1 338 ? 12.550 19.789 -2.663 1.00 94.06 338 ALA A CA 1
ATOM 2550 C C . ALA A 1 338 ? 12.637 20.633 -1.375 1.00 94.06 338 ALA A C 1
ATOM 2552 O O . ALA A 1 338 ? 11.815 21.521 -1.165 1.00 94.06 338 ALA A O 1
ATOM 2553 N N . GLY A 1 339 ? 13.643 20.400 -0.526 1.00 97.00 339 GLY A N 1
ATOM 2554 C CA . GLY A 1 339 ? 13.801 21.074 0.757 1.00 97.00 339 GLY A CA 1
ATOM 2555 C C . GLY A 1 339 ? 12.950 20.480 1.879 1.00 97.00 339 GLY A C 1
ATOM 2556 O O . GLY A 1 339 ? 12.870 21.088 2.941 1.00 97.00 339 GLY A O 1
ATOM 2557 N N . LYS A 1 340 ? 12.323 19.315 1.702 1.00 97.00 340 LYS A N 1
ATOM 2558 C CA . LYS A 1 340 ? 11.632 18.623 2.797 1.00 97.00 340 LYS A CA 1
ATOM 2559 C C . LYS A 1 340 ? 12.651 17.965 3.718 1.00 97.00 340 LYS A C 1
ATOM 2561 O O . LYS A 1 340 ? 13.688 17.492 3.258 1.00 97.00 340 LYS A O 1
ATOM 2566 N N . ALA A 1 341 ? 12.361 17.922 5.016 1.00 97.88 341 ALA A N 1
ATOM 2567 C CA . ALA A 1 341 ? 13.175 17.177 5.971 1.0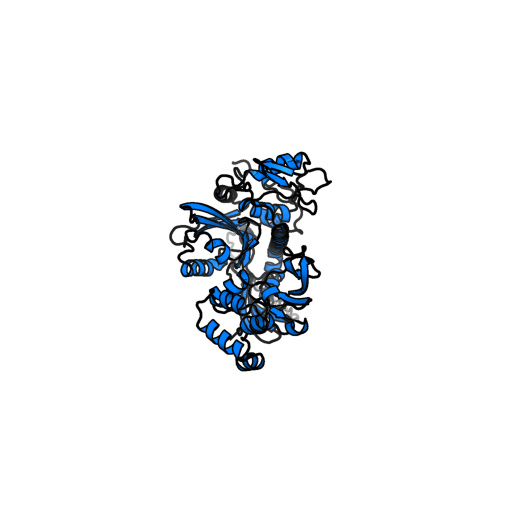0 97.88 341 ALA A CA 1
ATOM 2568 C C . ALA A 1 341 ? 13.287 15.703 5.545 1.00 97.88 341 ALA A C 1
ATOM 2570 O O . ALA A 1 341 ? 12.282 15.081 5.198 1.00 97.88 341 ALA A O 1
ATOM 2571 N N . TRP A 1 342 ? 14.500 15.147 5.586 1.00 97.81 342 TRP A N 1
ATOM 2572 C CA . TRP A 1 342 ? 14.794 13.812 5.058 1.00 97.81 342 TRP A CA 1
ATOM 2573 C C . TRP A 1 342 ? 15.386 12.881 6.134 1.00 97.81 342 TRP A C 1
ATOM 2575 O O . TRP A 1 342 ? 16.540 12.456 6.027 1.00 97.81 342 TRP A O 1
ATOM 2585 N N . PRO A 1 343 ? 14.627 12.585 7.212 1.00 98.12 343 PRO A N 1
ATOM 2586 C CA . PRO A 1 343 ? 15.121 11.783 8.324 1.00 98.12 343 PRO A CA 1
ATOM 2587 C C . PRO A 1 343 ? 15.407 10.335 7.897 1.00 98.12 343 PRO A C 1
ATOM 2589 O O . PRO A 1 343 ? 14.560 9.704 7.259 1.00 98.12 3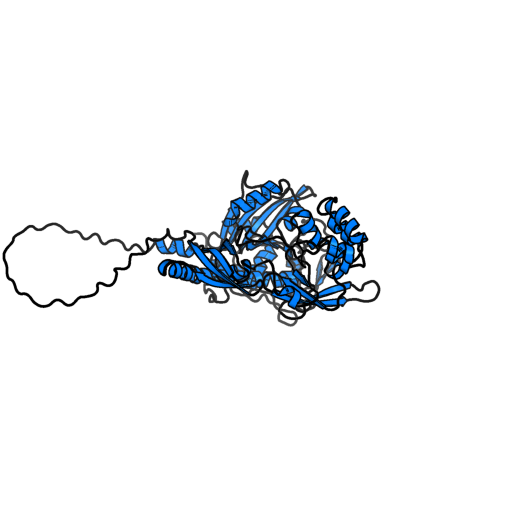43 PRO A O 1
ATOM 2592 N N . PRO A 1 344 ? 16.550 9.757 8.306 1.00 97.94 344 PRO A N 1
ATOM 2593 C CA . PRO A 1 344 ? 16.784 8.324 8.184 1.00 97.94 344 PRO A CA 1
ATOM 2594 C C . PRO A 1 344 ? 15.753 7.511 8.986 1.00 97.94 344 PRO A C 1
ATOM 2596 O O . PRO A 1 344 ? 15.316 7.924 10.067 1.00 97.94 344 PRO A O 1
ATOM 2599 N N . GLN A 1 345 ? 15.375 6.336 8.481 1.00 97.69 345 GLN A N 1
ATOM 2600 C CA . GLN A 1 345 ? 14.373 5.461 9.102 1.00 97.69 345 GLN A CA 1
ATOM 2601 C C . GLN A 1 345 ? 14.813 3.997 9.135 1.00 97.69 345 GLN A C 1
ATOM 2603 O O . GLN A 1 345 ? 15.334 3.483 8.147 1.00 97.69 345 GLN A O 1
ATOM 2608 N N . VAL A 1 346 ? 14.511 3.295 10.229 1.00 97.31 346 VAL A N 1
ATOM 2609 C CA . VAL A 1 346 ? 14.379 1.825 10.215 1.00 97.31 346 VAL A CA 1
ATOM 2610 C C . VAL A 1 346 ? 12.905 1.418 10.066 1.00 97.31 346 VAL A C 1
ATOM 2612 O O . VAL A 1 346 ? 12.023 2.272 9.983 1.00 97.31 346 VAL A O 1
ATOM 2615 N N . CYS A 1 347 ? 12.610 0.115 10.040 1.00 97.19 347 CYS A N 1
ATOM 2616 C CA . CYS A 1 347 ? 11.244 -0.388 9.845 1.00 97.19 347 CYS A CA 1
ATOM 2617 C C . CYS A 1 347 ? 10.233 0.100 10.898 1.00 97.19 347 CYS A C 1
ATOM 2619 O O . CYS A 1 347 ? 9.114 0.453 10.538 1.00 97.19 347 CYS A O 1
ATOM 2621 N N . VAL A 1 348 ? 10.619 0.183 12.177 1.00 97.94 348 VAL A N 1
ATOM 2622 C CA . VAL A 1 348 ? 9.733 0.708 13.232 1.00 97.94 348 VAL A CA 1
ATOM 2623 C C . VAL A 1 348 ? 9.541 2.219 13.099 1.00 97.94 348 VAL A C 1
ATOM 2625 O O . VAL A 1 348 ? 8.417 2.687 13.253 1.00 97.94 348 VAL A O 1
ATOM 2628 N N . ASP A 1 349 ? 10.587 2.979 12.737 1.00 97.88 349 ASP A N 1
ATOM 2629 C CA . ASP A 1 349 ? 10.429 4.417 12.476 1.00 97.88 349 ASP A CA 1
ATOM 2630 C C . ASP A 1 349 ? 9.408 4.645 11.359 1.00 97.88 349 ASP A C 1
ATOM 2632 O O . ASP A 1 349 ? 8.568 5.513 11.502 1.00 97.88 349 ASP A O 1
ATOM 2636 N N . PHE A 1 350 ? 9.422 3.848 10.285 1.00 98.25 350 PHE A N 1
ATOM 2637 C CA . PHE A 1 350 ? 8.429 3.965 9.213 1.00 98.25 350 PHE A CA 1
ATOM 2638 C C . PHE A 1 350 ? 6.990 3.801 9.723 1.00 98.25 350 PHE A C 1
ATOM 2640 O O . PHE A 1 350 ? 6.120 4.591 9.361 1.00 98.25 350 PHE A O 1
ATOM 2647 N N . VAL A 1 351 ? 6.738 2.819 10.594 1.00 98.25 351 VAL A N 1
ATOM 2648 C CA . VAL A 1 351 ? 5.416 2.597 11.201 1.00 98.25 351 VAL A CA 1
ATOM 2649 C C . VAL A 1 351 ? 5.007 3.779 12.086 1.00 98.25 351 VAL A C 1
ATOM 2651 O O . VAL A 1 351 ? 3.916 4.322 11.923 1.00 98.25 351 VAL A O 1
ATOM 2654 N N . LEU A 1 352 ? 5.879 4.198 13.007 1.00 98.06 352 LEU A N 1
ATOM 2655 C CA . LEU A 1 352 ? 5.570 5.273 13.954 1.00 98.06 352 LEU A CA 1
ATOM 2656 C C . LEU A 1 352 ? 5.453 6.631 13.252 1.00 98.06 352 LEU A C 1
ATOM 2658 O O . LEU A 1 352 ? 4.476 7.341 13.475 1.00 98.06 352 LEU A O 1
ATOM 2662 N N . ASP A 1 353 ? 6.388 6.952 12.355 1.00 98.25 353 ASP A N 1
ATOM 2663 C CA . ASP A 1 353 ? 6.384 8.173 11.545 1.00 98.25 353 ASP A CA 1
ATOM 2664 C C . ASP A 1 353 ? 5.128 8.222 10.646 1.00 98.25 353 ASP A C 1
ATOM 2666 O O . ASP A 1 353 ? 4.597 9.306 10.416 1.00 98.25 353 ASP A O 1
ATOM 2670 N N . THR A 1 354 ? 4.603 7.074 10.181 1.00 98.56 354 THR A N 1
ATOM 2671 C CA . THR A 1 354 ? 3.325 7.022 9.442 1.00 98.56 354 THR A CA 1
ATOM 2672 C C . THR A 1 354 ? 2.164 7.503 10.312 1.00 98.56 354 THR A C 1
ATOM 2674 O O . THR A 1 354 ? 1.399 8.369 9.892 1.00 98.56 354 THR A O 1
ATOM 2677 N N . TYR A 1 355 ? 2.028 6.978 11.532 1.00 98.38 355 TYR A N 1
ATOM 2678 C CA . TYR A 1 355 ? 0.963 7.403 12.445 1.00 98.38 355 TYR A CA 1
ATOM 2679 C C . TYR A 1 355 ? 1.134 8.857 12.895 1.00 98.38 355 TYR A C 1
ATOM 2681 O O . TYR A 1 355 ? 0.169 9.613 12.936 1.00 98.38 355 TYR A O 1
ATOM 2689 N N . GLU A 1 356 ? 2.355 9.277 13.215 1.00 98.06 356 GLU A N 1
ATOM 2690 C CA . GLU A 1 356 ? 2.638 10.650 13.634 1.00 98.06 356 GLU A CA 1
ATOM 2691 C C . GLU A 1 356 ? 2.315 11.651 12.533 1.00 98.06 356 GLU A C 1
ATOM 2693 O O . GLU A 1 356 ? 1.599 12.620 12.783 1.00 98.06 356 GLU A O 1
ATOM 2698 N N . ARG A 1 357 ? 2.770 11.393 11.304 1.00 98.00 357 ARG A N 1
ATOM 2699 C CA . ARG A 1 357 ? 2.513 12.280 10.171 1.00 98.00 357 ARG A CA 1
ATOM 2700 C C . ARG A 1 357 ? 1.035 12.302 9.792 1.00 98.00 357 ARG A C 1
ATOM 2702 O O . ARG A 1 357 ? 0.526 13.386 9.527 1.00 98.00 357 ARG A O 1
ATOM 2709 N N . ALA A 1 358 ? 0.331 11.170 9.878 1.00 98.06 358 ALA A N 1
ATOM 2710 C CA . ALA A 1 358 ? -1.125 11.113 9.689 1.00 98.06 358 ALA A CA 1
ATOM 2711 C C . ALA A 1 358 ? -1.885 11.915 10.762 1.00 98.06 358 ALA A C 1
ATOM 2713 O O . ALA A 1 358 ? -2.963 12.445 10.521 1.00 98.06 358 ALA A O 1
ATOM 2714 N N . ALA A 1 359 ? -1.302 12.062 11.951 1.00 97.69 359 ALA A N 1
ATOM 2715 C CA . ALA A 1 359 ? -1.829 12.916 13.008 1.00 97.69 359 ALA A CA 1
ATOM 2716 C C . ALA A 1 359 ? -1.341 14.377 12.930 1.00 97.69 359 ALA A C 1
ATOM 2718 O O . ALA A 1 359 ? -1.666 15.169 13.820 1.00 97.69 359 ALA A O 1
ATOM 2719 N N . GLY A 1 360 ? -0.546 14.744 11.918 1.00 97.38 360 GLY A N 1
ATOM 2720 C CA . GLY A 1 360 ? 0.010 16.086 11.718 1.00 97.38 360 GLY A CA 1
ATOM 2721 C C . GLY A 1 360 ? 1.338 16.372 12.434 1.00 97.38 360 GLY A C 1
ATOM 2722 O O . GLY A 1 360 ? 1.782 17.518 12.448 1.00 97.38 360 GLY A O 1
ATOM 2723 N N . THR A 1 361 ? 1.980 15.373 13.041 1.00 98.06 361 THR A N 1
ATOM 2724 C CA . THR A 1 361 ? 3.312 15.516 13.645 1.00 98.06 361 THR A CA 1
ATOM 2725 C C . THR A 1 361 ? 4.391 15.278 12.597 1.00 98.06 361 THR A C 1
ATOM 2727 O O . THR A 1 361 ? 4.553 14.158 12.115 1.00 98.06 361 THR A O 1
ATOM 2730 N N . TRP A 1 362 ? 5.164 16.309 12.252 1.00 98.06 362 TRP A N 1
ATOM 2731 C CA . TRP A 1 362 ? 6.267 16.177 11.295 1.00 98.06 362 TRP A CA 1
ATOM 2732 C C . TRP A 1 362 ? 7.339 17.260 11.448 1.00 98.06 362 TRP A C 1
ATOM 2734 O O . TRP A 1 362 ? 7.226 18.167 12.267 1.00 98.06 362 TRP A O 1
ATOM 2744 N N . PHE A 1 363 ? 8.414 17.153 10.674 1.00 98.19 363 PHE A N 1
ATOM 2745 C CA . PHE A 1 363 ? 9.507 18.121 10.645 1.00 98.19 363 PHE A CA 1
ATOM 2746 C C . PHE A 1 363 ? 9.224 19.254 9.648 1.00 98.19 363 PHE A C 1
ATOM 2748 O O . PHE A 1 363 ? 8.714 19.006 8.555 1.00 98.19 363 PHE A O 1
ATOM 2755 N N . THR A 1 364 ? 9.576 20.486 10.021 1.00 98.44 364 THR A N 1
ATOM 2756 C CA . THR A 1 364 ? 9.552 21.669 9.142 1.00 98.44 364 THR A CA 1
ATOM 2757 C C . THR A 1 364 ? 10.549 21.555 7.983 1.00 98.44 364 THR A C 1
ATOM 2759 O O . THR A 1 364 ? 11.543 20.826 8.058 1.00 98.44 364 THR A O 1
ATOM 2762 N N . GLY A 1 365 ? 10.292 22.291 6.902 1.00 97.94 365 GLY A N 1
ATOM 2763 C CA . GLY A 1 365 ? 11.126 22.289 5.699 1.00 97.94 365 GLY A CA 1
ATOM 2764 C C . GLY A 1 365 ? 12.364 23.188 5.788 1.00 97.94 365 GLY A C 1
ATOM 2765 O O . GLY A 1 365 ? 12.572 23.946 6.735 1.00 97.94 365 GLY A O 1
ATOM 2766 N N . ARG A 1 366 ? 13.204 23.131 4.754 1.00 97.94 366 ARG A N 1
ATOM 2767 C CA . ARG A 1 366 ? 14.356 24.017 4.566 1.00 97.94 366 ARG A CA 1
ATOM 2768 C C . ARG A 1 366 ? 13.884 25.464 4.421 1.00 97.94 366 ARG A C 1
ATOM 2770 O O . ARG A 1 366 ? 13.032 25.757 3.592 1.00 97.94 366 ARG A O 1
ATOM 2777 N N . GLY A 1 367 ? 14.515 26.367 5.169 1.00 97.12 367 GLY A N 1
ATOM 2778 C CA . GLY A 1 367 ? 14.176 27.795 5.190 1.00 97.12 367 GLY A CA 1
ATOM 2779 C C . GLY A 1 367 ? 13.212 28.176 6.316 1.00 97.12 367 GLY A C 1
ATOM 2780 O O . GLY A 1 367 ? 13.121 29.349 6.663 1.00 97.12 367 GLY A O 1
ATOM 2781 N N . GLU A 1 368 ? 12.560 27.196 6.941 1.00 97.75 368 GLU A N 1
ATOM 2782 C CA . GLU A 1 368 ? 11.802 27.381 8.176 1.00 97.75 368 GLU A CA 1
ATOM 2783 C C . GLU A 1 368 ? 12.721 27.186 9.392 1.00 97.75 368 GLU A C 1
ATOM 2785 O O . GLU A 1 368 ? 13.804 26.599 9.293 1.00 97.75 368 GLU A O 1
ATOM 2790 N N . ARG A 1 369 ? 12.304 27.678 10.566 1.00 97.75 369 ARG A N 1
ATOM 2791 C CA . ARG A 1 369 ? 13.022 27.396 11.816 1.00 97.75 369 ARG A CA 1
ATOM 2792 C C . ARG A 1 369 ? 12.944 25.887 12.085 1.00 97.75 369 ARG A C 1
ATOM 2794 O O . ARG A 1 369 ? 11.824 25.416 12.275 1.00 97.75 369 ARG A O 1
ATOM 2801 N N . PRO A 1 370 ? 14.075 25.159 12.187 1.00 98.19 370 PRO A N 1
ATOM 2802 C CA . PRO A 1 370 ? 14.049 23.722 12.419 1.00 98.19 370 PRO A CA 1
ATOM 2803 C C . PRO A 1 370 ? 13.258 23.375 13.674 1.00 98.19 370 PRO A C 1
ATOM 2805 O O . PRO A 1 370 ? 13.633 23.718 14.797 1.00 98.19 370 PRO A O 1
ATOM 2808 N N . ALA A 1 371 ? 12.133 22.710 13.468 1.00 97.31 371 ALA A N 1
ATOM 2809 C CA . ALA A 1 371 ? 11.251 22.264 14.524 1.00 97.31 371 ALA A CA 1
ATOM 2810 C C . ALA A 1 371 ? 10.567 20.962 14.116 1.00 97.31 371 ALA A C 1
ATOM 2812 O O . ALA A 1 371 ? 10.434 20.639 12.935 1.00 97.31 371 ALA A O 1
ATOM 2813 N N . ARG A 1 372 ? 10.118 20.205 15.112 1.00 96.88 372 ARG A N 1
ATOM 2814 C CA . ARG A 1 372 ? 9.140 19.145 14.899 1.00 96.88 372 ARG A CA 1
ATOM 2815 C C . ARG A 1 372 ? 7.779 19.710 15.279 1.00 96.88 372 ARG A C 1
ATOM 2817 O O . ARG A 1 372 ? 7.518 19.940 16.457 1.00 96.88 372 ARG A O 1
ATOM 2824 N N . VAL A 1 373 ? 6.964 20.005 14.273 1.00 97.06 373 VAL A N 1
ATOM 2825 C CA . VAL A 1 373 ? 5.578 20.435 14.448 1.00 97.06 373 VAL A CA 1
ATOM 2826 C C . VAL A 1 373 ? 4.827 19.293 15.109 1.00 97.06 373 VAL A C 1
ATOM 2828 O O . VAL A 1 373 ? 4.910 18.149 14.667 1.00 97.06 373 VAL A O 1
ATOM 2831 N N . ARG A 1 374 ? 4.133 19.606 16.199 1.00 96.44 374 ARG A N 1
ATOM 2832 C CA . ARG A 1 374 ? 3.379 18.635 16.983 1.00 96.44 374 ARG A CA 1
ATOM 2833 C C . ARG A 1 374 ? 1.926 18.608 16.519 1.00 96.44 374 ARG A C 1
ATOM 2835 O O . ARG A 1 374 ? 1.244 19.628 16.574 1.00 96.44 374 ARG A O 1
ATOM 2842 N N . GLY A 1 375 ? 1.473 17.434 16.105 1.00 95.88 375 GLY A N 1
ATOM 2843 C CA . GLY A 1 375 ? 0.089 17.118 15.778 1.00 95.88 375 GLY A CA 1
ATOM 2844 C C . GLY A 1 375 ? -0.655 16.441 16.933 1.00 95.88 375 GLY A C 1
ATOM 2845 O O . GLY A 1 375 ? -0.314 16.598 18.109 1.00 95.88 375 GLY A O 1
ATOM 2846 N N . LYS A 1 376 ? -1.691 15.662 16.600 1.00 95.44 376 LYS A N 1
ATOM 2847 C CA . LYS A 1 376 ? -2.565 14.976 17.571 1.00 95.44 376 LYS A CA 1
ATOM 2848 C C . LYS A 1 376 ? -1.889 13.769 18.240 1.00 95.44 376 LYS A C 1
ATOM 2850 O O . LYS A 1 376 ? -2.344 13.330 19.297 1.00 95.44 376 LYS A O 1
ATOM 2855 N N . LEU A 1 377 ? -0.818 13.229 17.656 1.00 95.50 377 LEU A N 1
ATOM 2856 C CA . LEU A 1 377 ? -0.075 12.062 18.145 1.00 95.50 377 LEU A CA 1
ATOM 2857 C C . LEU A 1 377 ? 1.430 12.325 18.076 1.00 95.50 377 LEU A C 1
ATOM 2859 O O . LEU A 1 377 ? 1.943 12.678 17.020 1.00 95.50 377 LEU A O 1
ATOM 2863 N N . ASP A 1 378 ? 2.129 12.107 19.185 1.00 95.56 378 ASP A N 1
ATOM 2864 C CA . ASP A 1 378 ? 3.588 12.152 19.256 1.00 95.56 378 ASP A CA 1
ATOM 2865 C C . ASP A 1 378 ? 4.078 11.019 20.166 1.00 95.56 378 ASP A C 1
ATOM 2867 O O . ASP A 1 378 ? 3.794 11.004 21.367 1.00 95.56 378 ASP A O 1
ATOM 2871 N N . PHE A 1 379 ? 4.797 10.045 19.609 1.00 95.38 379 PHE A N 1
ATOM 2872 C CA . PHE A 1 379 ? 5.314 8.914 20.374 1.00 95.38 379 PHE A CA 1
ATOM 2873 C C . PHE A 1 379 ? 6.459 9.298 21.309 1.00 95.38 379 PHE A C 1
ATOM 2875 O O . PHE A 1 379 ? 6.709 8.557 22.264 1.00 95.38 379 PHE A O 1
ATOM 2882 N N . ASN A 1 380 ? 7.105 10.456 21.132 1.00 92.69 380 ASN A N 1
ATOM 2883 C CA . ASN A 1 380 ? 8.096 10.929 22.103 1.00 92.69 380 ASN A CA 1
ATOM 2884 C C . ASN A 1 380 ? 7.472 11.144 23.494 1.00 92.69 380 ASN A C 1
ATOM 2886 O O . ASN A 1 380 ? 8.158 10.974 24.499 1.00 92.69 380 ASN A O 1
ATOM 2890 N N . ASP A 1 381 ? 6.165 11.409 23.567 1.00 92.00 381 ASP A N 1
ATOM 2891 C CA . ASP A 1 381 ? 5.443 11.593 24.832 1.00 92.00 381 ASP A CA 1
ATOM 2892 C C . ASP A 1 381 ? 5.030 10.275 25.502 1.00 92.00 381 ASP A C 1
ATOM 2894 O O . ASP A 1 381 ? 4.557 10.262 26.640 1.00 92.00 381 ASP A O 1
ATOM 2898 N N . THR A 1 382 ? 5.171 9.149 24.801 1.00 87.81 382 THR A N 1
ATOM 2899 C CA . THR A 1 382 ? 4.700 7.844 25.292 1.00 87.81 382 THR A CA 1
ATOM 2900 C C . THR A 1 382 ? 5.753 7.097 26.110 1.00 87.81 382 THR A C 1
ATOM 2902 O O . THR A 1 382 ? 5.421 6.163 26.842 1.00 87.81 382 THR A O 1
ATOM 2905 N N . GLY A 1 383 ? 7.012 7.545 26.048 1.00 87.56 383 GLY A N 1
ATOM 2906 C CA . GLY A 1 383 ? 8.122 6.993 26.821 1.00 87.56 383 GLY A CA 1
ATOM 2907 C C . GLY A 1 383 ? 8.536 5.582 26.403 1.00 87.56 383 GLY A C 1
ATOM 2908 O O . GLY A 1 383 ? 8.903 4.800 27.281 1.00 87.56 383 GLY A O 1
ATOM 2909 N N . ILE A 1 384 ? 8.462 5.265 25.103 1.00 91.38 384 ILE A N 1
ATOM 2910 C CA . ILE A 1 384 ? 8.997 4.022 24.524 1.00 91.38 384 ILE A CA 1
ATOM 2911 C C . ILE A 1 384 ? 10.517 3.988 24.765 1.00 91.38 384 ILE A C 1
ATOM 2913 O O . ILE A 1 384 ? 11.210 4.863 24.238 1.00 91.38 384 ILE A O 1
ATOM 2917 N N . PRO A 1 385 ? 11.066 3.004 25.505 1.00 83.19 385 PRO A N 1
ATOM 2918 C CA . PRO A 1 385 ? 12.489 2.987 25.861 1.00 83.19 385 PRO A CA 1
ATOM 2919 C C . PRO A 1 385 ? 13.421 2.932 24.645 1.00 83.19 385 PRO A C 1
ATOM 2921 O O . PRO A 1 385 ? 14.425 3.637 24.585 1.00 83.19 385 PRO A O 1
ATOM 2924 N N . ASN A 1 386 ? 13.067 2.113 23.650 1.00 90.31 386 ASN A N 1
ATOM 2925 C CA . ASN A 1 386 ? 13.776 2.009 22.380 1.00 90.31 386 ASN A CA 1
ATOM 2926 C C . ASN A 1 386 ? 12.770 1.967 21.227 1.00 90.31 386 ASN A C 1
ATOM 2928 O O . ASN A 1 386 ? 12.360 0.902 20.772 1.00 90.31 386 ASN A O 1
ATOM 2932 N N . ARG A 1 387 ? 12.395 3.144 20.723 1.00 91.81 387 ARG A N 1
ATOM 2933 C CA . ARG A 1 387 ? 11.384 3.296 19.662 1.00 91.81 387 ARG A CA 1
ATOM 2934 C C . ARG A 1 387 ? 11.755 2.671 18.312 1.00 91.81 387 ARG A C 1
ATOM 2936 O O . ARG A 1 387 ? 10.972 2.751 17.377 1.00 91.81 387 ARG A O 1
ATOM 2943 N N . ARG A 1 388 ? 12.968 2.132 18.172 1.00 94.12 388 ARG A N 1
ATOM 2944 C CA . ARG A 1 388 ? 13.545 1.723 16.883 1.00 94.12 388 ARG A CA 1
ATOM 2945 C C . ARG A 1 388 ? 13.698 0.214 16.753 1.00 94.12 388 ARG A C 1
ATOM 2947 O O . ARG A 1 388 ? 13.791 -0.291 15.638 1.00 94.12 388 ARG A O 1
ATOM 2954 N N . ALA A 1 389 ? 13.708 -0.507 17.874 1.00 95.56 389 ALA A N 1
ATOM 2955 C CA . ALA A 1 389 ? 13.805 -1.959 17.885 1.00 95.56 389 ALA A CA 1
ATOM 2956 C C . ALA A 1 389 ? 12.418 -2.608 17.786 1.00 95.56 389 ALA A C 1
ATOM 2958 O O . ALA A 1 389 ? 11.490 -2.240 18.505 1.00 95.56 389 ALA A O 1
ATOM 2959 N N . VAL A 1 390 ? 12.292 -3.622 16.925 1.00 96.56 390 VAL A N 1
ATOM 2960 C CA . VAL A 1 390 ? 11.026 -4.338 16.700 1.00 96.56 390 VAL A CA 1
ATOM 2961 C C . VAL A 1 390 ? 10.546 -5.033 17.979 1.00 96.56 390 VAL A C 1
ATOM 2963 O O . VAL A 1 390 ? 9.360 -4.970 18.285 1.00 96.56 390 VAL A O 1
ATOM 2966 N N . LEU A 1 391 ? 11.430 -5.658 18.767 1.00 96.31 391 LEU A N 1
ATOM 2967 C CA . LEU A 1 391 ? 11.027 -6.259 20.051 1.00 96.31 391 LEU A CA 1
ATOM 2968 C C . LEU A 1 391 ? 10.542 -5.217 21.058 1.00 96.31 391 LEU A C 1
ATOM 2970 O O . LEU A 1 391 ? 9.466 -5.390 21.618 1.00 96.31 391 LEU A O 1
ATOM 2974 N N . ALA A 1 392 ? 11.283 -4.117 21.212 1.00 95.94 392 ALA A N 1
ATOM 2975 C CA . ALA A 1 392 ? 10.928 -3.055 22.148 1.00 95.94 392 ALA A CA 1
ATOM 2976 C C . ALA A 1 392 ? 9.590 -2.385 21.792 1.00 95.94 392 ALA A C 1
ATOM 2978 O O . ALA A 1 392 ? 8.841 -2.006 22.685 1.00 95.94 392 ALA A O 1
ATOM 2979 N N . PHE A 1 393 ? 9.252 -2.272 20.499 1.00 97.19 393 PHE A N 1
ATOM 2980 C CA . PHE A 1 393 ? 7.918 -1.830 20.083 1.00 97.19 393 PHE A CA 1
ATOM 2981 C C . PHE A 1 393 ? 6.820 -2.822 20.495 1.00 97.19 393 PHE A C 1
ATOM 2983 O O . PHE A 1 393 ? 5.771 -2.398 20.974 1.00 97.19 393 PHE A O 1
ATOM 2990 N N . GLY A 1 394 ? 7.063 -4.128 20.345 1.00 97.12 394 GLY A N 1
ATOM 2991 C CA . GLY A 1 394 ? 6.126 -5.168 20.780 1.00 97.12 394 GLY A CA 1
ATOM 2992 C C . GLY A 1 394 ? 5.896 -5.153 22.293 1.00 97.12 394 GLY A C 1
ATOM 2993 O O . GLY A 1 394 ? 4.751 -5.158 22.729 1.00 97.12 394 GLY A O 1
ATOM 2994 N N . GLU A 1 395 ? 6.969 -5.061 23.081 1.00 97.19 395 GLU A N 1
ATOM 2995 C CA . GLU A 1 395 ? 6.916 -4.949 24.548 1.00 97.19 395 GLU A CA 1
ATOM 2996 C C . GLU A 1 395 ? 6.173 -3.683 24.987 1.00 97.19 395 GLU A C 1
ATOM 2998 O O . GLU A 1 395 ? 5.244 -3.751 25.787 1.00 97.19 395 GLU A O 1
ATOM 3003 N N . PHE A 1 396 ? 6.495 -2.534 24.387 1.00 96.25 396 PHE A N 1
ATOM 3004 C CA . PHE A 1 396 ? 5.769 -1.292 24.643 1.00 96.25 396 PHE A CA 1
ATOM 3005 C C . PHE A 1 396 ? 4.272 -1.412 24.331 1.00 96.25 396 PHE A C 1
ATOM 3007 O O . PHE A 1 396 ? 3.445 -0.900 25.082 1.00 96.25 396 PHE A O 1
ATOM 3014 N N . ALA A 1 397 ? 3.909 -2.069 23.228 1.00 97.06 397 ALA A N 1
ATOM 3015 C CA . ALA A 1 397 ? 2.509 -2.266 22.878 1.00 97.06 397 ALA A CA 1
ATOM 3016 C C . ALA A 1 397 ? 1.782 -3.159 23.902 1.00 97.06 397 ALA A C 1
ATOM 3018 O O . ALA A 1 397 ? 0.622 -2.897 24.211 1.00 97.06 397 ALA A O 1
ATOM 3019 N N . GLU A 1 398 ? 2.457 -4.165 24.468 1.00 96.88 398 GLU A N 1
ATOM 3020 C CA . GLU A 1 398 ? 1.918 -5.011 25.545 1.00 96.88 398 GLU A CA 1
ATOM 3021 C C . GLU A 1 398 ? 1.742 -4.238 26.857 1.00 96.88 398 GLU A C 1
ATOM 3023 O O . GLU A 1 398 ? 0.751 -4.431 27.560 1.00 96.88 398 GLU A O 1
ATOM 3028 N N . GLU A 1 399 ? 2.657 -3.317 27.161 1.00 96.06 399 GLU A N 1
ATOM 3029 C CA . GLU A 1 399 ? 2.572 -2.414 28.315 1.00 96.06 399 GLU A CA 1
ATOM 3030 C C . GLU A 1 399 ? 1.519 -1.305 28.145 1.00 96.06 399 GLU A C 1
ATOM 3032 O O . GLU A 1 399 ? 1.161 -0.632 29.115 1.00 96.06 399 GLU A O 1
ATOM 3037 N N . ARG A 1 400 ? 1.011 -1.100 26.922 1.00 94.75 400 ARG A N 1
ATOM 3038 C CA . ARG A 1 400 ? 0.020 -0.072 26.569 1.00 94.75 400 ARG A CA 1
ATOM 3039 C C . ARG A 1 400 ? -1.273 -0.675 26.011 1.00 94.75 400 ARG A C 1
ATOM 3041 O O . ARG A 1 400 ? -1.659 -0.347 24.884 1.00 94.75 400 ARG A O 1
ATOM 3048 N N . PRO A 1 401 ? -2.005 -1.487 26.800 1.00 96.06 401 PRO A N 1
ATOM 3049 C CA . PRO A 1 401 ? -3.284 -2.058 26.378 1.00 96.06 401 PRO A CA 1
ATOM 3050 C C . PRO A 1 401 ? -4.379 -0.997 26.176 1.00 96.06 401 PRO A C 1
ATOM 3052 O O . PRO A 1 401 ? -5.433 -1.291 25.621 1.00 96.06 401 PRO A O 1
ATOM 3055 N N . ASP A 1 402 ? -4.150 0.243 26.621 1.00 93.25 402 ASP A N 1
ATOM 3056 C CA . ASP A 1 402 ? -4.990 1.403 26.318 1.00 93.25 402 ASP A CA 1
ATOM 3057 C C . ASP A 1 402 ? -4.835 1.886 24.866 1.00 93.25 402 ASP A C 1
ATOM 3059 O O . ASP A 1 402 ? -5.759 2.479 24.306 1.00 93.25 402 ASP A O 1
ATOM 3063 N N . LEU A 1 403 ? -3.679 1.628 24.248 1.00 94.81 403 LEU A N 1
ATOM 3064 C CA . LEU A 1 403 ? -3.356 2.045 22.883 1.00 94.81 403 LEU A CA 1
ATOM 3065 C C . LEU A 1 403 ? -3.370 0.894 21.886 1.00 94.81 403 LEU A C 1
ATOM 3067 O O . LEU A 1 403 ? -3.648 1.130 20.708 1.00 94.81 403 LEU A O 1
ATOM 3071 N N . PHE A 1 404 ? -3.069 -0.323 22.334 1.00 97.44 404 PHE A N 1
ATOM 3072 C CA . PHE A 1 404 ? -2.856 -1.463 21.456 1.00 97.44 404 PHE A CA 1
ATOM 3073 C C . PHE A 1 404 ? -3.507 -2.746 21.968 1.00 97.44 404 PHE A C 1
ATOM 3075 O O . PHE A 1 404 ? -3.571 -3.018 23.159 1.00 97.44 404 PHE A O 1
ATOM 3082 N N . GLU A 1 405 ? -3.921 -3.588 21.029 1.00 97.38 405 GLU A N 1
ATOM 3083 C CA . GLU A 1 405 ? -4.159 -5.012 21.251 1.00 97.38 405 GLU A CA 1
ATOM 3084 C C . GLU A 1 405 ? -2.980 -5.789 20.661 1.00 97.38 405 GLU A C 1
ATOM 3086 O O . GLU A 1 405 ? -2.672 -5.647 19.474 1.00 97.38 405 GLU A O 1
ATOM 3091 N N . VAL A 1 406 ? -2.335 -6.631 21.468 1.00 98.31 406 VAL A N 1
ATOM 3092 C CA . VAL A 1 406 ? -1.191 -7.439 21.030 1.00 98.31 406 VAL A CA 1
ATOM 3093 C C . VAL A 1 406 ? -1.550 -8.920 21.017 1.00 98.31 406 VAL A C 1
ATOM 3095 O O . VAL A 1 406 ? -2.133 -9.443 21.963 1.00 98.31 406 VAL A O 1
ATOM 3098 N N . ARG A 1 407 ? -1.165 -9.613 19.942 1.00 97.81 407 ARG A N 1
ATOM 3099 C CA . ARG A 1 407 ? -1.175 -11.078 19.842 1.00 97.81 407 ARG A CA 1
ATOM 3100 C C . ARG A 1 407 ? 0.217 -11.567 19.468 1.00 97.81 407 ARG A C 1
ATOM 3102 O O . ARG A 1 407 ? 0.779 -11.104 18.477 1.00 97.81 407 ARG A O 1
ATOM 3109 N N . ARG A 1 408 ? 0.746 -12.550 20.200 1.00 98.00 408 ARG A N 1
ATOM 3110 C CA . ARG A 1 408 ? 1.965 -13.279 19.816 1.00 98.00 408 ARG A CA 1
ATOM 3111 C C . ARG A 1 408 ? 1.604 -14.566 19.084 1.00 98.00 408 ARG A C 1
ATOM 3113 O O . ARG A 1 408 ? 0.705 -15.273 19.521 1.00 98.00 408 ARG A O 1
ATOM 3120 N N . PHE A 1 409 ? 2.329 -14.864 18.011 1.00 97.50 409 PHE A N 1
ATOM 3121 C CA . PHE A 1 409 ? 2.238 -16.144 17.311 1.00 97.50 409 PHE A CA 1
ATOM 3122 C C . PHE A 1 409 ? 3.176 -17.144 17.992 1.00 97.50 409 PHE A C 1
ATOM 3124 O O . PHE A 1 409 ? 4.353 -16.836 18.211 1.00 97.50 409 PHE A O 1
ATOM 3131 N N . GLN A 1 410 ? 2.680 -18.329 18.345 1.00 96.94 410 GLN A N 1
ATOM 3132 C CA . GLN A 1 410 ? 3.441 -19.329 19.107 1.00 96.94 410 GLN A CA 1
ATOM 3133 C C . GLN A 1 410 ? 3.287 -20.742 18.532 1.00 96.94 410 GLN A C 1
ATOM 3135 O O . GLN A 1 410 ? 2.349 -21.027 17.795 1.00 96.94 410 GLN A O 1
ATOM 3140 N N . GLY A 1 411 ? 4.224 -21.634 18.873 1.00 96.19 411 GLY A N 1
ATOM 3141 C CA . GLY A 1 411 ? 4.157 -23.049 18.495 1.00 96.19 411 GLY A CA 1
ATOM 3142 C C . GLY A 1 411 ? 3.953 -23.260 16.992 1.00 96.19 411 GLY A C 1
ATOM 3143 O O . GLY A 1 411 ? 4.716 -22.738 16.179 1.00 96.19 411 GLY A O 1
ATOM 3144 N N . GLU A 1 412 ? 2.907 -24.008 16.643 1.00 96.31 412 GLU A N 1
ATOM 3145 C CA . GLU A 1 412 ? 2.551 -24.363 15.263 1.00 96.31 412 GLU A CA 1
ATOM 3146 C C . GLU A 1 412 ? 2.085 -23.167 14.416 1.00 96.31 412 GLU A C 1
ATOM 3148 O O . GLU A 1 412 ? 2.181 -23.212 13.192 1.00 96.31 412 GLU A O 1
ATOM 3153 N N . GLU A 1 413 ? 1.665 -22.058 15.038 1.00 95.44 413 GLU A N 1
ATOM 3154 C CA . GLU A 1 413 ? 1.311 -20.830 14.312 1.00 95.44 413 GLU A CA 1
ATOM 3155 C C . GLU A 1 413 ? 2.542 -20.150 13.691 1.00 95.44 413 GLU A C 1
ATOM 3157 O O . GLU A 1 413 ? 2.423 -19.352 12.760 1.00 95.44 413 GLU A O 1
ATOM 3162 N N . ARG A 1 414 ? 3.755 -20.446 14.185 1.00 97.31 414 ARG A N 1
ATOM 3163 C CA . ARG A 1 414 ? 5.008 -19.873 13.670 1.00 97.31 414 ARG A CA 1
ATOM 3164 C C . ARG A 1 414 ? 5.500 -20.609 12.427 1.00 97.31 414 ARG A C 1
ATOM 3166 O O . ARG A 1 414 ? 6.625 -21.108 12.378 1.00 97.31 414 ARG A O 1
ATOM 3173 N N . VAL A 1 415 ? 4.671 -20.617 11.390 1.00 98.00 415 VAL A N 1
ATOM 3174 C CA . VAL A 1 415 ? 5.017 -21.214 10.100 1.00 98.00 415 VAL A CA 1
ATOM 3175 C C . VAL A 1 415 ? 6.146 -20.410 9.453 1.00 98.00 415 VAL A C 1
ATOM 3177 O O . VAL A 1 415 ? 6.049 -19.196 9.266 1.00 98.00 415 VAL A O 1
ATOM 3180 N N . GLN A 1 416 ? 7.253 -21.077 9.132 1.00 97.50 416 GLN A N 1
ATOM 3181 C CA . GLN A 1 416 ? 8.355 -20.450 8.404 1.00 97.50 416 GLN A CA 1
ATOM 3182 C C . GLN A 1 416 ? 7.983 -20.282 6.931 1.00 97.50 416 GLN A C 1
ATOM 3184 O O . GLN A 1 416 ? 7.392 -21.176 6.331 1.00 97.50 416 GLN A O 1
ATOM 3189 N N . PHE A 1 417 ? 8.410 -19.185 6.309 1.00 96.62 417 PHE A N 1
ATOM 3190 C CA . PHE A 1 417 ? 8.130 -18.936 4.893 1.00 96.62 417 PHE A CA 1
ATOM 3191 C C . PHE A 1 417 ? 8.716 -19.996 3.942 1.00 96.62 417 PHE A C 1
ATOM 3193 O O . PHE A 1 417 ? 8.194 -20.203 2.850 1.00 96.62 417 PHE A O 1
ATOM 3200 N N . GLY A 1 418 ? 9.770 -20.709 4.354 1.00 95.31 418 GLY A N 1
ATOM 3201 C CA . GLY A 1 418 ? 10.308 -21.861 3.627 1.00 95.31 418 GLY A CA 1
ATOM 3202 C C . GLY A 1 418 ? 9.262 -22.955 3.379 1.00 95.31 418 GLY A C 1
ATOM 3203 O O . GLY A 1 418 ? 9.297 -23.596 2.331 1.00 95.31 418 GLY A O 1
ATOM 3204 N N . ALA A 1 419 ? 8.282 -23.102 4.277 1.00 96.44 419 ALA A N 1
ATOM 3205 C CA . ALA A 1 419 ? 7.080 -23.913 4.087 1.00 96.44 419 ALA A CA 1
ATOM 3206 C C . ALA A 1 419 ? 5.978 -23.081 3.403 1.00 96.44 419 ALA A C 1
ATOM 3208 O O . ALA A 1 419 ? 4.902 -22.852 3.950 1.00 96.44 419 ALA A O 1
ATOM 3209 N N . ARG A 1 420 ? 6.278 -22.578 2.200 1.00 94.12 420 ARG A N 1
ATOM 3210 C CA . ARG A 1 420 ? 5.530 -21.505 1.522 1.00 94.12 420 ARG A CA 1
ATOM 3211 C C . ARG A 1 420 ? 4.018 -21.732 1.438 1.00 94.12 420 ARG A C 1
ATOM 3213 O O . ARG A 1 420 ? 3.259 -20.829 1.767 1.00 94.12 420 ARG A O 1
ATOM 3220 N N . GLU A 1 421 ? 3.581 -22.912 1.002 1.00 94.44 421 GLU A N 1
ATOM 3221 C CA . GLU A 1 421 ? 2.149 -23.239 0.888 1.00 94.44 421 GLU A CA 1
ATOM 3222 C C . GLU A 1 421 ? 1.455 -23.201 2.252 1.00 94.44 421 GLU A C 1
ATOM 3224 O O . GLU A 1 421 ? 0.434 -22.536 2.401 1.00 94.44 421 GLU A O 1
ATOM 3229 N N . GLN A 1 422 ? 2.065 -23.817 3.269 1.00 97.00 422 GLN A N 1
ATOM 3230 C CA . GLN A 1 422 ? 1.557 -23.795 4.640 1.00 97.00 422 GLN A CA 1
ATOM 3231 C C . GLN A 1 422 ? 1.515 -22.371 5.209 1.00 97.00 422 GLN A C 1
ATOM 3233 O O . GLN A 1 422 ? 0.570 -22.020 5.909 1.00 97.00 422 GLN A O 1
ATOM 3238 N N . PHE A 1 423 ? 2.509 -21.534 4.896 1.00 97.19 423 PHE A N 1
ATOM 3239 C CA . PHE A 1 423 ? 2.554 -20.143 5.348 1.00 97.19 423 PHE A CA 1
ATOM 3240 C C . PHE A 1 423 ? 1.380 -19.331 4.788 1.00 97.19 423 PHE A C 1
ATOM 3242 O O . PHE A 1 423 ? 0.686 -18.641 5.533 1.00 97.19 423 PHE A O 1
ATOM 3249 N N . PHE A 1 424 ? 1.129 -19.425 3.479 1.00 95.94 424 PHE A N 1
ATOM 3250 C CA . PHE A 1 424 ? 0.007 -18.718 2.861 1.00 95.94 424 PHE A CA 1
ATOM 3251 C C . PHE A 1 424 ? -1.345 -19.286 3.284 1.00 95.94 424 PHE A C 1
ATOM 3253 O O . PHE A 1 424 ? -2.263 -18.505 3.521 1.00 95.94 424 PHE A O 1
ATOM 3260 N N . GLN A 1 425 ? -1.461 -20.607 3.440 1.00 95.75 425 GLN A N 1
ATOM 3261 C CA . GLN A 1 425 ? -2.674 -21.218 3.973 1.00 95.75 425 GLN A CA 1
ATOM 3262 C C . GLN A 1 425 ? -2.961 -20.715 5.393 1.00 95.75 425 GLN A C 1
ATOM 3264 O O . GLN A 1 425 ? -4.075 -20.287 5.669 1.00 95.75 425 GLN A O 1
ATOM 3269 N N . ASN A 1 426 ? -1.941 -20.640 6.254 1.00 96.19 426 ASN A N 1
ATOM 3270 C CA . ASN A 1 426 ? -2.084 -20.097 7.603 1.00 96.19 426 ASN A CA 1
ATOM 3271 C C . ASN A 1 426 ? -2.592 -18.643 7.598 1.00 96.19 426 ASN A C 1
ATOM 3273 O O . ASN A 1 426 ? -3.487 -18.315 8.373 1.00 96.19 426 ASN A O 1
ATOM 3277 N N . LEU A 1 427 ? -2.085 -17.790 6.700 1.00 96.50 427 LEU A N 1
ATOM 3278 C CA . LEU A 1 427 ? -2.583 -16.417 6.535 1.00 96.50 427 LEU A CA 1
ATOM 3279 C C . LEU A 1 427 ? -4.043 -16.357 6.061 1.00 96.50 427 LEU A C 1
ATOM 3281 O O . LEU A 1 427 ? -4.772 -15.459 6.475 1.00 96.50 427 LEU A O 1
ATOM 3285 N N . VAL A 1 428 ? -4.464 -17.276 5.189 1.00 95.38 428 VAL A N 1
ATOM 3286 C CA . VAL A 1 428 ? -5.855 -17.365 4.712 1.00 95.38 428 VAL A CA 1
ATOM 3287 C C . VAL A 1 428 ? -6.782 -17.824 5.837 1.00 95.38 428 VAL A C 1
ATOM 3289 O O . VAL A 1 428 ? -7.811 -17.193 6.070 1.00 95.38 428 VAL A O 1
ATOM 3292 N N . ASP A 1 429 ? -6.393 -18.858 6.580 1.00 95.38 429 ASP A N 1
ATOM 3293 C CA . ASP A 1 429 ? -7.183 -19.404 7.690 1.00 95.38 429 ASP A CA 1
ATOM 3294 C C . ASP A 1 429 ? -7.370 -18.380 8.823 1.00 95.38 429 ASP A C 1
ATOM 3296 O O . ASP A 1 429 ? -8.382 -18.394 9.522 1.00 95.38 429 ASP A O 1
ATOM 3300 N N . HIS A 1 430 ? -6.424 -17.445 8.959 1.00 95.31 430 HIS A N 1
ATOM 3301 C CA . HIS A 1 430 ? -6.421 -16.378 9.963 1.00 95.31 430 HIS A CA 1
ATOM 3302 C C . HIS A 1 430 ? -6.625 -14.987 9.340 1.00 95.31 430 HIS A C 1
ATOM 3304 O O . HIS A 1 430 ? -6.207 -13.970 9.897 1.00 95.31 430 HIS A O 1
ATOM 3310 N N . ALA A 1 431 ? -7.287 -14.904 8.183 1.00 95.44 431 ALA A N 1
ATOM 3311 C CA . ALA A 1 431 ? -7.486 -13.648 7.457 1.00 95.44 431 ALA A CA 1
ATOM 3312 C C . ALA A 1 431 ? -8.233 -12.567 8.270 1.00 95.44 431 ALA A C 1
ATOM 3314 O O . ALA A 1 431 ? -8.056 -11.372 8.040 1.00 95.44 431 ALA A O 1
ATOM 3315 N N . ASP A 1 432 ? -9.076 -12.961 9.230 1.00 94.94 432 ASP A N 1
ATOM 3316 C CA . ASP A 1 432 ? -9.788 -12.031 10.123 1.00 94.94 432 ASP A CA 1
ATOM 3317 C C . ASP A 1 432 ? -8.908 -11.505 11.277 1.00 94.94 432 ASP A C 1
ATOM 3319 O O . ASP A 1 432 ? -9.225 -10.475 11.888 1.00 94.94 432 ASP A O 1
ATOM 3323 N N . ASP A 1 433 ? -7.784 -12.170 11.556 1.00 95.75 433 ASP A N 1
ATOM 3324 C CA . ASP A 1 433 ? -6.869 -11.810 12.636 1.00 95.75 433 ASP A CA 1
ATOM 3325 C C . ASP A 1 433 ? -5.910 -10.687 12.272 1.00 95.75 433 ASP A C 1
ATOM 3327 O O . ASP A 1 433 ? -5.418 -10.016 13.179 1.00 95.75 433 ASP A O 1
ATOM 3331 N N . VAL A 1 434 ? -5.644 -10.470 10.987 1.00 97.38 434 VAL A N 1
ATOM 3332 C CA . VAL A 1 434 ? -4.752 -9.418 10.495 1.00 97.38 434 VAL A CA 1
ATOM 3333 C C . VAL A 1 434 ? -5.568 -8.440 9.662 1.00 97.38 434 VAL A C 1
ATOM 3335 O O . VAL A 1 434 ? -6.089 -8.778 8.602 1.00 97.38 434 VAL A O 1
ATOM 3338 N N . GLN A 1 435 ? -5.697 -7.218 10.163 1.00 97.00 435 GLN A N 1
ATOM 3339 C CA . GLN A 1 435 ? -6.596 -6.205 9.626 1.00 97.00 435 GLN A CA 1
ATOM 3340 C C . GLN A 1 435 ? -5.841 -4.957 9.160 1.00 97.00 435 GLN A C 1
ATOM 3342 O O . GLN A 1 435 ? -4.719 -4.707 9.601 1.00 97.00 435 GLN A O 1
ATOM 3347 N N . PRO A 1 436 ? -6.463 -4.129 8.304 1.00 98.06 436 PRO A N 1
ATOM 3348 C CA . PRO A 1 436 ? -5.916 -2.827 7.948 1.00 98.06 436 PRO A CA 1
ATOM 3349 C C . PRO A 1 436 ? -5.664 -1.960 9.190 1.00 98.06 436 PRO A C 1
ATOM 3351 O O . PRO A 1 436 ? -6.536 -1.834 10.056 1.00 98.06 436 PRO A O 1
ATOM 3354 N N . GLY A 1 437 ? -4.479 -1.359 9.252 1.00 98.00 437 GLY A N 1
ATOM 3355 C CA . GLY A 1 437 ? -3.955 -0.619 10.398 1.00 98.00 437 GLY A CA 1
ATOM 3356 C C . GLY A 1 437 ? -3.139 -1.469 11.374 1.00 98.00 437 GLY A C 1
ATOM 3357 O O . GLY A 1 437 ? -2.463 -0.903 12.225 1.00 98.00 437 GLY A O 1
ATOM 3358 N N . ASP A 1 438 ? -3.162 -2.801 11.273 1.00 98.62 438 ASP A N 1
ATOM 3359 C CA . ASP A 1 438 ? -2.313 -3.646 12.112 1.00 98.62 438 ASP A CA 1
ATOM 3360 C C . ASP A 1 438 ? -0.834 -3.503 11.715 1.00 98.62 438 ASP A C 1
ATOM 3362 O O . ASP A 1 438 ? -0.478 -3.312 10.548 1.00 98.62 438 ASP A O 1
ATOM 3366 N N . VAL A 1 439 ? 0.041 -3.671 12.703 1.00 98.69 439 VAL A N 1
ATOM 3367 C CA . VAL A 1 439 ? 1.481 -3.847 12.523 1.00 98.69 439 VAL A CA 1
ATOM 3368 C C . VAL A 1 439 ? 1.806 -5.311 12.769 1.00 98.69 439 VAL A C 1
ATOM 3370 O O . VAL A 1 439 ? 1.524 -5.845 13.843 1.00 98.69 439 VAL A O 1
ATOM 3373 N N . VAL A 1 440 ? 2.421 -5.972 11.796 1.00 98.50 440 VAL A N 1
ATOM 3374 C CA . VAL A 1 440 ? 2.868 -7.361 11.923 1.00 98.50 440 VAL A CA 1
ATOM 3375 C C . VAL A 1 440 ? 4.386 -7.394 11.968 1.00 98.50 440 VAL A C 1
ATOM 3377 O O . VAL A 1 440 ? 5.058 -6.846 11.095 1.00 98.50 440 VAL A O 1
ATOM 3380 N N . ALA A 1 441 ? 4.934 -8.053 12.984 1.00 98.31 441 ALA A N 1
ATOM 3381 C CA . ALA A 1 441 ? 6.359 -8.319 13.068 1.00 98.31 441 ALA A CA 1
ATOM 3382 C C . ALA A 1 441 ? 6.682 -9.720 12.562 1.00 98.31 441 ALA A C 1
ATOM 3384 O O . ALA A 1 441 ? 6.002 -10.696 12.891 1.00 98.31 441 ALA A O 1
ATOM 3385 N N . ILE A 1 442 ? 7.778 -9.820 11.817 1.00 97.88 442 ILE A N 1
ATOM 3386 C CA . ILE A 1 442 ? 8.375 -11.088 11.405 1.00 97.88 442 ILE A CA 1
ATOM 3387 C C . ILE A 1 442 ? 9.721 -11.279 12.094 1.00 97.88 442 ILE A C 1
ATOM 3389 O O . ILE A 1 442 ? 10.460 -10.321 12.326 1.00 97.88 442 ILE A O 1
ATOM 3393 N N . HIS A 1 443 ? 10.046 -12.528 12.415 1.00 96.88 443 HIS A N 1
ATOM 3394 C CA . HIS A 1 443 ? 11.250 -12.881 13.159 1.00 96.88 443 HIS A CA 1
ATOM 3395 C C . HIS A 1 443 ? 11.819 -14.209 12.670 1.00 96.88 443 HIS A C 1
ATOM 3397 O O . HIS A 1 443 ? 11.096 -15.201 12.545 1.00 96.88 443 HIS A O 1
ATOM 3403 N N . GLY A 1 444 ? 13.131 -14.263 12.457 1.00 95.19 444 GLY A N 1
ATOM 3404 C CA . GLY A 1 444 ? 13.839 -15.505 12.156 1.00 95.19 444 GLY A CA 1
ATOM 3405 C C . GLY A 1 444 ? 15.211 -15.276 11.541 1.00 95.19 444 GLY A C 1
ATOM 3406 O O . GLY A 1 444 ? 15.650 -14.140 11.362 1.00 95.19 444 GLY A O 1
ATOM 3407 N N . LEU A 1 445 ? 15.889 -16.378 11.229 1.00 93.06 445 LEU A N 1
ATOM 3408 C CA . LEU A 1 445 ? 17.238 -16.345 10.674 1.00 93.06 445 LEU A CA 1
ATOM 3409 C C . LEU A 1 445 ? 17.234 -15.831 9.229 1.00 93.06 445 LEU A C 1
ATOM 3411 O O . LEU A 1 445 ? 16.383 -16.206 8.416 1.00 93.06 445 LEU A O 1
ATOM 3415 N N . LYS A 1 446 ? 18.211 -14.992 8.893 1.00 90.12 446 LYS A N 1
ATOM 3416 C CA . LYS A 1 446 ? 18.537 -14.655 7.503 1.00 90.12 446 LYS A CA 1
ATOM 3417 C C . LYS A 1 446 ? 19.678 -15.564 7.012 1.00 90.12 446 LYS A C 1
ATOM 3419 O O . LYS A 1 446 ? 20.111 -16.474 7.711 1.00 90.12 446 LYS A O 1
ATOM 3424 N N . ARG A 1 447 ? 20.109 -15.383 5.760 1.00 86.88 447 ARG A N 1
ATOM 3425 C CA . ARG A 1 447 ? 21.203 -16.144 5.126 1.00 86.88 447 ARG A CA 1
ATOM 3426 C C . ARG A 1 447 ? 22.572 -15.947 5.792 1.00 86.88 447 ARG A C 1
ATOM 3428 O O . ARG A 1 447 ? 23.466 -16.728 5.516 1.00 86.88 447 ARG A O 1
ATOM 3435 N N . ASP A 1 448 ? 22.723 -14.913 6.615 1.00 87.44 448 ASP A N 1
ATOM 3436 C CA . ASP A 1 448 ? 23.919 -14.618 7.414 1.00 87.44 448 ASP A CA 1
ATOM 3437 C C . ASP A 1 448 ? 23.909 -15.329 8.783 1.00 87.44 448 ASP A C 1
ATOM 3439 O O . ASP A 1 448 ? 24.718 -15.002 9.646 1.00 87.44 448 ASP A O 1
ATOM 3443 N N . ASP A 1 449 ? 22.953 -16.241 9.003 1.00 89.62 449 ASP A N 1
ATOM 3444 C CA . ASP A 1 449 ? 22.705 -16.959 10.259 1.00 89.62 449 ASP A CA 1
ATOM 3445 C C . ASP A 1 449 ? 22.516 -16.055 11.490 1.00 89.62 449 ASP A C 1
ATOM 3447 O O . ASP A 1 449 ? 22.569 -16.507 12.634 1.00 89.62 449 ASP A O 1
ATOM 3451 N N . ARG A 1 450 ? 22.191 -14.776 11.270 1.00 90.88 450 ARG A N 1
ATOM 3452 C CA . ARG A 1 450 ? 21.766 -13.856 12.323 1.00 90.88 450 ARG A CA 1
ATOM 3453 C C . ARG A 1 450 ? 20.247 -13.819 12.397 1.00 90.88 450 ARG A C 1
ATOM 3455 O O . ARG A 1 450 ? 19.537 -13.987 11.399 1.00 90.88 450 ARG A O 1
ATOM 3462 N N . ILE A 1 451 ? 19.731 -13.567 13.595 1.00 92.12 451 ILE A N 1
ATOM 3463 C CA . ILE A 1 451 ? 18.308 -13.297 13.800 1.00 92.12 451 ILE A CA 1
ATOM 3464 C C . ILE A 1 451 ? 18.016 -11.897 13.276 1.00 92.12 451 ILE A C 1
ATOM 3466 O O . ILE A 1 451 ? 18.624 -10.922 13.704 1.00 92.12 451 ILE A O 1
ATOM 3470 N N . HIS A 1 452 ? 17.065 -11.803 12.355 1.00 92.12 452 HIS A N 1
ATOM 3471 C CA . HIS A 1 452 ? 16.587 -10.530 11.840 1.00 92.12 452 HIS A CA 1
ATOM 3472 C C . HIS A 1 452 ? 15.107 -10.365 12.149 1.00 92.12 452 HIS A C 1
ATOM 3474 O O . HIS A 1 452 ? 14.332 -11.327 12.162 1.00 92.12 452 HIS A O 1
ATOM 3480 N N . GLN A 1 453 ? 14.729 -9.111 12.344 1.00 95.31 453 GLN A N 1
ATOM 3481 C CA . GLN A 1 453 ? 13.381 -8.698 12.686 1.00 95.31 453 GLN A CA 1
ATOM 3482 C C . GLN A 1 453 ? 12.941 -7.605 11.732 1.00 95.31 453 GLN A C 1
ATOM 3484 O O . GLN A 1 453 ? 13.769 -6.850 11.222 1.00 95.31 453 GLN A O 1
ATOM 3489 N N . HIS A 1 454 ? 11.642 -7.532 11.478 1.00 97.44 454 HIS A N 1
ATOM 3490 C CA . HIS A 1 454 ? 11.090 -6.507 10.606 1.00 97.44 454 HIS A CA 1
ATOM 3491 C C . HIS A 1 454 ? 9.637 -6.229 10.969 1.00 97.44 454 HIS A C 1
ATOM 3493 O O . HIS A 1 454 ? 8.891 -7.171 11.235 1.00 97.44 454 HIS A O 1
ATOM 3499 N N . ALA A 1 455 ? 9.259 -4.953 10.983 1.00 98.00 455 ALA A N 1
ATOM 3500 C CA . ALA A 1 455 ? 7.889 -4.503 11.200 1.00 98.00 455 ALA A CA 1
ATOM 3501 C C . ALA A 1 455 ? 7.243 -4.121 9.863 1.00 98.00 455 ALA A C 1
ATOM 3503 O O . ALA A 1 455 ? 7.873 -3.479 9.020 1.00 98.00 455 ALA A O 1
ATOM 3504 N N . ILE A 1 456 ? 5.992 -4.533 9.680 1.00 98.38 456 ILE A N 1
ATOM 3505 C CA . ILE A 1 456 ? 5.225 -4.382 8.444 1.00 98.38 456 ILE A CA 1
ATOM 3506 C C . ILE A 1 456 ? 3.889 -3.740 8.798 1.00 98.38 456 ILE A C 1
ATOM 3508 O O . ILE A 1 456 ? 3.191 -4.233 9.683 1.00 98.38 456 ILE A O 1
ATOM 3512 N N . LEU A 1 457 ? 3.520 -2.669 8.102 1.00 98.56 457 LEU A N 1
ATOM 3513 C CA . LEU A 1 457 ? 2.210 -2.042 8.235 1.00 98.56 457 LEU A CA 1
ATOM 3514 C C . LEU A 1 457 ? 1.231 -2.666 7.237 1.00 98.56 457 LEU A C 1
ATOM 3516 O O . LEU A 1 457 ? 1.530 -2.755 6.044 1.00 98.56 457 LEU A O 1
ATOM 3520 N N . VAL A 1 458 ? 0.056 -3.075 7.709 1.00 98.50 458 VAL A N 1
ATOM 3521 C CA . VAL A 1 458 ? -1.018 -3.606 6.861 1.00 98.50 458 VAL A CA 1
ATOM 3522 C C . VAL A 1 458 ? -1.913 -2.448 6.415 1.00 98.50 458 VAL A C 1
ATOM 3524 O O . VAL A 1 458 ? -2.651 -1.875 7.209 1.00 98.50 458 VAL A O 1
ATOM 3527 N N . GLU A 1 459 ? -1.864 -2.077 5.139 1.00 97.62 459 GLU A N 1
ATOM 3528 C CA . GLU A 1 459 ? -2.656 -0.977 4.569 1.00 97.62 459 GLU A CA 1
ATOM 3529 C C . GLU A 1 459 ? -4.090 -1.394 4.212 1.00 97.62 459 GLU A C 1
ATOM 3531 O O . GLU A 1 459 ? -5.021 -0.593 4.333 1.00 97.62 459 GLU A O 1
ATOM 3536 N N . TRP A 1 460 ? -4.274 -2.622 3.717 1.00 96.56 460 TRP A N 1
ATOM 3537 C CA . TRP A 1 460 ? -5.575 -3.134 3.285 1.00 96.56 460 TRP A CA 1
ATOM 3538 C C . TRP A 1 460 ? -5.602 -4.669 3.212 1.00 96.56 460 TRP A C 1
ATOM 3540 O O . TRP A 1 460 ? -4.569 -5.325 3.053 1.00 96.56 460 TRP A O 1
ATOM 3550 N N . SER A 1 461 ? -6.810 -5.226 3.274 1.00 97.31 461 SER A N 1
ATOM 3551 C CA . SER A 1 461 ? -7.091 -6.646 3.041 1.00 97.31 461 SER A CA 1
ATOM 3552 C C . SER A 1 461 ? -7.959 -6.794 1.796 1.00 97.31 461 SER A C 1
ATOM 3554 O O . SER A 1 461 ? -8.765 -5.912 1.498 1.00 97.31 461 SER A O 1
ATOM 3556 N N . ASP A 1 462 ? -7.797 -7.887 1.057 1.00 96.69 462 ASP A N 1
ATOM 3557 C CA . ASP A 1 462 ? -8.687 -8.212 -0.055 1.00 96.69 462 ASP A CA 1
ATOM 3558 C C . ASP A 1 462 ? -10.103 -8.461 0.494 1.00 96.69 462 ASP A C 1
ATOM 3560 O O . ASP A 1 462 ? -10.276 -9.375 1.300 1.00 96.69 462 ASP A O 1
ATOM 3564 N N . PRO A 1 463 ? -11.131 -7.695 0.089 1.00 97.19 463 PRO A N 1
ATOM 3565 C CA . PRO A 1 463 ? -12.483 -7.902 0.594 1.00 97.19 463 PRO A CA 1
ATOM 3566 C C . PRO A 1 463 ? -13.068 -9.267 0.210 1.00 97.19 463 PRO A C 1
ATOM 3568 O O . PRO A 1 463 ? -13.997 -9.723 0.867 1.00 97.19 463 PRO A O 1
ATOM 3571 N N . VAL A 1 464 ? -12.572 -9.949 -0.824 1.00 96.31 464 VAL A N 1
ATOM 3572 C CA . VAL A 1 464 ? -13.135 -11.246 -1.230 1.00 96.31 464 VAL A CA 1
ATOM 3573 C C . VAL A 1 464 ? -12.639 -12.372 -0.328 1.00 96.31 464 VAL A C 1
ATOM 3575 O O . VAL A 1 464 ? -13.435 -13.133 0.220 1.00 96.31 464 VAL A O 1
ATOM 3578 N N . THR A 1 465 ? -11.322 -12.481 -0.163 1.00 95.69 465 THR A N 1
ATOM 3579 C CA . THR A 1 465 ? -10.693 -13.565 0.612 1.00 95.69 465 THR A CA 1
ATOM 3580 C C . THR A 1 465 ? -10.430 -13.193 2.066 1.00 95.69 465 THR A C 1
ATOM 3582 O O . THR A 1 465 ? -10.233 -14.060 2.910 1.00 95.69 465 THR A O 1
ATOM 3585 N N . GLY A 1 466 ? -10.399 -11.899 2.362 1.00 96.50 466 GLY A N 1
ATOM 3586 C CA . GLY A 1 466 ? -9.929 -11.356 3.622 1.00 96.50 466 GLY A CA 1
ATOM 3587 C C . GLY A 1 466 ? -8.420 -11.269 3.773 1.00 96.50 466 GLY A C 1
ATOM 3588 O O . GLY A 1 466 ? -7.945 -10.734 4.774 1.00 96.50 466 GLY A O 1
ATOM 3589 N N . PHE A 1 467 ? -7.669 -11.776 2.799 1.00 97.44 467 PHE A N 1
ATOM 3590 C CA . PHE A 1 467 ? -6.224 -11.898 2.879 1.00 97.44 467 PHE A CA 1
ATOM 3591 C C . PHE A 1 467 ? -5.556 -10.517 3.042 1.00 97.44 467 PHE A C 1
ATOM 3593 O O . PHE A 1 467 ? -5.880 -9.597 2.282 1.00 97.44 467 PHE A O 1
ATOM 3600 N N . PRO A 1 468 ? -4.616 -10.337 3.992 1.00 97.06 468 PRO A N 1
ATOM 3601 C CA . PRO A 1 468 ? -3.917 -9.068 4.205 1.00 97.06 468 PRO A CA 1
ATOM 3602 C C . PRO A 1 468 ? -2.917 -8.811 3.068 1.00 97.06 468 PRO A C 1
ATOM 3604 O O . PRO A 1 468 ? -1.739 -9.141 3.164 1.00 97.06 468 PRO A O 1
ATOM 3607 N N . ALA A 1 469 ? -3.396 -8.280 1.947 1.00 94.38 469 ALA A N 1
ATOM 3608 C CA . ALA A 1 469 ? -2.624 -8.173 0.709 1.00 94.38 469 ALA A CA 1
ATOM 3609 C C . ALA A 1 469 ? -1.821 -6.868 0.587 1.00 94.38 469 ALA A C 1
ATOM 3611 O O . ALA A 1 469 ? -0.762 -6.863 -0.045 1.00 94.38 469 ALA A O 1
ATOM 3612 N N . GLY A 1 470 ? -2.310 -5.770 1.166 1.00 94.69 470 GLY A N 1
ATOM 3613 C CA . GLY A 1 470 ? -1.656 -4.469 1.112 1.00 94.69 470 GLY A CA 1
ATOM 3614 C C . GLY A 1 470 ? -0.662 -4.294 2.237 1.00 94.69 470 GLY A C 1
ATOM 3615 O O . GLY A 1 470 ? -1.085 -4.033 3.359 1.00 94.69 470 GLY A O 1
ATOM 3616 N N . LEU A 1 471 ? 0.633 -4.404 1.949 1.00 97.50 471 LEU A N 1
ATOM 3617 C CA . LEU A 1 471 ? 1.684 -4.239 2.951 1.00 97.50 471 LEU A CA 1
ATOM 3618 C C . LEU A 1 471 ? 2.592 -3.073 2.586 1.00 97.50 471 LEU A C 1
ATOM 3620 O O . LEU A 1 471 ? 2.996 -2.934 1.429 1.00 97.50 471 LEU A O 1
ATOM 3624 N N . ALA A 1 472 ? 2.977 -2.302 3.593 1.00 97.81 472 ALA A N 1
ATOM 3625 C CA . ALA A 1 472 ? 3.981 -1.262 3.480 1.00 97.81 472 ALA A CA 1
ATOM 3626 C C . ALA A 1 472 ? 5.094 -1.485 4.498 1.00 97.81 472 ALA A C 1
ATOM 3628 O O . ALA A 1 472 ? 4.848 -1.814 5.661 1.00 97.81 472 ALA A O 1
ATOM 3629 N N . ASP A 1 473 ? 6.331 -1.320 4.047 1.00 96.94 473 ASP A N 1
ATOM 3630 C CA . ASP A 1 473 ? 7.502 -1.511 4.883 1.00 96.94 473 ASP A CA 1
ATOM 3631 C C . ASP A 1 473 ? 8.667 -0.600 4.487 1.00 96.94 473 ASP A C 1
ATOM 3633 O O . ASP A 1 473 ? 8.654 0.069 3.452 1.00 96.94 473 ASP A O 1
ATOM 3637 N N . GLN A 1 474 ? 9.693 -0.586 5.340 1.00 95.31 474 GLN A N 1
ATOM 3638 C CA . GLN A 1 474 ? 10.950 0.124 5.112 1.00 95.31 474 GLN A CA 1
ATOM 3639 C C . GLN A 1 474 ? 12.116 -0.859 5.228 1.00 95.31 474 GLN A C 1
ATOM 3641 O O . GLN A 1 474 ? 12.809 -0.932 6.242 1.00 95.31 474 GLN A O 1
ATOM 3646 N N . MET A 1 475 ? 12.309 -1.665 4.179 1.00 90.44 475 MET A N 1
ATOM 3647 C CA . MET A 1 475 ? 13.499 -2.501 4.013 1.00 90.44 475 MET A CA 1
ATOM 3648 C C . MET A 1 475 ? 14.393 -1.874 2.935 1.00 90.44 475 MET A C 1
ATOM 3650 O O . MET A 1 475 ? 14.155 -2.022 1.735 1.00 90.44 475 MET A O 1
ATOM 3654 N N . LYS A 1 476 ? 15.427 -1.138 3.367 1.00 92.12 476 LYS A N 1
ATOM 3655 C CA . LYS A 1 476 ? 16.328 -0.283 2.556 1.00 92.12 476 LYS A CA 1
ATOM 3656 C C . LYS A 1 476 ? 15.716 1.008 1.987 1.00 92.12 476 LYS A C 1
ATOM 3658 O O . LYS A 1 476 ? 16.408 2.020 1.931 1.00 92.12 476 LYS A O 1
ATOM 3663 N N . ARG A 1 477 ? 14.478 0.977 1.494 1.00 95.19 477 ARG A N 1
ATOM 3664 C CA . ARG A 1 477 ? 13.704 2.176 1.116 1.00 95.19 477 ARG A CA 1
ATOM 3665 C C . ARG A 1 477 ? 12.204 1.896 1.287 1.00 95.19 477 ARG A C 1
ATOM 3667 O O . ARG A 1 477 ? 11.839 0.731 1.086 1.00 95.19 477 ARG A O 1
ATOM 3674 N N . PRO A 1 478 ? 11.360 2.897 1.604 1.00 96.69 478 PRO A N 1
ATOM 3675 C CA . PRO A 1 478 ? 9.950 2.661 1.855 1.00 96.69 478 PRO A CA 1
ATOM 3676 C C . PRO A 1 478 ? 9.276 2.155 0.587 1.00 96.69 478 PRO A C 1
ATOM 3678 O O . PRO A 1 478 ? 9.502 2.691 -0.504 1.00 96.69 478 PRO A O 1
ATOM 3681 N N . ARG A 1 479 ? 8.496 1.081 0.697 1.00 95.19 479 ARG A N 1
ATOM 3682 C CA . ARG A 1 479 ? 7.797 0.474 -0.441 1.00 95.19 479 ARG A CA 1
ATOM 3683 C C . ARG A 1 479 ? 6.485 -0.145 0.004 1.00 95.19 479 ARG A C 1
ATOM 3685 O O . ARG A 1 479 ? 6.349 -0.618 1.126 1.00 95.19 479 ARG A O 1
ATOM 3692 N N . ARG A 1 480 ? 5.566 -0.245 -0.953 1.00 94.31 480 ARG A N 1
ATOM 3693 C CA . ARG A 1 480 ? 4.484 -1.226 -0.897 1.00 94.31 480 ARG A CA 1
ATOM 3694 C C . ARG A 1 480 ? 5.000 -2.554 -1.425 1.00 94.31 480 ARG A C 1
ATOM 3696 O O . ARG A 1 480 ? 5.646 -2.588 -2.476 1.00 94.31 480 ARG A O 1
ATOM 3703 N N . ARG A 1 481 ? 4.764 -3.639 -0.699 1.00 92.25 481 ARG A N 1
ATOM 3704 C CA . ARG A 1 481 ? 5.239 -4.981 -1.054 1.00 92.25 481 ARG A CA 1
ATOM 3705 C C . ARG A 1 481 ? 4.145 -6.014 -0.809 1.00 92.25 481 ARG A C 1
ATOM 3707 O O . ARG A 1 481 ? 3.121 -5.743 -0.197 1.00 92.25 481 ARG A O 1
ATOM 3714 N N . THR A 1 482 ? 4.379 -7.213 -1.317 1.00 92.75 482 THR A N 1
ATOM 3715 C CA . THR A 1 482 ? 3.583 -8.402 -1.006 1.00 92.75 482 THR A CA 1
ATOM 3716 C C . THR A 1 482 ? 4.285 -9.219 0.075 1.00 92.75 482 THR A C 1
ATOM 3718 O O . THR A 1 482 ? 5.492 -9.062 0.285 1.00 92.75 482 THR A O 1
ATOM 3721 N N . TRP A 1 483 ? 3.565 -10.148 0.713 1.00 94.62 483 TRP A N 1
ATOM 3722 C CA . TRP A 1 483 ? 4.171 -11.124 1.627 1.00 94.62 483 TRP A CA 1
ATOM 3723 C C . TRP A 1 483 ? 5.344 -11.857 0.980 1.00 94.62 483 TRP A C 1
ATOM 3725 O O . TRP A 1 483 ? 6.415 -11.935 1.571 1.00 94.62 483 TRP A O 1
ATOM 3735 N N . GLU A 1 484 ? 5.177 -12.318 -0.262 1.00 91.62 484 GLU A N 1
ATOM 3736 C CA . GLU A 1 484 ? 6.247 -12.959 -1.033 1.00 91.62 484 GLU A CA 1
ATOM 3737 C C . GLU A 1 484 ? 7.485 -12.056 -1.132 1.00 91.62 484 GLU A C 1
ATOM 3739 O O . GLU A 1 484 ? 8.596 -12.484 -0.834 1.00 91.62 484 GLU A O 1
ATOM 3744 N N . GLY A 1 485 ? 7.295 -10.785 -1.506 1.00 89.56 485 GLY A N 1
ATOM 3745 C CA . GLY A 1 485 ? 8.390 -9.834 -1.687 1.00 89.56 485 GLY A CA 1
ATOM 3746 C C . GLY A 1 485 ? 9.151 -9.512 -0.400 1.00 89.56 485 GLY A C 1
ATOM 3747 O O . GLY A 1 485 ? 10.354 -9.269 -0.460 1.00 89.56 485 GLY A O 1
ATOM 3748 N N . ILE A 1 486 ? 8.472 -9.513 0.749 1.00 92.88 486 ILE A N 1
ATOM 3749 C CA . ILE A 1 486 ? 9.089 -9.277 2.061 1.00 92.88 486 ILE A CA 1
ATOM 3750 C C . ILE A 1 486 ? 9.783 -10.547 2.570 1.00 92.88 486 ILE A C 1
ATOM 3752 O O . ILE A 1 486 ? 10.929 -10.500 3.021 1.00 92.88 486 ILE A O 1
ATOM 3756 N N . MET A 1 487 ? 9.101 -11.690 2.496 1.00 94.25 487 MET A N 1
ATOM 3757 C CA . MET A 1 487 ? 9.538 -12.930 3.140 1.00 94.25 487 MET A CA 1
ATOM 3758 C C . MET A 1 487 ? 10.601 -13.691 2.336 1.00 94.25 487 MET A C 1
ATOM 3760 O O . MET A 1 487 ? 11.441 -14.370 2.931 1.00 94.25 487 MET A O 1
ATOM 3764 N N . ALA A 1 488 ? 10.641 -13.544 1.005 1.00 89.69 488 ALA A N 1
ATOM 3765 C CA . ALA A 1 488 ? 11.612 -14.235 0.149 1.00 89.69 488 ALA A CA 1
ATOM 3766 C C . ALA A 1 488 ? 13.080 -13.900 0.471 1.00 89.69 488 ALA A C 1
ATOM 3768 O O . ALA A 1 488 ? 13.975 -14.704 0.199 1.00 89.69 488 ALA A O 1
ATOM 3769 N N . GLU A 1 489 ? 13.351 -12.744 1.085 1.00 86.44 489 GLU A N 1
ATOM 3770 C CA . GLU A 1 489 ? 14.707 -12.353 1.487 1.00 86.44 489 GLU A CA 1
ATOM 3771 C C . GLU A 1 489 ? 15.246 -13.176 2.673 1.00 86.44 489 GLU A C 1
ATOM 3773 O O . GLU A 1 489 ? 16.461 -13.242 2.879 1.00 86.44 489 GLU A O 1
ATOM 3778 N N . ALA A 1 490 ? 14.367 -13.825 3.444 1.00 90.38 490 ALA A N 1
ATOM 3779 C CA . ALA A 1 490 ? 14.730 -14.605 4.623 1.00 90.38 490 ALA A CA 1
ATOM 3780 C C . ALA A 1 490 ? 13.695 -15.722 4.896 1.00 90.38 490 ALA A C 1
ATOM 3782 O O . ALA A 1 490 ? 12.835 -15.575 5.766 1.00 90.38 490 ALA A O 1
ATOM 3783 N N . PRO A 1 491 ? 13.784 -16.871 4.197 1.00 92.31 491 PRO A N 1
ATOM 3784 C CA . PRO A 1 491 ? 12.756 -17.915 4.242 1.00 92.31 491 PRO A CA 1
ATOM 3785 C C . PRO A 1 491 ? 12.600 -18.610 5.604 1.00 92.31 491 PRO A C 1
ATOM 3787 O O . PRO A 1 491 ? 11.574 -19.230 5.854 1.00 92.31 491 PRO A O 1
ATOM 3790 N N . LYS A 1 492 ? 13.575 -18.493 6.514 1.00 96.25 492 LYS A N 1
ATOM 3791 C CA . LYS A 1 492 ? 13.463 -19.023 7.885 1.00 96.25 492 LYS A CA 1
ATOM 3792 C C . LYS A 1 492 ? 12.673 -18.090 8.825 1.00 96.25 492 LYS A C 1
ATOM 3794 O O . LYS A 1 492 ? 12.561 -18.379 10.014 1.00 96.25 492 LYS A O 1
ATOM 3799 N N . ARG A 1 493 ? 12.161 -16.950 8.338 1.00 96.38 493 ARG A N 1
ATOM 3800 C CA . ARG A 1 493 ? 11.293 -16.055 9.120 1.00 96.38 493 ARG A CA 1
ATOM 3801 C C . ARG A 1 493 ? 9.867 -16.593 9.184 1.00 96.38 493 ARG A C 1
ATOM 3803 O O . ARG A 1 493 ? 9.367 -17.166 8.218 1.00 96.38 493 ARG A O 1
ATOM 3810 N N . SER A 1 494 ? 9.221 -16.339 10.314 1.00 97.81 494 SER A N 1
ATOM 3811 C CA . SER A 1 494 ? 7.791 -16.544 10.548 1.00 97.81 494 SER A CA 1
ATOM 3812 C C . SER A 1 494 ? 7.160 -15.234 11.021 1.00 97.81 494 SER A C 1
ATOM 3814 O O . SER A 1 494 ? 7.880 -14.302 11.399 1.00 97.81 494 SER A O 1
ATOM 3816 N N . LEU A 1 495 ? 5.829 -15.188 11.099 1.00 97.88 495 LEU A N 1
ATOM 3817 C CA . LEU A 1 495 ? 5.155 -14.174 11.911 1.00 97.88 495 LEU A CA 1
ATOM 3818 C C . LEU A 1 495 ? 5.570 -14.335 13.384 1.00 97.88 495 LEU A C 1
ATOM 3820 O O . LEU A 1 495 ? 5.874 -15.448 13.832 1.00 97.88 495 LEU A O 1
ATOM 3824 N N . TYR A 1 496 ? 5.651 -13.222 14.110 1.00 98.00 496 TYR A N 1
ATOM 3825 C CA . TYR A 1 496 ? 6.102 -13.188 15.503 1.00 98.00 496 TYR A CA 1
ATOM 3826 C C . TYR A 1 496 ? 5.074 -12.554 16.434 1.00 98.00 496 TYR A C 1
ATOM 3828 O O . TYR A 1 496 ? 4.628 -13.195 17.383 1.00 98.00 496 TYR A O 1
ATOM 3836 N N . TYR A 1 497 ? 4.619 -11.343 16.120 1.00 98.44 497 TYR A N 1
ATOM 3837 C CA . TYR A 1 497 ? 3.470 -10.737 16.784 1.00 98.44 497 TYR A CA 1
ATOM 3838 C C . TYR A 1 497 ? 2.655 -9.885 15.811 1.00 98.44 497 TYR A C 1
ATOM 3840 O O . TYR A 1 497 ? 3.141 -9.484 14.750 1.00 98.44 497 TYR A O 1
ATOM 3848 N N . ARG A 1 498 ? 1.424 -9.575 16.212 1.00 98.38 498 ARG A N 1
ATOM 3849 C CA . ARG A 1 498 ? 0.561 -8.552 15.625 1.00 98.38 498 ARG A CA 1
ATOM 3850 C C . ARG A 1 498 ? 0.206 -7.533 16.702 1.00 98.38 498 ARG A C 1
ATOM 3852 O O . ARG A 1 498 ? -0.238 -7.911 17.782 1.00 98.38 498 ARG A O 1
ATOM 3859 N N . VAL A 1 499 ? 0.385 -6.258 16.382 1.00 98.56 499 VAL A N 1
ATOM 3860 C CA . VAL A 1 499 ? -0.016 -5.105 17.190 1.00 98.56 499 VAL A CA 1
ATOM 3861 C C . VAL A 1 499 ? -1.131 -4.388 16.443 1.00 98.56 499 VAL A C 1
ATOM 3863 O O . VAL A 1 499 ? -0.936 -3.937 15.317 1.00 98.56 499 VAL A O 1
ATOM 3866 N N . ARG A 1 500 ? -2.304 -4.283 17.058 1.00 98.31 500 ARG A N 1
ATOM 3867 C CA . ARG A 1 500 ? -3.463 -3.582 16.508 1.00 98.31 500 ARG A CA 1
ATOM 3868 C C . ARG A 1 500 ? -3.665 -2.263 17.246 1.00 98.31 500 ARG A C 1
ATOM 3870 O O . ARG A 1 500 ? -3.881 -2.306 18.456 1.00 98.31 500 ARG A O 1
ATOM 3877 N N . PRO A 1 501 ? -3.641 -1.107 16.565 1.00 97.81 501 PRO A N 1
ATOM 3878 C CA . PRO A 1 501 ? -3.951 0.160 17.206 1.00 97.81 501 PRO A CA 1
ATOM 3879 C C . PRO A 1 501 ? -5.437 0.217 17.584 1.00 97.81 501 PRO A C 1
ATOM 3881 O O . PRO A 1 501 ? -6.319 -0.061 16.769 1.00 97.81 501 PRO A O 1
ATOM 3884 N N . LEU A 1 502 ? -5.712 0.587 18.832 1.00 96.19 502 LEU A N 1
ATOM 3885 C CA . LEU A 1 502 ? -7.061 0.807 19.346 1.00 96.19 502 LEU A CA 1
ATOM 3886 C C . LEU A 1 502 ? -7.559 2.208 18.988 1.00 96.19 502 LEU A C 1
ATOM 3888 O O . LEU A 1 502 ? -6.786 3.078 18.577 1.00 96.19 502 LEU A O 1
ATOM 3892 N N . ARG A 1 503 ? -8.857 2.460 19.194 1.00 94.69 503 ARG A N 1
ATOM 3893 C CA . ARG A 1 503 ? -9.479 3.764 18.923 1.00 94.69 503 ARG A CA 1
ATOM 3894 C C . ARG A 1 503 ? -8.749 4.954 19.548 1.00 94.69 503 ARG A C 1
ATOM 3896 O O . ARG A 1 503 ? -8.651 5.981 18.892 1.00 94.69 503 ARG A O 1
ATOM 3903 N N . VAL A 1 504 ? -8.210 4.825 20.762 1.00 94.06 504 VAL A N 1
ATOM 3904 C CA . VAL A 1 504 ? -7.490 5.920 21.450 1.00 94.06 504 VAL A CA 1
ATOM 3905 C C . VAL A 1 504 ? -6.302 6.438 20.629 1.00 94.06 504 VAL A C 1
ATOM 3907 O O . VAL A 1 504 ? -6.000 7.634 20.659 1.00 94.06 504 VAL A O 1
ATOM 3910 N N . LEU A 1 505 ? -5.633 5.550 19.890 1.00 95.75 505 LEU A N 1
ATOM 3911 C CA . LEU A 1 505 ? -4.520 5.897 19.016 1.00 95.75 505 LEU A CA 1
ATOM 3912 C C . LEU A 1 505 ? -4.997 6.180 17.594 1.00 95.75 505 LEU A C 1
ATOM 3914 O O . LEU A 1 505 ? -4.690 7.236 17.049 1.00 95.75 505 LEU A O 1
ATOM 3918 N N . LEU A 1 506 ? -5.764 5.261 17.004 1.00 96.31 506 LEU A N 1
ATOM 3919 C CA . LEU A 1 506 ? -6.166 5.345 15.601 1.00 96.31 506 LEU A CA 1
ATOM 3920 C C . LEU A 1 506 ? -7.117 6.524 15.337 1.00 96.31 506 LEU A C 1
ATOM 3922 O O . LEU A 1 506 ? -7.050 7.134 14.275 1.00 96.31 506 LEU A O 1
ATOM 3926 N N . GLY A 1 507 ? -7.954 6.894 16.310 1.00 95.81 507 GLY A N 1
ATOM 3927 C CA . GLY A 1 507 ? -8.826 8.070 16.233 1.00 95.81 507 GLY A CA 1
ATOM 3928 C C . GLY A 1 507 ? -8.054 9.384 16.103 1.00 95.81 507 GLY A C 1
ATOM 3929 O O . GLY A 1 507 ? -8.477 10.299 15.405 1.00 95.81 507 GLY A O 1
ATOM 3930 N N . ARG A 1 508 ? -6.824 9.454 16.631 1.00 96.31 508 ARG A N 1
ATOM 3931 C CA . ARG A 1 508 ? -5.953 10.632 16.457 1.00 96.31 508 ARG A CA 1
ATOM 3932 C C . ARG A 1 508 ? -5.521 10.852 15.008 1.00 96.31 508 ARG A C 1
ATOM 3934 O O . ARG A 1 508 ? -5.033 11.935 14.703 1.00 96.31 508 ARG A O 1
ATOM 3941 N N . LEU A 1 509 ? -5.687 9.858 14.136 1.00 97.25 509 LEU A N 1
ATOM 3942 C CA . LEU A 1 509 ? -5.424 9.993 12.704 1.00 97.25 509 LEU A CA 1
ATOM 3943 C C . LEU A 1 509 ? -6.669 10.454 11.934 1.00 97.25 509 LEU A C 1
ATOM 3945 O O . LEU A 1 509 ? -6.560 10.813 10.769 1.00 97.25 509 LEU A O 1
ATOM 3949 N N . ASP A 1 510 ? -7.861 10.427 12.544 1.00 97.44 510 ASP A N 1
ATOM 3950 C CA . ASP A 1 510 ? -9.073 10.908 11.885 1.00 97.44 510 ASP A CA 1
ATOM 3951 C C . ASP A 1 510 ? -8.999 12.441 11.752 1.00 97.44 510 ASP A C 1
ATOM 3953 O O . ASP A 1 510 ? -8.957 13.154 12.766 1.00 97.44 510 ASP A O 1
ATOM 3957 N N . PRO A 1 511 ? -9.007 12.998 10.526 1.00 96.19 511 PRO A N 1
ATOM 3958 C CA . PRO A 1 511 ? -9.001 14.443 10.328 1.00 96.19 511 PRO A CA 1
ATOM 3959 C C . PRO A 1 511 ? -10.222 15.129 10.957 1.00 96.19 511 PRO A C 1
ATOM 3961 O O . PRO A 1 511 ? -10.100 16.266 11.408 1.00 96.19 511 PRO A O 1
ATOM 3964 N N . ALA A 1 512 ? -11.365 14.438 11.052 1.00 96.12 512 ALA A N 1
ATOM 3965 C CA . ALA A 1 512 ? -12.596 14.975 11.632 1.00 96.12 512 ALA A CA 1
ATOM 3966 C C . ALA A 1 512 ? -12.661 14.866 13.165 1.00 96.12 512 ALA A C 1
ATOM 3968 O O . ALA A 1 512 ? -13.513 15.507 13.782 1.00 96.12 512 ALA A O 1
ATOM 3969 N N . GLU A 1 513 ? -11.796 14.064 13.793 1.00 91.31 513 GLU A N 1
ATOM 3970 C CA . GLU A 1 513 ? -11.750 13.973 15.250 1.00 91.31 513 GLU A CA 1
ATOM 3971 C C . GLU A 1 513 ? -11.092 15.247 15.806 1.00 91.31 513 GLU A C 1
ATOM 3973 O O . GLU A 1 513 ? -9.976 15.593 15.386 1.00 91.31 513 GLU A O 1
ATOM 3978 N N . PRO A 1 514 ? -11.757 15.994 16.710 1.00 87.00 514 PRO A N 1
ATOM 3979 C CA . PRO A 1 514 ? -11.153 17.173 17.314 1.00 87.00 514 PRO A CA 1
ATOM 3980 C C . PRO A 1 514 ? -9.862 16.776 18.030 1.00 87.00 514 PRO A C 1
ATOM 3982 O O . PRO A 1 514 ? -9.727 15.652 18.514 1.00 87.00 514 PRO A O 1
ATOM 3985 N N . ALA A 1 515 ? -8.897 17.695 18.099 1.00 80.62 515 ALA A N 1
ATOM 3986 C CA . ALA A 1 515 ? -7.662 17.435 18.826 1.00 80.62 515 ALA A CA 1
ATOM 3987 C C . ALA A 1 515 ? -8.006 17.033 20.269 1.00 80.62 515 ALA A C 1
ATOM 3989 O O . ALA A 1 515 ? -8.584 17.823 21.019 1.00 80.62 515 ALA A O 1
ATOM 3990 N N . ALA A 1 516 ? -7.700 15.785 20.631 1.00 71.75 516 ALA A N 1
ATOM 3991 C CA . ALA A 1 516 ? -7.955 15.287 21.970 1.00 71.75 516 ALA A CA 1
ATOM 3992 C C . ALA A 1 516 ? -7.214 16.174 22.976 1.00 71.75 516 ALA A C 1
ATOM 3994 O O . ALA A 1 516 ? -6.011 16.403 22.853 1.00 71.75 516 ALA A O 1
ATOM 3995 N N . THR A 1 517 ? -7.931 16.663 23.984 1.00 62.94 517 THR A N 1
ATOM 3996 C CA . THR A 1 517 ? -7.360 17.518 25.032 1.00 62.94 517 THR A CA 1
ATOM 3997 C C . THR A 1 517 ? -6.444 16.744 25.981 1.00 62.94 517 THR A C 1
ATOM 3999 O O . THR A 1 517 ? -5.641 17.353 26.685 1.00 62.94 517 THR A O 1
ATOM 4002 N N . SER A 1 518 ? -6.520 15.408 25.994 1.00 65.31 518 SER A N 1
ATOM 4003 C CA . SER A 1 518 ? -5.705 14.568 26.871 1.00 65.31 518 SER A CA 1
ATOM 4004 C C . SER A 1 518 ? -4.405 14.097 26.195 1.00 65.31 518 SER A C 1
ATOM 4006 O O . SER A 1 518 ? -4.447 13.383 25.179 1.00 65.31 518 SER A O 1
ATOM 4008 N N . PRO A 1 519 ? -3.229 14.436 26.760 1.00 70.81 519 PRO A N 1
ATOM 4009 C CA . PRO A 1 519 ? -1.963 13.867 26.314 1.00 70.81 519 PRO A CA 1
ATOM 4010 C C . PRO A 1 519 ? -1.957 12.344 26.522 1.00 70.81 519 PRO A C 1
ATOM 4012 O O . PRO A 1 519 ? -2.570 11.843 27.459 1.00 70.81 519 PRO A O 1
ATOM 4015 N N . LEU A 1 520 ? -1.212 11.605 25.689 1.00 78.94 520 LEU A N 1
ATOM 4016 C CA . LEU A 1 520 ? -0.943 10.162 25.875 1.00 78.94 520 LEU A CA 1
ATOM 4017 C C . LEU A 1 520 ? -0.012 9.862 27.060 1.00 78.94 520 LEU A C 1
ATOM 4019 O O . LEU A 1 520 ? 0.544 8.760 27.141 1.00 78.94 520 LEU A O 1
ATOM 4023 N N . ALA A 1 521 ? 0.199 10.859 27.926 1.00 72.94 521 ALA A N 1
ATOM 4024 C CA . ALA A 1 521 ? 1.111 10.792 29.047 1.00 72.94 521 ALA A CA 1
ATOM 4025 C C . ALA A 1 521 ? 0.817 9.537 29.864 1.00 72.94 521 ALA A C 1
ATOM 4027 O O . ALA A 1 521 ? -0.346 9.172 30.054 1.00 72.94 521 ALA A O 1
ATOM 4028 N N . LYS A 1 522 ? 1.887 8.880 30.327 1.00 61.75 522 LYS A N 1
ATOM 4029 C CA . LYS A 1 522 ? 1.785 7.705 31.190 1.00 61.75 522 LYS A CA 1
ATOM 4030 C C . LYS A 1 522 ? 0.798 8.029 32.309 1.00 61.75 522 LYS A C 1
ATOM 4032 O O . LYS A 1 522 ? 1.055 8.931 33.109 1.00 61.75 522 LYS A O 1
ATOM 4037 N N . SER A 1 523 ? -0.311 7.295 32.381 1.00 58.34 523 SER A N 1
ATOM 4038 C CA . SER A 1 523 ? -0.987 7.134 33.661 1.00 58.34 523 SER A CA 1
ATOM 4039 C C . SER A 1 523 ? 0.095 6.633 34.608 1.00 58.34 523 SER A C 1
ATOM 4041 O O . SER A 1 523 ? 0.674 5.577 34.342 1.00 58.34 523 SER A O 1
ATOM 4043 N N . GLN A 1 524 ? 0.466 7.430 35.614 1.00 50.00 524 GLN A N 1
ATOM 4044 C CA . GLN A 1 524 ? 1.452 6.984 36.593 1.00 50.00 524 GLN A CA 1
ATOM 4045 C C . GLN A 1 524 ? 1.015 5.597 37.090 1.00 50.00 524 GLN A C 1
ATOM 4047 O O . GLN A 1 524 ? -0.182 5.426 37.351 1.00 50.00 524 GLN A O 1
ATOM 4052 N N . PRO A 1 525 ? 1.921 4.601 37.124 1.00 54.22 525 PRO A N 1
ATOM 4053 C CA . PRO A 1 525 ? 1.567 3.275 37.610 1.00 54.22 525 PRO A CA 1
ATOM 4054 C C . PRO A 1 525 ? 0.956 3.431 39.007 1.00 54.22 525 PRO A C 1
ATOM 4056 O O . PRO A 1 525 ? 1.535 4.116 39.852 1.00 54.22 525 PRO A O 1
ATOM 4059 N N . ARG A 1 526 ? -0.257 2.897 39.183 1.00 43.81 526 ARG A N 1
ATOM 4060 C CA . ARG A 1 526 ? -0.950 2.877 40.476 1.00 43.81 526 ARG A CA 1
ATOM 4061 C C . ARG A 1 526 ? -0.295 1.898 41.431 1.00 43.81 526 ARG A C 1
ATOM 4063 O O . ARG A 1 526 ? 0.142 0.831 40.942 1.00 43.81 526 ARG A O 1
#

Nearest PDB structures (foldseek):
  6r9p-assembly1_A  TM=5.193E-01  e=8.424E-01  Saccharomyces cerevisiae S288C
  6r9i-assembly1_A  TM=4.748E-01  e=6.431E-01  Saccharomyces cerevisiae S288C
  6r9o-assembly1_A  TM=4.736E-01  e=9.385E-01  Saccharomyces cerevisiae S288C
  6r9m-assembly1_A  TM=5.353E-01  e=1.794E+00  Saccharomyces cerevisiae S288C

Organism: NCBI:txid1192034

Secondary structure (DSSP, 8-state):
--SPPPPBPPHHHHHHH-HHHHHHHHHHHTSPTTHHHHHHHHHTTT-HHHHHHHH-BTTB---SSHHHHHHHHHH--HHHH--SSEEEEEETTEEEEEEEEEESSGGG-EEEEEE-SGGGTTPBPPP-TT-EEESSSGGGSS-S---HHHHHHHH--SEEEEEEE-SSEEEEEEEEPPPHHHHHHGGG-------------------------------------------TT--EEEEEEEEEETTEEEEEEE-S-HHHHHHHHHHHHHHHHHHHHHHHHHHHHHHHHHHTPPBSS-TT--SSTTTTSHHHHHHHHHHTT-SEEEETTEEEESB-TTS-B---B-HHHHHHHHHHHHTT-EE--BTB---EE--S--GGGGT-TTTT-HHHHHHHHHH-TTTEEEEE--GGG---TTSHHHHHHHHHHTTTTS-TT-EEEEEEE-TTSSEEEEEEEEEE--TTT----EEEEEESEEEEE-HHHHHTT-TEEEEEEEEEE-HHHHGGG-TTS---SS--------

pLDDT: mean 90.29, std 16.49, range [30.42, 98.75]

Sequence (526 aa):
MLVREPRPTSDEALAAITPALLASRRAFDAGRPGDRVVKLRSRHKGDPAALRALLLREGYVYSAEPRDALAMVTSLELTDLFDEPEIWLLRGAERHTLRRTTEGQGRRAVTSYRHTGGALDGRRADLLFGDRVALTAEALDAPLHRDLRALAEEVGFDRARVLHRTPHALLVALRFTPPREAAAGATVASAPQRATAGTPAVIPASTTQTTAAANAPQGTAPQGTTLQATAAGAPLWVEAVLDAEGAALKLGCIAEKAETRAAVAAIQQASAWKRRALAEMRGVVGDLVAEGLRFDRPSGEEGPDRDGQLRPVWMDAYLRGQQSFQVDETSYPVFDSAGKAWPPQVCVDFVLDTYERAAGTWFTGRGERPARVRGKLDFNDTGIPNRRAVLAFGEFAEERPDLFEVRRFQGEERVQFGAREQFFQNLVDHADDVQPGDVVAIHGLKRDDRIHQHAILVEWSDPVTGFPAGLADQMKRPRRRTWEGIMAEAPKRSLYYRVRPLRVLLGRLDPAEPAATSPLAKSQPR

Radius of gyration: 29.06 Å; Cα contacts (8 Å, |Δi|>4): 896; chains: 1; bounding box: 108×53×89 Å